Protein AF-0000000072290848 (afdb_homodimer)

Structure (mmCIF, N/CA/C/O backbone):
data_AF-0000000072290848-model_v1
#
loop_
_entity.id
_entity.type
_entity.pdbx_description
1 polymer 'GH16 domain-containing protein'
#
loop_
_atom_site.group_PDB
_atom_site.id
_atom_site.type_symbol
_atom_site.label_atom_id
_atom_site.label_alt_id
_atom_site.label_comp_id
_atom_site.label_asym_id
_atom_site.label_entity_id
_atom_site.label_seq_id
_atom_site.pdbx_PDB_ins_code
_atom_site.Cartn_x
_atom_site.Cartn_y
_atom_site.Cartn_z
_atom_site.occupancy
_atom_site.B_iso_or_equiv
_atom_site.auth_seq_id
_atom_site.auth_comp_id
_atom_site.auth_asym_id
_atom_site.auth_atom_id
_atom_site.pdbx_PDB_model_num
ATOM 1 N N . MET A 1 1 ? 20.797 73.688 -45.438 1 29.61 1 MET A N 1
ATOM 2 C CA . MET A 1 1 ? 19.969 73.312 -44.281 1 29.61 1 MET A CA 1
ATOM 3 C C . MET A 1 1 ? 19.5 71.875 -44.406 1 29.61 1 MET A C 1
ATOM 5 O O . MET A 1 1 ? 18.562 71.562 -45.125 1 29.61 1 MET A O 1
ATOM 9 N N . GLN A 1 2 ? 20.5 70.938 -44.375 1 35.81 2 GLN A N 1
ATOM 10 C CA . GLN A 1 2 ? 20.359 69.438 -44.469 1 35.81 2 GLN A CA 1
ATOM 11 C C . GLN A 1 2 ? 19.562 68.938 -43.312 1 35.81 2 GLN A C 1
ATOM 13 O O . GLN A 1 2 ? 19.906 69.188 -42.125 1 35.81 2 GLN A O 1
ATOM 18 N N . SER A 1 3 ? 18.297 68.688 -43.469 1 34.69 3 SER A N 1
ATOM 19 C CA . SER A 1 3 ? 17.328 68.125 -42.562 1 34.69 3 SER A CA 1
ATOM 20 C C . SER A 1 3 ? 17.703 66.688 -42.156 1 34.69 3 SER A C 1
ATOM 22 O O . SER A 1 3 ? 17.797 65.812 -43.031 1 34.69 3 SER A O 1
ATOM 24 N N . LEU A 1 4 ? 18.531 66.5 -41.125 1 34.69 4 LEU A N 1
ATOM 25 C CA . LEU A 1 4 ? 18.875 65.25 -40.5 1 34.69 4 LEU A CA 1
ATOM 26 C C . LEU A 1 4 ? 17.625 64.562 -39.969 1 34.69 4 LEU A C 1
ATOM 28 O O . LEU A 1 4 ? 16.922 65.062 -39.125 1 34.69 4 LEU A O 1
ATOM 32 N N . ALA A 1 5 ? 17.109 63.594 -40.844 1 42.75 5 ALA A N 1
ATOM 33 C CA . ALA A 1 5 ? 16.062 62.656 -40.469 1 42.75 5 ALA A CA 1
ATOM 34 C C . ALA A 1 5 ? 16.484 61.781 -39.281 1 42.75 5 ALA A C 1
ATOM 36 O O . ALA A 1 5 ? 17.406 61 -39.406 1 42.75 5 ALA A O 1
ATOM 37 N N . VAL A 1 6 ? 16.297 62.312 -38 1 36.31 6 VAL A N 1
ATOM 38 C CA . VAL A 1 6 ? 16.5 61.5 -36.781 1 36.31 6 VAL A CA 1
ATOM 39 C C . VAL A 1 6 ? 15.461 60.375 -36.75 1 36.31 6 VAL A C 1
ATOM 41 O O . VAL A 1 6 ? 14.258 60.625 -36.719 1 36.31 6 VAL A O 1
ATOM 44 N N . SER A 1 7 ? 15.727 59.281 -37.375 1 35.09 7 SER A N 1
ATOM 45 C CA . SER A 1 7 ? 14.898 58.062 -37.219 1 35.09 7 SER A CA 1
ATOM 46 C C . SER A 1 7 ? 14.883 57.594 -35.75 1 35.09 7 SER A C 1
ATOM 48 O O . SER A 1 7 ? 15.93 57.344 -35.188 1 35.09 7 SER A O 1
ATOM 50 N N . LEU A 1 8 ? 13.859 58 -35.031 1 31.56 8 LEU A N 1
ATOM 51 C CA . LEU A 1 8 ? 13.602 57.469 -33.719 1 31.56 8 LEU A CA 1
ATOM 52 C C . LEU A 1 8 ? 13.305 55.969 -33.781 1 31.56 8 LEU A C 1
ATOM 54 O O . LEU A 1 8 ? 12.305 55.562 -34.375 1 31.56 8 LEU A O 1
ATOM 58 N N . LEU A 1 9 ? 14.344 55.156 -33.75 1 35.28 9 LEU A N 1
ATOM 59 C CA . LEU A 1 9 ? 14.141 53.719 -33.5 1 35.28 9 LEU A CA 1
ATOM 60 C C . LEU A 1 9 ? 13.453 53.5 -32.156 1 35.28 9 LEU A C 1
ATOM 62 O O . LEU A 1 9 ? 14 53.844 -31.125 1 35.28 9 LEU A O 1
ATOM 66 N N . CYS A 1 10 ? 12.133 53.375 -32.219 1 34.97 10 CYS A N 1
ATOM 67 C CA . CYS A 1 10 ? 11.398 52.938 -31.047 1 34.97 10 CYS A CA 1
ATOM 68 C C . CYS A 1 10 ? 11.852 51.562 -30.625 1 34.97 10 CYS A C 1
ATOM 70 O O . CYS A 1 10 ? 11.68 50.594 -31.375 1 34.97 10 CYS A O 1
ATOM 72 N N . ALA A 1 11 ? 12.805 51.469 -29.75 1 35.22 11 ALA A N 1
ATOM 73 C CA . ALA A 1 11 ? 13.164 50.219 -29.062 1 35.22 11 ALA A CA 1
ATOM 74 C C . ALA A 1 11 ? 11.953 49.625 -28.359 1 35.22 11 ALA A C 1
ATOM 76 O O . ALA A 1 11 ? 11.398 50.219 -27.438 1 35.22 11 ALA A O 1
ATOM 77 N N . PHE A 1 12 ? 11.109 48.875 -29.062 1 34.75 12 PHE A N 1
ATOM 78 C CA . PHE A 1 12 ? 10.172 48 -28.359 1 34.75 12 PHE A CA 1
ATOM 79 C C . PHE A 1 12 ? 10.906 47.062 -27.391 1 34.75 12 PHE A C 1
ATOM 81 O O . PHE A 1 12 ? 11.648 46.188 -27.812 1 34.75 12 PHE A O 1
ATOM 88 N N . SER A 1 13 ? 11.312 47.625 -26.312 1 30.02 13 SER A N 1
ATOM 89 C CA . SER A 1 13 ? 11.758 46.688 -25.281 1 30.02 13 SER A CA 1
ATOM 90 C C . SER A 1 13 ? 10.711 45.625 -25.016 1 30.02 13 SER A C 1
ATOM 92 O O . SER A 1 13 ? 9.594 45.938 -24.609 1 30.02 13 SER A O 1
ATOM 94 N N . CYS A 1 14 ? 10.695 44.594 -25.75 1 34.03 14 CYS A N 1
ATOM 95 C CA . CYS A 1 14 ? 9.977 43.406 -25.297 1 34.03 14 CYS A CA 1
ATOM 96 C C . CYS A 1 14 ? 10.281 43.094 -23.844 1 34.03 14 CYS A C 1
ATOM 98 O O . CYS A 1 14 ? 11.383 42.656 -23.5 1 34.03 14 CYS A O 1
ATOM 100 N N . LEU A 1 15 ? 9.734 43.938 -22.984 1 33.47 15 LEU A N 1
ATOM 101 C CA . LEU A 1 15 ? 9.695 43.438 -21.625 1 33.47 15 LEU A CA 1
ATOM 102 C C . LEU A 1 15 ? 9.273 41.969 -21.594 1 33.47 15 LEU A C 1
ATOM 104 O O . LEU A 1 15 ? 8.117 41.656 -21.875 1 33.47 15 LEU A O 1
ATOM 108 N N . ALA A 1 16 ? 10.109 41.125 -22 1 36.38 16 ALA A N 1
ATOM 109 C CA . ALA A 1 16 ? 9.859 39.75 -21.578 1 36.38 16 ALA A CA 1
ATOM 110 C C . ALA A 1 16 ? 9.414 39.688 -20.125 1 36.38 16 ALA A C 1
ATOM 112 O O . ALA A 1 16 ? 10.156 40.094 -19.219 1 36.38 16 ALA A O 1
ATOM 113 N N . SER A 1 17 ? 8.172 40 -19.906 1 35.12 17 SER A N 1
ATOM 114 C CA . SER A 1 17 ? 7.707 39.531 -18.594 1 35.12 17 SER A CA 1
ATOM 115 C C . SER A 1 17 ? 8.375 38.25 -18.188 1 35.12 17 SER A C 1
ATOM 117 O O . SER A 1 17 ? 8.25 37.219 -18.875 1 35.12 17 SER A O 1
ATOM 119 N N . MET A 1 18 ? 9.602 38.281 -17.766 1 39.06 18 MET A N 1
ATOM 120 C CA . MET A 1 18 ? 10.047 37.094 -17 1 39.06 18 MET A CA 1
ATOM 121 C C . MET A 1 18 ? 8.914 36.531 -16.156 1 39.06 18 MET A C 1
ATOM 123 O O . MET A 1 18 ? 8.594 37.094 -15.094 1 39.06 18 MET A O 1
ATOM 127 N N . THR A 1 19 ? 7.805 36.344 -16.625 1 43.19 19 THR A N 1
ATOM 128 C CA . THR A 1 19 ? 6.93 35.562 -15.758 1 43.19 19 THR A CA 1
ATOM 129 C C . THR A 1 19 ? 7.727 34.531 -14.969 1 43.19 19 THR A C 1
ATOM 131 O O . THR A 1 19 ? 8.266 33.594 -15.547 1 43.19 19 THR A O 1
ATOM 134 N N . SER A 1 20 ? 8.695 34.906 -14.141 1 53.62 20 SER A N 1
ATOM 135 C CA . SER A 1 20 ? 9.609 34.125 -13.305 1 53.62 20 SER A CA 1
ATOM 136 C C . SER A 1 20 ? 8.891 32.969 -12.641 1 53.62 20 SER A C 1
ATOM 138 O O . SER A 1 20 ? 8.094 33.156 -11.719 1 53.62 20 SER A O 1
ATOM 140 N N . GLY A 1 21 ? 8.43 31.875 -13.328 1 81.44 21 GLY A N 1
ATOM 141 C CA . GLY A 1 21 ? 7.77 30.672 -12.867 1 81.44 21 GLY A CA 1
ATOM 142 C C . GLY A 1 21 ? 8.531 29.953 -11.773 1 81.44 21 GLY A C 1
ATOM 143 O O . GLY A 1 21 ? 9.742 30.141 -11.633 1 81.44 21 GLY A O 1
ATOM 144 N N . TYR A 1 22 ? 7.91 29.516 -10.664 1 96.06 22 TYR A N 1
ATOM 145 C CA . TYR A 1 22 ? 8.508 28.734 -9.586 1 96.06 22 TYR A CA 1
ATOM 146 C C . TYR A 1 22 ? 9.289 27.547 -10.141 1 96.06 22 TYR A C 1
ATOM 148 O O . TYR A 1 22 ? 8.844 26.891 -11.078 1 96.06 22 TYR A O 1
ATOM 156 N N . LYS A 1 23 ? 10.594 27.406 -9.68 1 97.19 23 LYS A N 1
ATOM 157 C CA . LYS A 1 23 ? 11.438 26.266 -10.055 1 97.19 23 LYS A CA 1
ATOM 158 C C . LYS A 1 23 ? 11.422 25.188 -8.969 1 97.19 23 LYS A C 1
ATOM 160 O O . LYS A 1 23 ? 11.461 25.5 -7.777 1 97.19 23 LYS A O 1
ATOM 165 N N . LEU A 1 24 ? 11.406 23.938 -9.422 1 98.5 24 LEU A N 1
ATOM 166 C CA . LEU A 1 24 ? 11.469 22.812 -8.484 1 98.5 24 LEU A CA 1
ATOM 167 C C . LEU A 1 24 ? 12.805 22.797 -7.754 1 98.5 24 LEU A C 1
ATOM 169 O O . LEU A 1 24 ? 13.859 22.797 -8.383 1 98.5 24 LEU A O 1
ATOM 173 N N . VAL A 1 25 ? 12.797 22.766 -6.449 1 98.31 25 VAL A N 1
ATOM 174 C CA . VAL A 1 25 ? 14.016 22.766 -5.648 1 98.31 25 VAL A CA 1
ATOM 175 C C . VAL A 1 25 ? 14.188 21.422 -4.953 1 98.31 25 VAL A C 1
ATOM 177 O O . VAL A 1 25 ? 15.305 20.906 -4.867 1 98.31 25 VAL A O 1
ATOM 180 N N . HIS A 1 26 ? 13.141 20.938 -4.391 1 98.5 26 HIS A N 1
ATOM 181 C CA . HIS A 1 26 ? 13.156 19.625 -3.766 1 98.5 26 HIS A CA 1
ATOM 182 C C . HIS A 1 26 ? 11.961 18.781 -4.219 1 98.5 26 HIS A C 1
ATOM 184 O O . HIS A 1 26 ? 10.836 19.297 -4.301 1 98.5 26 HIS A O 1
ATOM 190 N N . ASN A 1 27 ? 12.188 17.594 -4.582 1 98.5 27 ASN A N 1
ATOM 191 C CA . ASN A 1 27 ? 11.195 16.578 -4.879 1 98.5 27 ASN A CA 1
ATOM 192 C C . ASN A 1 27 ? 11.359 15.359 -3.969 1 98.5 27 ASN A C 1
ATOM 194 O O . ASN A 1 27 ? 12.281 14.562 -4.148 1 98.5 27 ASN A O 1
ATOM 198 N N . TYR A 1 28 ? 10.492 15.219 -2.984 1 98.75 28 TYR A N 1
ATOM 199 C CA . TYR A 1 28 ? 10.516 14.055 -2.102 1 98.75 28 TYR A CA 1
ATOM 200 C C . TYR A 1 28 ? 9.477 13.023 -2.527 1 98.75 28 TYR A C 1
ATOM 202 O O . TYR A 1 28 ? 8.273 13.297 -2.504 1 98.75 28 TYR A O 1
ATOM 210 N N . ASP A 1 29 ? 9.891 11.883 -2.9 1 98.31 29 ASP A N 1
ATOM 211 C CA . ASP A 1 29 ? 8.992 10.805 -3.312 1 98.31 29 ASP A CA 1
ATOM 212 C C . ASP A 1 29 ? 9.594 9.438 -2.996 1 98.31 29 ASP A C 1
ATOM 214 O O . ASP A 1 29 ? 10.531 9.336 -2.197 1 98.31 29 ASP A O 1
ATOM 218 N N . HIS A 1 30 ? 9.023 8.359 -3.535 1 96.56 30 HIS A N 1
ATOM 219 C CA . HIS A 1 30 ? 9.391 6.988 -3.211 1 96.56 30 HIS A CA 1
ATOM 220 C C . HIS A 1 30 ? 10.875 6.738 -3.482 1 96.56 30 HIS A C 1
ATOM 222 O O . HIS A 1 30 ? 11.469 5.812 -2.924 1 96.56 30 HIS A O 1
ATOM 228 N N . THR A 1 31 ? 11.539 7.547 -4.312 1 97 31 THR A N 1
ATOM 229 C CA . THR A 1 31 ? 12.906 7.27 -4.742 1 97 31 THR A CA 1
ATOM 230 C C . THR A 1 31 ? 13.906 7.793 -3.719 1 97 31 THR A C 1
ATOM 232 O O . THR A 1 31 ? 15.07 7.371 -3.705 1 97 31 THR A O 1
ATOM 235 N N . ASN A 1 32 ? 13.508 8.703 -2.848 1 98.38 32 ASN A N 1
ATOM 236 C CA . ASN A 1 32 ? 14.492 9.312 -1.965 1 98.38 32 ASN A CA 1
ATOM 237 C C . ASN A 1 32 ? 13.898 9.641 -0.599 1 98.38 32 ASN A C 1
ATOM 239 O O . ASN A 1 32 ? 14.516 10.352 0.2 1 98.38 32 ASN A O 1
ATOM 243 N N . TRP A 1 33 ? 12.719 9.18 -0.275 1 98.44 33 TRP A N 1
ATOM 244 C CA . TRP A 1 33 ? 11.977 9.547 0.93 1 98.44 33 TRP A CA 1
ATOM 245 C C . TRP A 1 33 ? 12.82 9.297 2.18 1 98.44 33 TRP A C 1
ATOM 247 O O . TRP A 1 33 ? 12.945 10.172 3.039 1 98.44 33 TRP A O 1
ATOM 257 N N . PHE A 1 34 ? 13.461 8.203 2.258 1 97.5 34 PHE A N 1
ATOM 258 C CA . PHE A 1 34 ? 14.094 7.758 3.492 1 97.5 34 PHE A CA 1
ATOM 259 C C . PHE A 1 34 ? 15.414 8.484 3.715 1 97.5 34 PHE A C 1
ATOM 261 O O . PHE A 1 34 ? 15.984 8.438 4.809 1 97.5 34 PHE A O 1
ATOM 268 N N . THR A 1 35 ? 15.922 9.133 2.707 1 97.94 35 THR A N 1
ATOM 269 C CA . THR A 1 35 ? 17.109 9.961 2.885 1 97.94 35 THR A CA 1
ATOM 270 C C . THR A 1 35 ? 16.719 11.438 2.992 1 97.94 35 THR A C 1
ATOM 272 O O . THR A 1 35 ? 17.547 12.273 3.369 1 97.94 35 THR A O 1
ATOM 275 N N . SER A 1 36 ? 15.461 11.727 2.68 1 98.44 36 SER A N 1
ATOM 276 C CA . SER A 1 36 ? 15.039 13.125 2.652 1 98.44 36 SER A CA 1
ATOM 277 C C . SER A 1 36 ? 14.305 13.5 3.936 1 98.44 36 SER A C 1
ATOM 279 O O . SER A 1 36 ? 14.078 14.688 4.199 1 98.44 36 SER A O 1
ATOM 281 N N . PHE A 1 37 ? 13.938 12.539 4.711 1 98.62 37 PHE A N 1
ATOM 282 C CA . PHE A 1 37 ? 13.234 12.797 5.961 1 98.62 37 PHE A CA 1
ATOM 283 C C . PHE A 1 37 ? 13.906 12.062 7.117 1 98.62 37 PHE A C 1
ATOM 285 O O . PHE A 1 37 ? 14.328 10.914 6.973 1 98.62 37 PHE A O 1
ATOM 292 N N . ILE A 1 38 ? 14 12.789 8.195 1 98.06 38 ILE A N 1
ATOM 293 C CA . ILE A 1 38 ? 14.422 12.195 9.461 1 98.06 38 ILE A CA 1
ATOM 294 C C . ILE A 1 38 ? 13.211 11.641 10.203 1 98.06 38 ILE A C 1
ATOM 296 O O . ILE A 1 38 ? 12.211 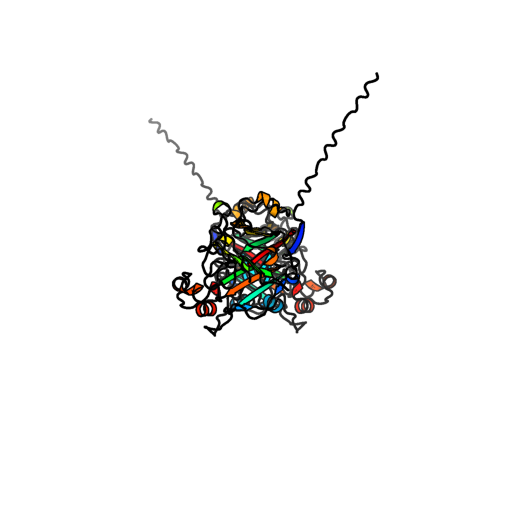12.344 10.391 1 98.06 38 ILE A O 1
ATOM 300 N N . TYR A 1 39 ? 13.266 10.383 10.539 1 98.38 39 TYR A N 1
ATOM 301 C CA . TYR A 1 39 ? 12.266 9.797 11.422 1 98.38 39 TYR A CA 1
ATOM 302 C C . TYR A 1 39 ? 12.586 10.086 12.883 1 98.38 39 TYR A C 1
ATOM 304 O O . TYR A 1 39 ? 13.547 9.555 13.43 1 98.38 39 TYR A O 1
ATOM 312 N N . GLU A 1 40 ? 11.734 10.898 13.445 1 96.81 40 GLU A N 1
ATOM 313 C CA . GLU A 1 40 ? 11.938 11.32 14.828 1 96.81 40 GLU A CA 1
ATOM 314 C C . GLU A 1 40 ? 11.469 10.25 15.812 1 96.81 40 GLU A C 1
ATOM 316 O O . GLU A 1 40 ? 10.406 9.656 15.633 1 96.81 40 GLU A O 1
ATOM 321 N N . ASP A 1 41 ? 12.281 9.969 16.75 1 97.19 41 ASP A N 1
ATOM 322 C CA . ASP A 1 41 ? 11.891 8.992 17.766 1 97.19 41 ASP A CA 1
ATOM 323 C C . ASP A 1 41 ? 11.898 9.617 19.156 1 97.19 41 ASP A C 1
ATOM 325 O O . ASP A 1 41 ? 12.055 8.906 20.156 1 97.19 41 ASP A O 1
ATOM 329 N N . ALA A 1 42 ? 11.805 10.938 19.234 1 95.25 42 ALA A N 1
ATOM 330 C CA . ALA A 1 42 ? 11.703 11.664 20.5 1 95.25 42 ALA A CA 1
ATOM 331 C C . ALA A 1 42 ? 10.32 11.516 21.109 1 95.25 42 ALA A C 1
ATOM 333 O O . ALA A 1 42 ? 9.383 11.078 20.453 1 95.25 42 ALA A O 1
ATOM 334 N N . ALA A 1 43 ? 10.266 11.852 22.375 1 95.38 43 ALA A N 1
ATOM 335 C CA . ALA A 1 43 ? 8.969 11.883 23.031 1 95.38 43 ALA A CA 1
ATOM 336 C C . ALA A 1 43 ? 8.047 12.914 22.391 1 95.38 43 ALA A C 1
ATOM 338 O O . ALA A 1 43 ? 8.5 13.984 21.969 1 95.38 43 ALA A O 1
ATOM 339 N N . ASP A 1 44 ? 6.801 12.578 22.359 1 95.19 44 ASP A N 1
ATOM 340 C CA . ASP A 1 44 ? 5.812 13.492 21.812 1 95.19 44 ASP A CA 1
ATOM 341 C C . ASP A 1 44 ? 5.742 14.781 22.625 1 95.19 44 ASP A C 1
ATOM 343 O O . ASP A 1 44 ? 5.43 14.75 23.812 1 95.19 44 ASP A O 1
ATOM 347 N N . PRO A 1 45 ? 5.93 15.875 21.984 1 91.06 45 PRO A N 1
ATOM 348 C CA . PRO A 1 45 ? 5.918 17.141 22.719 1 91.06 45 PRO A CA 1
ATOM 349 C C . PRO A 1 45 ? 4.527 17.5 23.234 1 91.06 45 PRO A C 1
ATOM 351 O O . PRO A 1 45 ? 4.395 18.391 24.094 1 91.06 45 PRO A O 1
ATOM 354 N N . THR A 1 46 ? 3.486 16.891 22.75 1 90.75 46 THR A N 1
ATOM 355 C CA . THR A 1 46 ? 2.125 17.219 23.156 1 90.75 46 THR A CA 1
ATOM 356 C C . THR A 1 46 ? 1.606 16.219 24.188 1 90.75 46 THR A C 1
ATOM 358 O O . THR A 1 46 ? 0.421 16.234 24.531 1 90.75 46 THR A O 1
ATOM 361 N N . ASN A 1 47 ? 2.441 15.305 24.609 1 93 47 ASN A N 1
ATOM 362 C CA . ASN A 1 47 ? 2.141 14.289 25.609 1 93 47 ASN A CA 1
ATOM 363 C C . ASN A 1 47 ? 1.01 13.367 25.156 1 93 47 ASN A C 1
ATOM 365 O O . ASN A 1 47 ? 0.103 13.062 25.938 1 93 47 ASN A O 1
ATOM 369 N N . GLY A 1 48 ? 1.004 13.039 23.922 1 97 48 GLY A N 1
ATOM 370 C CA . GLY A 1 48 ? 0.042 12.078 23.391 1 97 48 GLY A CA 1
ATOM 371 C C . GLY A 1 48 ? 0.376 10.641 23.75 1 97 48 GLY A C 1
ATOM 372 O O . GLY A 1 48 ? 1.422 10.367 24.344 1 97 48 GLY A O 1
ATOM 373 N N . ASN A 1 49 ? -0.582 9.734 23.5 1 98.19 49 ASN A N 1
ATOM 374 C CA . ASN A 1 49 ? -0.399 8.305 23.688 1 98.19 49 ASN A CA 1
ATOM 375 C C . ASN A 1 49 ? 0.277 7.664 22.484 1 98.19 49 ASN A C 1
ATOM 377 O O . ASN A 1 49 ? -0.24 6.699 21.906 1 98.19 49 ASN A O 1
ATOM 381 N N . VAL A 1 50 ? 1.448 8.195 22.172 1 98.44 50 VAL A N 1
ATOM 382 C CA . VAL A 1 50 ? 2.143 7.805 20.953 1 98.44 50 VAL A CA 1
ATOM 383 C C . VAL A 1 50 ? 3.623 7.578 21.25 1 98.44 50 VAL A C 1
ATOM 385 O O . VAL A 1 50 ? 4.219 8.297 22.062 1 98.44 50 VAL A O 1
ATOM 388 N N . ASN A 1 51 ? 4.148 6.551 20.75 1 98.5 51 ASN A N 1
ATOM 389 C CA . ASN A 1 51 ? 5.578 6.27 20.688 1 98.5 51 ASN A CA 1
ATOM 390 C C . ASN A 1 51 ? 6.117 6.406 19.266 1 98.5 51 ASN A C 1
ATOM 392 O O . ASN A 1 51 ? 5.898 5.527 18.438 1 98.5 51 ASN A O 1
ATOM 396 N N . TYR A 1 52 ? 6.797 7.527 18.953 1 98.5 52 TYR A N 1
ATOM 397 C CA . TYR A 1 52 ? 7.406 7.68 17.641 1 98.5 52 TYR A CA 1
ATOM 398 C C . TYR A 1 52 ? 8.656 6.816 17.516 1 98.5 52 TYR A C 1
ATOM 400 O O . TYR A 1 52 ? 9.469 6.746 18.438 1 98.5 52 TYR A O 1
ATOM 408 N N . VAL A 1 53 ? 8.781 6.199 16.391 1 98.44 53 VAL A N 1
ATOM 409 C CA . VAL A 1 53 ? 9.867 5.227 16.266 1 98.44 53 VAL A CA 1
ATOM 410 C C . VAL A 1 53 ? 10.828 5.664 15.164 1 98.44 53 VAL A C 1
ATOM 412 O O . VAL A 1 53 ? 10.438 6.383 14.242 1 98.44 53 VAL A O 1
ATOM 415 N N . SER A 1 54 ? 12.086 5.172 15.25 1 98.31 54 SER A N 1
ATOM 416 C CA . SER A 1 54 ? 13.125 5.438 14.258 1 98.31 54 SER A CA 1
ATOM 417 C C . SER A 1 54 ? 12.781 4.805 12.914 1 98.31 54 SER A C 1
ATOM 419 O O . SER A 1 54 ? 11.883 3.965 12.836 1 98.31 54 SER A O 1
ATOM 421 N N . LEU A 1 55 ? 13.531 5.258 11.883 1 98 55 LEU A N 1
ATOM 422 C CA . LEU A 1 55 ? 13.344 4.656 10.562 1 98 55 LEU A CA 1
ATOM 423 C C . LEU A 1 55 ? 13.57 3.15 10.617 1 98 55 LEU A C 1
ATOM 425 O O . LEU A 1 55 ? 12.773 2.379 10.078 1 98 55 LEU A O 1
ATOM 429 N N . ALA A 1 56 ? 14.664 2.721 11.211 1 96.25 56 ALA A N 1
ATOM 430 C CA . ALA A 1 56 ? 14.984 1.298 11.289 1 96.25 56 ALA A CA 1
ATOM 431 C C . ALA A 1 56 ? 13.859 0.514 11.953 1 96.25 56 ALA A C 1
ATOM 433 O O . ALA A 1 56 ? 13.438 -0.53 11.453 1 96.25 56 ALA A O 1
ATOM 434 N N . ASP A 1 57 ? 13.359 1.021 13.094 1 96.94 57 ASP A N 1
ATOM 435 C CA . ASP A 1 57 ? 12.281 0.345 13.812 1 96.94 57 ASP A CA 1
ATOM 436 C C . ASP A 1 57 ? 10.984 0.376 13.008 1 96.94 57 ASP A C 1
ATOM 438 O O . ASP A 1 57 ? 10.242 -0.606 12.977 1 96.94 57 ASP A O 1
ATOM 442 N N . ALA A 1 58 ? 10.688 1.535 12.375 1 98 58 ALA A N 1
ATOM 443 C CA . ALA A 1 58 ? 9.484 1.648 11.562 1 98 58 ALA A CA 1
ATOM 444 C C . ALA A 1 58 ? 9.492 0.624 10.43 1 98 58 ALA A C 1
ATOM 446 O O . ALA A 1 58 ? 8.469 -0.002 10.141 1 98 58 ALA A O 1
ATOM 447 N N . GLN A 1 59 ? 10.617 0.482 9.797 1 95.94 59 GLN A N 1
ATOM 448 C CA . GLN A 1 59 ? 10.742 -0.487 8.719 1 95.94 59 GLN A CA 1
ATOM 449 C C . GLN A 1 59 ? 10.617 -1.915 9.234 1 95.94 59 GLN A C 1
ATOM 451 O O . GLN A 1 59 ? 9.922 -2.74 8.648 1 95.94 59 GLN A O 1
ATOM 456 N N . LYS A 1 60 ? 11.234 -2.191 10.352 1 92.5 60 LYS A N 1
ATOM 457 C CA . LYS A 1 60 ? 11.18 -3.52 10.953 1 92.5 60 LYS A CA 1
ATOM 458 C C . LYS A 1 60 ? 9.75 -3.889 11.344 1 92.5 60 LYS A C 1
ATOM 460 O O . LYS A 1 60 ? 9.328 -5.035 11.172 1 92.5 60 LYS A O 1
ATOM 465 N N . LEU A 1 61 ? 8.984 -2.92 11.812 1 94.38 61 LEU A N 1
ATOM 466 C CA . LEU A 1 61 ? 7.617 -3.143 12.273 1 94.38 61 LEU A CA 1
ATOM 467 C C . LEU A 1 61 ? 6.625 -3.039 11.125 1 94.38 61 LEU A C 1
ATOM 469 O O . LEU A 1 61 ? 5.426 -3.26 11.305 1 94.38 61 LEU A O 1
ATOM 473 N N . GLY A 1 62 ? 7.113 -2.664 9.977 1 94.38 62 GLY A N 1
ATOM 474 C CA . GLY A 1 62 ? 6.262 -2.51 8.812 1 94.38 62 GLY A CA 1
ATOM 475 C C . GLY A 1 62 ? 5.391 -1.267 8.867 1 94.38 62 GLY A C 1
ATOM 476 O O . GLY A 1 62 ? 4.34 -1.207 8.227 1 94.38 62 GLY A O 1
ATOM 477 N N . LEU A 1 63 ? 5.758 -0.276 9.625 1 97.56 63 LEU A N 1
ATOM 478 C CA . LEU A 1 63 ? 4.988 0.956 9.758 1 97.56 63 LEU A CA 1
ATOM 479 C C . LEU A 1 63 ? 5.305 1.92 8.617 1 97.56 63 LEU A C 1
ATOM 481 O O . LEU A 1 63 ? 4.57 2.885 8.398 1 97.56 63 LEU A O 1
ATOM 485 N N . THR A 1 64 ? 6.465 1.681 7.965 1 97.69 64 THR A N 1
ATOM 486 C CA . THR A 1 64 ? 6.75 2.471 6.773 1 97.69 64 THR A CA 1
ATOM 487 C C . THR A 1 64 ? 7.391 1.607 5.691 1 97.69 64 THR A C 1
ATOM 489 O O . THR A 1 64 ? 8.141 0.674 5.996 1 97.69 64 THR A O 1
ATOM 492 N N . LYS A 1 65 ? 7.062 1.888 4.535 1 95.31 65 LYS A N 1
ATOM 493 C CA . LYS A 1 65 ? 7.629 1.213 3.373 1 95.31 65 LYS A CA 1
ATOM 494 C C . LYS A 1 65 ? 7.223 1.912 2.078 1 95.31 65 LYS A C 1
ATOM 496 O O . LYS A 1 65 ? 6.336 2.77 2.082 1 95.31 65 LYS A O 1
ATOM 501 N N . VAL A 1 66 ? 7.938 1.582 1.015 1 94.88 66 VAL A N 1
ATOM 502 C CA . VAL A 1 66 ? 7.535 2.002 -0.323 1 94.88 66 VAL A CA 1
ATOM 503 C C . VAL A 1 66 ? 6.625 0.946 -0.946 1 94.88 66 VAL A C 1
ATOM 505 O O . VAL A 1 66 ? 6.949 -0.243 -0.941 1 94.88 66 VAL A O 1
ATOM 508 N N . ILE A 1 67 ? 5.496 1.308 -1.347 1 94 67 ILE A N 1
ATOM 509 C CA . ILE A 1 67 ? 4.543 0.473 -2.068 1 94 67 ILE A CA 1
ATOM 510 C C . ILE A 1 67 ? 4.273 1.072 -3.445 1 94 67 ILE A C 1
ATOM 512 O O . ILE A 1 67 ? 3.643 2.127 -3.559 1 94 67 ILE A O 1
ATOM 516 N N . GLY A 1 68 ? 4.711 0.353 -4.52 1 90.69 68 GLY A N 1
ATOM 517 C CA . GLY A 1 68 ? 4.703 1.014 -5.816 1 90.69 68 GLY A CA 1
ATOM 518 C C . GLY A 1 68 ? 5.523 2.289 -5.84 1 90.69 68 GLY A C 1
ATOM 519 O O . GLY A 1 68 ? 6.711 2.277 -5.504 1 90.69 68 GLY A O 1
ATOM 520 N N . ASN A 1 69 ? 4.879 3.35 -6.18 1 93.94 69 ASN A N 1
ATOM 521 C CA . ASN A 1 69 ? 5.543 4.648 -6.223 1 93.94 69 ASN A CA 1
ATOM 522 C C . ASN A 1 69 ? 5.055 5.566 -5.105 1 93.94 69 ASN A C 1
ATOM 524 O O . ASN A 1 69 ? 5.012 6.789 -5.273 1 93.94 69 ASN A O 1
ATOM 528 N N . GLN A 1 70 ? 4.625 4.977 -4.035 1 96.88 70 GLN A N 1
ATOM 529 C CA . GLN A 1 70 ? 4.105 5.746 -2.914 1 96.88 70 GLN A CA 1
ATOM 530 C C . GLN A 1 70 ? 4.809 5.367 -1.613 1 96.88 70 GLN A C 1
ATOM 532 O O . GLN A 1 70 ? 5.367 4.277 -1.499 1 96.88 70 GLN A O 1
ATOM 537 N N . VAL A 1 71 ? 4.855 6.27 -0.75 1 98.19 71 VAL A N 1
ATOM 538 C CA . VAL A 1 71 ? 5.426 6.031 0.57 1 98.19 71 VAL A CA 1
ATOM 539 C C . VAL A 1 71 ? 4.309 5.812 1.587 1 98.19 71 VAL A C 1
ATOM 541 O O . VAL A 1 71 ? 3.447 6.676 1.77 1 98.19 71 VAL A O 1
ATOM 544 N N . TYR A 1 72 ? 4.301 4.613 2.176 1 98.25 72 TYR A N 1
ATOM 545 C CA . TYR A 1 72 ? 3.363 4.262 3.234 1 98.25 72 TYR A CA 1
ATOM 546 C C . TYR A 1 72 ? 3.938 4.598 4.605 1 98.25 72 TYR A C 1
ATOM 548 O O . TYR A 1 72 ? 5.066 4.219 4.926 1 98.25 72 TYR A O 1
ATOM 556 N N . MET A 1 73 ? 3.197 5.328 5.379 1 98.62 73 MET A N 1
ATOM 557 C CA . MET A 1 73 ? 3.49 5.566 6.789 1 98.62 73 MET A CA 1
ATOM 558 C C . MET A 1 73 ? 2.26 5.309 7.652 1 98.62 73 MET A C 1
ATOM 560 O O . MET A 1 73 ? 1.309 6.094 7.633 1 98.62 73 MET A O 1
ATOM 564 N N . GLY A 1 74 ? 2.287 4.258 8.398 1 98 74 GLY A N 1
ATOM 565 C CA . GLY A 1 74 ? 1.161 3.863 9.227 1 98 74 GLY A CA 1
ATOM 566 C C . GLY A 1 74 ? 1.467 3.92 10.711 1 98 74 GLY A C 1
ATOM 567 O O . GLY A 1 74 ? 2.377 4.637 11.141 1 98 74 GLY A O 1
ATOM 568 N N . VAL A 1 75 ? 0.572 3.305 11.445 1 98.5 75 VAL A N 1
ATOM 569 C CA . VAL A 1 75 ? 0.661 3.219 12.898 1 98.5 75 VAL A CA 1
ATOM 570 C C . VAL A 1 75 ? 0.463 1.771 13.344 1 98.5 75 VAL A C 1
ATOM 572 O O . VAL A 1 75 ? 0.034 0.925 12.555 1 98.5 75 VAL A O 1
ATOM 575 N N . ASP A 1 76 ? 0.904 1.507 14.586 1 98.12 76 ASP A N 1
ATOM 576 C CA . ASP A 1 76 ? 0.511 0.221 15.156 1 98.12 76 ASP A CA 1
ATOM 577 C C . ASP A 1 76 ? -1.009 0.104 15.25 1 98.12 76 ASP A C 1
ATOM 579 O O . ASP A 1 76 ? -1.663 0.933 15.883 1 98.12 76 ASP A O 1
ATOM 583 N N . ASN A 1 77 ? -1.583 -0.888 14.625 1 97.25 77 ASN A N 1
ATOM 584 C CA . ASN A 1 77 ? -3.029 -1.08 14.617 1 97.25 77 ASN A CA 1
ATOM 585 C C . ASN A 1 77 ? -3.41 -2.49 15.055 1 97.25 77 ASN A C 1
ATOM 587 O O . ASN A 1 77 ? -4.496 -2.975 14.727 1 97.25 77 ASN A O 1
ATOM 591 N N . THR A 1 78 ? -2.512 -3.176 15.75 1 94.94 78 THR A N 1
ATOM 592 C CA . THR A 1 78 ? -2.82 -4.559 16.094 1 94.94 78 THR A CA 1
ATOM 593 C C . THR A 1 78 ? -2.609 -4.801 17.594 1 94.94 78 THR A C 1
ATOM 595 O O . THR A 1 78 ? -3.195 -5.723 18.172 1 94.94 78 THR A O 1
ATOM 598 N N . THR A 1 79 ? -1.761 -4.039 18.234 1 96.38 79 THR A N 1
ATOM 599 C CA . THR A 1 79 ? -1.372 -4.309 19.609 1 96.38 79 THR A CA 1
ATOM 600 C C . THR A 1 79 ? -2.408 -3.754 20.594 1 96.38 79 THR A C 1
ATOM 602 O O . THR A 1 79 ? -2.748 -2.57 20.531 1 96.38 79 THR A O 1
ATOM 605 N N . VAL A 1 80 ? -2.953 -4.578 21.391 1 97.25 80 VAL A N 1
ATOM 606 C CA . VAL A 1 80 ? -3.709 -4.098 22.547 1 97.25 80 VAL A CA 1
ATOM 607 C C . VAL A 1 80 ? -2.75 -3.725 23.672 1 97.25 80 VAL A C 1
ATOM 609 O O . VAL A 1 80 ? -2.014 -4.578 24.172 1 97.25 80 VAL A O 1
ATOM 612 N N . LEU A 1 81 ? -2.738 -2.457 24.016 1 97.62 81 LEU A N 1
ATOM 613 C CA . LEU A 1 81 ? -1.798 -1.978 25.016 1 97.62 81 LEU A CA 1
ATOM 614 C C . LEU A 1 81 ? -2.273 -2.338 26.422 1 97.62 81 LEU A C 1
ATOM 616 O O . LEU A 1 81 ? -3.461 -2.211 26.734 1 97.62 81 LEU A O 1
ATOM 620 N N . SER A 1 82 ? -1.423 -2.781 27.234 1 96.88 82 SER A N 1
ATOM 621 C CA . SER A 1 82 ? -1.77 -3.184 28.594 1 96.88 82 SER A CA 1
ATOM 622 C C . SER A 1 82 ? -2.01 -1.971 29.484 1 96.88 82 SER A C 1
ATOM 624 O O . SER A 1 82 ? -2.922 -1.974 30.328 1 96.88 82 SER A O 1
ATOM 626 N N . ASP A 1 83 ? -1.16 -0.934 29.391 1 96 83 ASP A N 1
ATOM 627 C CA . ASP A 1 83 ? -1.371 0.314 30.125 1 96 83 ASP A CA 1
ATOM 628 C C . ASP A 1 83 ? -2.432 1.175 29.438 1 96 83 ASP A C 1
ATOM 630 O O . ASP A 1 83 ? -2.156 1.818 28.422 1 96 83 ASP A O 1
ATOM 634 N N . LYS A 1 84 ? -3.6 1.253 30.047 1 92.88 84 LYS A N 1
ATOM 635 C CA . LYS A 1 84 ? -4.758 1.891 29.438 1 92.88 84 LYS A CA 1
ATOM 636 C C . LYS A 1 84 ? -4.711 3.406 29.609 1 92.88 84 LYS A C 1
ATOM 638 O O . LYS A 1 84 ? -5.465 4.137 28.953 1 92.88 84 LYS A O 1
ATOM 643 N N . VAL A 1 85 ? -3.889 3.918 30.422 1 92.81 85 VAL A N 1
ATOM 644 C CA . VAL A 1 85 ? -3.809 5.352 30.703 1 92.81 85 VAL A CA 1
ATOM 645 C C . VAL A 1 85 ? -2.572 5.938 30.016 1 92.81 85 VAL A C 1
ATOM 647 O O . VAL A 1 85 ? -2.67 6.926 29.281 1 92.81 85 VAL A O 1
ATOM 650 N N . ASN A 1 86 ? -1.381 5.262 30.141 1 93.44 86 ASN A N 1
ATOM 651 C CA . ASN A 1 86 ? -0.126 5.836 29.656 1 93.44 86 ASN A CA 1
ATOM 652 C C . ASN A 1 86 ? 0.443 5.047 28.484 1 93.44 86 ASN A C 1
ATOM 654 O O . ASN A 1 86 ? 1.517 5.371 27.969 1 93.44 86 ASN A O 1
ATOM 658 N N . GLY A 1 87 ? -0.299 4.043 28.141 1 95.44 87 GLY A N 1
ATOM 659 C CA . GLY A 1 87 ? 0.182 3.256 27.016 1 95.44 87 GLY A CA 1
ATOM 660 C C . GLY A 1 87 ? 0.417 4.082 25.766 1 95.44 87 GLY A C 1
ATOM 661 O O . GLY A 1 87 ? -0.347 5.008 25.469 1 95.44 87 GLY A O 1
ATOM 662 N N . LYS A 1 88 ? 1.483 3.777 25.109 1 97.62 88 LYS A N 1
ATOM 663 C CA . LYS A 1 88 ? 1.863 4.512 23.906 1 97.62 88 LYS A CA 1
ATOM 664 C C . LYS A 1 88 ? 1.844 3.6 22.688 1 97.62 88 LYS A C 1
ATOM 666 O O . LYS A 1 88 ? 2.363 2.482 22.719 1 97.62 88 LYS A O 1
ATOM 671 N N . ARG A 1 89 ? 1.216 4.066 21.719 1 98.25 89 ARG A N 1
ATOM 672 C CA . ARG A 1 89 ? 1.127 3.316 20.469 1 98.25 89 ARG A CA 1
ATOM 673 C C . ARG A 1 89 ? 2.199 3.768 19.484 1 98.25 89 ARG A C 1
ATOM 675 O O . ARG A 1 89 ? 2.432 4.969 19.312 1 98.25 89 ARG A O 1
ATOM 682 N N . ASN A 1 90 ? 2.85 2.805 18.766 1 98.56 90 ASN A N 1
ATOM 683 C CA . ASN A 1 90 ? 3.904 3.119 17.812 1 98.56 90 ASN A CA 1
ATOM 684 C C . ASN A 1 90 ? 3.359 3.873 16.609 1 98.56 90 ASN A C 1
ATOM 686 O O . ASN A 1 90 ? 2.309 3.518 16.062 1 98.56 90 ASN A O 1
ATOM 690 N N . SER A 1 91 ? 4.039 4.887 16.234 1 98.75 91 SER A N 1
ATOM 691 C CA . SER A 1 91 ? 3.652 5.742 15.109 1 98.75 91 SER A CA 1
ATOM 692 C C . SER A 1 91 ? 4.867 6.418 14.484 1 98.75 91 SER A C 1
ATOM 694 O O . SER A 1 91 ? 6.008 6.066 14.797 1 98.75 91 SER A O 1
ATOM 696 N N . ILE A 1 92 ? 4.559 7.297 13.484 1 98.56 92 ILE A N 1
ATOM 697 C CA . ILE A 1 92 ? 5.609 7.922 12.688 1 98.56 92 ILE A CA 1
ATOM 698 C C . ILE A 1 92 ? 5.531 9.438 12.828 1 98.56 92 ILE A C 1
ATOM 700 O O . ILE A 1 92 ? 4.441 10.016 12.82 1 98.56 92 ILE A O 1
ATOM 704 N N . TRP A 1 93 ? 6.641 10.047 13.055 1 98.44 93 TRP A N 1
ATOM 705 C CA . TRP A 1 93 ? 6.887 11.484 12.992 1 98.44 93 TRP A CA 1
ATOM 706 C C . TRP A 1 93 ? 8.125 11.789 12.148 1 98.44 93 TRP A C 1
ATOM 708 O O . TRP A 1 93 ? 9.227 11.352 12.484 1 98.44 93 TRP A O 1
ATOM 718 N N . VAL A 1 94 ? 7.93 12.523 11.016 1 98.56 94 VAL A N 1
ATOM 719 C CA . VAL A 1 94 ? 9.094 12.758 10.156 1 98.56 94 VAL A CA 1
ATOM 720 C C . VAL A 1 94 ? 9.305 14.258 9.969 1 98.56 94 VAL A C 1
ATOM 722 O O . VAL A 1 94 ? 8.359 15.039 10.047 1 98.56 94 VAL A O 1
ATOM 725 N N . GLU A 1 95 ? 10.539 14.656 9.711 1 97.88 95 GLU A N 1
ATOM 726 C CA . GLU A 1 95 ? 10.984 16.016 9.414 1 97.88 95 GLU A CA 1
ATOM 727 C C . GLU A 1 95 ? 11.898 16.031 8.188 1 97.88 95 GLU A C 1
ATOM 729 O O . GLU A 1 95 ? 12.828 15.234 8.086 1 97.88 95 GLU A O 1
ATOM 734 N N . SER A 1 96 ? 11.664 16.953 7.285 1 98.44 96 SER A N 1
ATOM 735 C CA . SER A 1 96 ? 12.539 17.047 6.121 1 98.44 96 SER A CA 1
ATOM 736 C C . SER A 1 96 ? 13.953 17.453 6.523 1 98.44 96 SER A C 1
ATOM 738 O O . SER A 1 96 ? 14.141 18.219 7.469 1 98.44 96 SER A O 1
ATOM 740 N N . VAL A 1 97 ? 14.914 16.938 5.734 1 97.44 97 VAL A N 1
ATOM 741 C CA . VAL A 1 97 ? 16.312 17.297 5.988 1 97.44 97 VAL A CA 1
ATOM 742 C C . VAL A 1 97 ? 16.578 18.719 5.48 1 97.44 97 VAL A C 1
ATOM 744 O O . VAL A 1 97 ? 17.438 19.422 6.012 1 97.44 97 VAL A O 1
ATOM 747 N N . HIS A 1 98 ? 15.797 19.188 4.523 1 96.94 98 HIS A N 1
ATOM 748 C CA . HIS A 1 98 ? 16.016 20.484 3.916 1 96.94 98 HIS A CA 1
ATOM 749 C C . HIS A 1 98 ? 15.086 21.547 4.523 1 96.94 98 HIS A C 1
ATOM 751 O O . HIS A 1 98 ? 13.922 21.25 4.816 1 96.94 98 HIS A O 1
ATOM 757 N N . GLU A 1 99 ? 15.664 22.672 4.668 1 96.38 99 GLU A N 1
ATOM 758 C CA . GLU A 1 99 ? 14.883 23.859 5.027 1 96.38 99 GLU A CA 1
ATOM 759 C C . GLU A 1 99 ? 14.562 24.703 3.799 1 96.38 99 GLU A C 1
ATOM 761 O O . GLU A 1 99 ? 15.25 24.609 2.777 1 96.38 99 GLU A O 1
ATOM 766 N N . PHE A 1 100 ? 13.523 25.484 3.898 1 96.94 100 PHE A N 1
ATOM 767 C CA . PHE A 1 100 ? 13.211 26.406 2.812 1 96.94 100 PHE A CA 1
ATOM 768 C C . PHE A 1 100 ? 12.539 27.672 3.346 1 96.94 100 PHE A C 1
ATOM 770 O O . PHE A 1 100 ? 12.023 27.672 4.465 1 96.94 100 PHE A O 1
ATOM 777 N N . THR A 1 101 ? 12.695 28.719 2.561 1 96.38 101 THR A N 1
ATOM 778 C CA . THR A 1 101 ? 12.016 30 2.789 1 96.38 101 THR A CA 1
ATOM 779 C C . THR A 1 101 ? 11.258 30.438 1.541 1 96.38 101 THR A C 1
ATOM 781 O O . THR A 1 101 ? 11.828 30.5 0.45 1 96.38 101 THR A O 1
ATOM 784 N N . HIS A 1 102 ? 10.023 30.734 1.776 1 97.75 102 HIS A N 1
ATOM 785 C CA . HIS A 1 102 ? 9.164 31.203 0.694 1 97.75 102 HIS A CA 1
ATOM 786 C C . HIS A 1 102 ? 9.078 30.172 -0.426 1 97.75 102 HIS A C 1
ATOM 788 O O . HIS A 1 102 ? 9.82 29.188 -0.429 1 97.75 102 HIS A O 1
ATOM 794 N N . GLY A 1 103 ? 8.156 30.375 -1.3 1 98.31 103 GLY A N 1
ATOM 795 C CA . GLY A 1 103 ? 7.926 29.469 -2.422 1 98.31 103 GLY A CA 1
ATOM 796 C C . GLY A 1 103 ? 6.602 28.734 -2.332 1 98.31 103 GLY A C 1
ATOM 797 O O . GLY A 1 103 ? 5.621 29.281 -1.82 1 98.31 103 GLY A O 1
ATOM 798 N N . ILE A 1 104 ? 6.566 27.578 -3.029 1 98.81 104 ILE A N 1
ATOM 799 C CA . ILE A 1 104 ? 5.379 26.734 -3.055 1 98.81 104 ILE A CA 1
ATOM 800 C C . ILE A 1 104 ? 5.711 25.359 -2.479 1 98.81 104 ILE A C 1
ATOM 802 O O . ILE A 1 104 ? 6.691 24.734 -2.885 1 98.81 104 ILE A O 1
ATOM 806 N N . LEU A 1 105 ? 5.004 24.984 -1.492 1 98.81 105 LEU A N 1
ATOM 807 C CA . LEU A 1 105 ? 5.051 23.625 -0.958 1 98.81 105 LEU A CA 1
ATOM 808 C C . LEU A 1 105 ? 3.811 22.844 -1.362 1 98.81 105 LEU A C 1
ATOM 810 O O . LEU A 1 105 ? 2.686 23.266 -1.085 1 98.81 105 LEU A O 1
ATOM 814 N N . ILE A 1 106 ? 3.994 21.734 -2.023 1 98.94 106 ILE A N 1
ATOM 815 C CA . ILE A 1 106 ? 2.877 20.906 -2.477 1 98.94 106 ILE A CA 1
ATOM 816 C C . ILE A 1 106 ? 2.982 19.516 -1.868 1 98.94 106 ILE A C 1
ATOM 818 O O . ILE A 1 106 ? 3.988 18.828 -2.055 1 98.94 106 ILE A O 1
ATOM 822 N N . GLY A 1 107 ? 2.014 19.094 -1.075 1 98.88 107 GLY A N 1
ATOM 823 C CA . GLY A 1 107 ? 1.839 17.703 -0.664 1 98.88 107 GLY A CA 1
ATOM 824 C C . GLY A 1 107 ? 0.795 16.969 -1.48 1 98.88 107 GLY A C 1
ATOM 825 O O . GLY A 1 107 ? -0.343 17.422 -1.603 1 98.88 107 GLY A O 1
ATOM 826 N N . ASP A 1 108 ? 1.17 15.906 -2.109 1 98.88 108 ASP A N 1
ATOM 827 C CA . ASP A 1 108 ? 0.29 15.047 -2.889 1 98.88 108 ASP A CA 1
ATOM 828 C C . ASP A 1 108 ? 0.044 13.719 -2.17 1 98.88 108 ASP A C 1
ATOM 830 O O . ASP A 1 108 ? 0.95 12.891 -2.053 1 98.88 108 ASP A O 1
ATOM 834 N N . PHE A 1 109 ? -1.215 13.508 -1.786 1 98.69 109 PHE A N 1
ATOM 835 C CA . PHE A 1 109 ? -1.555 12.367 -0.948 1 98.69 109 PHE A CA 1
ATOM 836 C C . PHE A 1 109 ? -2.617 11.5 -1.616 1 98.69 109 PHE A C 1
ATOM 838 O O . PHE A 1 109 ? -3.666 12 -2.023 1 98.69 109 PHE A O 1
ATOM 845 N N . ALA A 1 110 ? -2.293 10.219 -1.703 1 98.25 110 ALA A N 1
ATOM 846 C CA . ALA A 1 110 ? -3.312 9.258 -2.129 1 98.25 110 ALA A CA 1
ATOM 847 C C . ALA A 1 110 ? -4.238 8.891 -0.972 1 98.25 110 ALA A C 1
ATOM 849 O O . ALA A 1 110 ? -5.387 8.508 -1.188 1 98.25 110 ALA A O 1
ATOM 850 N N . HIS A 1 111 ? -3.76 8.953 0.186 1 98.31 111 HIS A N 1
ATOM 851 C CA . HIS A 1 111 ? -4.469 8.633 1.419 1 98.31 111 HIS A CA 1
ATOM 852 C C . HIS A 1 111 ? -3.873 9.383 2.607 1 98.31 111 HIS A C 1
ATOM 854 O O . HIS A 1 111 ? -2.674 9.656 2.633 1 98.31 111 HIS A O 1
ATOM 860 N N . MET A 1 112 ? -4.648 9.75 3.547 1 98.56 112 MET A N 1
ATOM 861 C CA . MET A 1 112 ? -4.23 10.234 4.859 1 98.56 112 MET A CA 1
ATOM 862 C C . MET A 1 112 ? -4.965 9.5 5.973 1 98.56 112 MET A C 1
ATOM 864 O O . MET A 1 112 ? -5.883 8.719 5.707 1 98.56 112 MET A O 1
ATOM 868 N N . PRO A 1 113 ? -4.473 9.633 7.25 1 98.56 113 PRO A N 1
ATOM 869 C CA . PRO A 1 113 ? -5.246 8.984 8.312 1 98.56 113 PRO A CA 1
ATOM 870 C C . PRO A 1 113 ? -6.723 9.367 8.281 1 98.56 113 PRO A C 1
ATOM 872 O O . PRO A 1 113 ? -7.059 10.539 8.094 1 98.56 113 PRO A O 1
ATOM 875 N N . GLY A 1 114 ? -7.566 8.398 8.383 1 97.62 114 GLY A N 1
ATOM 876 C CA . GLY A 1 114 ? -9 8.594 8.281 1 97.62 114 GLY A CA 1
ATOM 877 C C . GLY A 1 114 ? -9.578 9.422 9.406 1 97.62 114 GLY A C 1
ATOM 878 O O . GLY A 1 114 ? -8.852 9.82 10.328 1 97.62 114 GLY A O 1
ATOM 879 N N . SER A 1 115 ? -10.859 9.75 9.234 1 96.81 115 SER A N 1
ATOM 880 C CA . SER A 1 115 ? -11.617 10.422 10.289 1 96.81 115 SER A CA 1
ATOM 881 C C . SER A 1 115 ? -11.961 9.461 11.422 1 96.81 115 SER A C 1
ATOM 883 O O . SER A 1 115 ? -13.117 9.062 11.562 1 96.81 115 SER A O 1
ATOM 885 N N . ASP A 1 116 ? -10.945 9.148 12.242 1 96 116 ASP A N 1
ATOM 886 C CA . ASP A 1 116 ? -11.062 8.141 13.297 1 96 116 ASP A CA 1
ATOM 887 C C . ASP A 1 116 ? -10.773 8.742 14.672 1 96 116 ASP A C 1
ATOM 889 O O . ASP A 1 116 ? -9.797 9.484 14.836 1 96 116 ASP A O 1
ATOM 893 N N . CYS A 1 117 ? -11.656 8.375 15.609 1 98.38 117 CYS A N 1
ATOM 894 C CA . CYS A 1 117 ? -11.453 8.828 16.984 1 98.38 117 CYS A CA 1
ATOM 895 C C . CYS A 1 117 ? -10.07 8.422 17.484 1 98.38 117 CYS A C 1
ATOM 897 O O . CYS A 1 117 ? -9.633 7.289 17.266 1 98.38 117 CYS A O 1
ATOM 899 N N . GLY A 1 118 ? -9.375 9.383 18.109 1 98.56 118 GLY A N 1
ATOM 900 C CA . GLY A 1 118 ? -8.125 9.109 18.797 1 98.56 118 GLY A CA 1
ATOM 901 C C . GLY A 1 118 ? -6.898 9.523 18 1 98.56 118 GLY A C 1
ATOM 902 O O . GLY A 1 118 ? -5.797 9.602 18.531 1 98.56 118 GLY A O 1
ATOM 903 N N . THR A 1 119 ? -7.055 9.781 16.719 1 98.31 119 THR A N 1
ATOM 904 C CA . THR A 1 119 ? -5.918 10.141 15.875 1 98.31 119 THR A CA 1
ATOM 905 C C . THR A 1 119 ? -5.832 11.656 15.711 1 98.31 119 THR A C 1
ATOM 907 O O . THR A 1 119 ? -6.852 12.344 15.727 1 98.31 119 THR A O 1
ATOM 910 N N . TRP A 1 120 ? -4.637 12.141 15.609 1 98 120 TRP A N 1
ATOM 911 C CA . TRP A 1 120 ? -4.344 13.547 15.352 1 98 120 TRP A CA 1
ATOM 912 C C . TRP A 1 120 ? -3.178 13.688 14.375 1 98 120 TRP A C 1
ATOM 914 O O . TRP A 1 120 ? -2.062 14.031 14.773 1 98 120 TRP A O 1
ATOM 924 N N . PRO A 1 121 ? -3.391 13.438 13.062 1 98.12 121 PRO A N 1
ATOM 925 C CA . PRO A 1 121 ? -2.348 13.594 12.047 1 98.12 121 PRO A CA 1
ATOM 926 C C . PRO A 1 121 ? -2.199 15.039 11.562 1 98.12 121 PRO A C 1
ATOM 928 O O . PRO A 1 121 ? -3.117 15.844 11.727 1 98.12 121 PRO A O 1
ATOM 931 N N . GLY A 1 122 ? -1.026 15.305 11.008 1 97.69 122 GLY A N 1
ATOM 932 C CA . GLY A 1 122 ? -0.809 16.625 10.445 1 97.69 122 GLY A CA 1
ATOM 933 C C . GLY A 1 122 ? 0.262 16.641 9.375 1 97.69 122 GLY A C 1
ATOM 934 O O . GLY A 1 122 ? 1.08 15.727 9.289 1 97.69 122 GLY A O 1
ATOM 935 N N . PHE A 1 123 ? 0.221 17.578 8.523 1 98.62 123 PHE A N 1
ATOM 936 C CA . PHE A 1 123 ? 1.194 18.031 7.535 1 98.62 123 PHE A CA 1
ATOM 937 C C . PHE A 1 123 ? 1.473 19.516 7.688 1 98.62 123 PHE A C 1
ATOM 939 O O . PHE A 1 123 ? 0.592 20.344 7.445 1 98.62 123 PHE A O 1
ATOM 946 N N . TRP A 1 124 ? 2.734 19.844 8.148 1 98.38 124 TRP A N 1
ATOM 947 C CA . TRP A 1 124 ? 2.996 21.234 8.523 1 98.38 124 TRP A CA 1
ATOM 948 C C . TRP A 1 124 ? 4.477 21.562 8.375 1 98.38 124 TRP A C 1
ATOM 950 O O . TRP A 1 124 ? 5.266 20.734 7.934 1 98.38 124 TRP A O 1
ATOM 960 N N . THR A 1 125 ? 4.773 22.828 8.625 1 98.25 125 THR A N 1
ATOM 961 C CA . THR A 1 125 ? 6.16 23.281 8.672 1 98.25 125 THR A CA 1
ATOM 962 C C . THR A 1 125 ? 6.441 24.031 9.969 1 98.25 125 THR A C 1
ATOM 964 O O . THR A 1 125 ? 5.543 24.656 10.539 1 98.25 125 THR A O 1
ATOM 967 N N . ILE A 1 126 ? 7.605 23.859 10.438 1 96.19 126 ILE A N 1
ATOM 968 C CA . ILE A 1 126 ? 8.055 24.547 11.641 1 96.19 126 ILE A CA 1
ATOM 969 C C . ILE A 1 126 ? 9.445 25.141 11.406 1 96.19 126 ILE A C 1
ATOM 971 O O . ILE A 1 126 ? 10.25 24.578 10.664 1 96.19 126 ILE A O 1
ATOM 975 N N . ARG A 1 127 ? 9.664 26.281 12.086 1 90.31 127 ARG A N 1
ATOM 976 C CA . ARG A 1 127 ? 11.023 26.812 12.109 1 90.31 127 ARG A CA 1
ATOM 977 C C . ARG A 1 127 ? 12 25.812 12.727 1 90.31 127 ARG A C 1
ATOM 979 O O . ARG A 1 127 ? 11.695 25.203 13.75 1 90.31 127 ARG A O 1
ATOM 986 N N . ASN A 1 128 ? 12.922 25.391 11.906 1 76.56 128 ASN A N 1
ATOM 987 C CA . ASN A 1 128 ? 14 24.547 12.422 1 76.56 128 ASN A CA 1
ATOM 988 C C . ASN A 1 128 ? 15.289 25.344 12.586 1 76.56 128 ASN A C 1
ATOM 990 O O . ASN A 1 128 ? 15.992 25.609 11.609 1 76.56 128 ASN A O 1
ATOM 994 N N . GLY A 1 129 ? 15.492 26.062 13.727 1 79.75 129 GLY A N 1
ATOM 995 C CA . GLY A 1 129 ? 16.688 26.875 13.938 1 79.75 129 GLY A CA 1
ATOM 996 C C . GLY A 1 129 ? 16.438 28.094 14.812 1 79.75 129 GLY A C 1
ATOM 997 O O . GLY A 1 129 ? 15.641 28.031 15.75 1 79.75 129 GLY A O 1
ATOM 998 N N . ASP A 1 130 ? 17.25 29.109 14.453 1 84.94 130 ASP A N 1
ATOM 999 C CA . ASP A 1 130 ? 17.219 30.344 15.242 1 84.94 130 ASP A CA 1
ATOM 1000 C C . ASP A 1 130 ? 15.992 31.188 14.883 1 84.94 130 ASP A C 1
ATOM 1002 O O . ASP A 1 130 ? 15.383 30.984 13.828 1 84.94 130 ASP A O 1
ATOM 1006 N N . GLY A 1 131 ? 15.5 32.062 15.766 1 85.75 131 GLY A N 1
ATOM 1007 C CA . GLY A 1 131 ? 14.391 32.969 15.539 1 85.75 131 GLY A CA 1
ATOM 1008 C C . GLY A 1 131 ? 13.133 32.594 16.297 1 85.75 131 GLY A C 1
ATOM 1009 O O . GLY A 1 131 ? 13.141 31.594 17.047 1 85.75 131 GLY A O 1
ATOM 1010 N N . PRO A 1 132 ? 12.148 33.469 16.094 1 91.38 132 PRO A N 1
ATOM 1011 C CA . PRO A 1 132 ? 10.898 33.156 16.797 1 91.38 132 PRO A CA 1
ATOM 1012 C C . PRO A 1 132 ? 10.234 31.891 16.281 1 91.38 132 PRO A C 1
ATOM 1014 O O . PRO A 1 132 ? 10.445 31.5 15.141 1 91.38 132 PRO A O 1
ATOM 1017 N N . TYR A 1 133 ? 9.5 31.281 17.203 1 93.94 133 TYR A N 1
ATOM 1018 C CA . TYR A 1 133 ? 8.719 30.109 16.797 1 93.94 133 TYR A CA 1
ATOM 1019 C C . TYR A 1 133 ? 7.719 30.484 15.711 1 93.94 133 TYR A C 1
ATOM 1021 O O . TYR A 1 133 ? 7.012 31.484 15.828 1 93.94 133 TYR A O 1
ATOM 1029 N N . GLY A 1 134 ? 7.727 29.797 14.617 1 96 134 GLY A N 1
ATOM 1030 C CA . GLY A 1 134 ? 6.762 29.875 13.531 1 96 134 GLY A CA 1
ATOM 1031 C C . GLY A 1 134 ? 6.34 28.516 13 1 96 134 GLY A C 1
ATOM 1032 O O . GLY A 1 134 ? 7.184 27.672 12.703 1 96 134 GLY A O 1
ATOM 1033 N N . GLU A 1 135 ? 5.051 28.344 12.945 1 96.88 135 GLU A N 1
ATOM 1034 C CA . GLU A 1 135 ? 4.457 27.078 12.508 1 96.88 135 GLU A CA 1
ATOM 1035 C C . GLU A 1 135 ? 3.326 27.312 11.508 1 96.88 135 GLU A C 1
ATOM 1037 O O . GLU A 1 135 ? 2.477 28.188 11.727 1 96.88 135 GLU A O 1
ATOM 1042 N N . MET A 1 136 ? 3.379 26.609 10.398 1 98.12 136 MET A N 1
ATOM 1043 C CA . MET A 1 136 ? 2.324 26.656 9.391 1 98.12 136 MET A CA 1
ATOM 1044 C C . MET A 1 136 ? 1.686 25.281 9.203 1 98.12 136 MET A C 1
ATOM 1046 O O . MET A 1 136 ? 2.262 24.406 8.547 1 98.12 136 MET A O 1
ATOM 1050 N N . ASP A 1 137 ? 0.523 25.125 9.805 1 97.94 137 ASP A N 1
ATOM 1051 C CA . ASP A 1 137 ? -0.246 23.891 9.617 1 97.94 137 ASP A CA 1
ATOM 1052 C C . ASP A 1 137 ? -1.011 23.922 8.289 1 97.94 137 ASP A C 1
ATOM 1054 O O . ASP A 1 137 ? -2.047 24.578 8.18 1 97.94 137 ASP A O 1
ATOM 1058 N N . ILE A 1 138 ? -0.541 23.141 7.387 1 98.75 138 ILE A N 1
ATOM 1059 C CA . ILE A 1 138 ? -1.147 23.125 6.062 1 98.75 138 ILE A CA 1
ATOM 1060 C C . ILE A 1 138 ? -2.387 22.234 6.078 1 98.75 138 ILE A C 1
ATOM 1062 O O . ILE A 1 138 ? -3.377 22.516 5.398 1 98.75 138 ILE A O 1
ATOM 1066 N N . LEU A 1 139 ? -2.312 21.203 6.793 1 97.69 139 LEU A N 1
ATOM 1067 C CA . LEU A 1 139 ? -3.375 20.219 6.973 1 97.69 139 LEU A CA 1
ATOM 1068 C C . LEU A 1 139 ? -3.293 19.578 8.352 1 97.69 139 LEU A C 1
ATOM 1070 O O . LEU A 1 139 ? -2.275 18.969 8.695 1 97.69 139 LEU A O 1
ATOM 1074 N N . GLU A 1 140 ? -4.312 19.766 9.086 1 96.44 140 GLU A N 1
ATOM 1075 C CA . GLU A 1 140 ? -4.426 19.078 10.367 1 96.44 140 GLU A CA 1
ATOM 1076 C C . GLU A 1 140 ? -5.859 18.641 10.633 1 96.44 140 GLU A C 1
ATOM 1078 O O . GLU A 1 140 ? -6.809 19.344 10.258 1 96.44 140 GLU A O 1
ATOM 1083 N N . GLY A 1 141 ? -6.043 17.516 11.172 1 95.19 141 GLY A N 1
ATOM 1084 C CA . GLY A 1 141 ? -7.324 17.031 11.656 1 95.19 141 GLY A CA 1
ATOM 1085 C C . GLY A 1 141 ? -7.195 16.125 12.867 1 95.19 141 GLY A C 1
ATOM 1086 O O . GLY A 1 141 ? -6.086 15.734 13.242 1 95.19 141 GLY A O 1
ATOM 1087 N N . SER A 1 142 ? -8.328 15.906 13.547 1 95.62 142 SER A N 1
ATOM 1088 C CA . SER A 1 142 ? -8.312 15.039 14.719 1 95.62 142 SER A CA 1
ATOM 1089 C C . SER A 1 142 ? -9.633 14.312 14.883 1 95.62 142 SER A C 1
ATOM 1091 O O . SER A 1 142 ? -10.688 14.82 14.484 1 95.62 142 SER A O 1
ATOM 1093 N N . ASN A 1 143 ? -9.477 13.188 15.5 1 97.62 143 ASN A N 1
ATOM 1094 C CA . ASN A 1 143 ? -10.664 12.406 15.836 1 97.62 143 ASN A CA 1
ATOM 1095 C C . ASN A 1 143 ? -11.539 12.172 14.609 1 97.62 143 ASN A C 1
ATOM 1097 O O . ASN A 1 143 ? -11.078 11.648 13.602 1 97.62 143 ASN A O 1
ATOM 1101 N N . ASP A 1 144 ? -12.789 12.523 14.648 1 95.5 144 ASP A N 1
ATOM 1102 C CA . ASP A 1 144 ? -13.742 12.078 13.641 1 95.5 144 ASP A CA 1
ATOM 1103 C C . ASP A 1 144 ? -14.109 13.219 12.695 1 95.5 144 ASP A C 1
ATOM 1105 O O . ASP A 1 144 ? -15.109 13.148 11.984 1 95.5 144 ASP A O 1
ATOM 1109 N N . ILE A 1 145 ? -13.289 14.312 12.727 1 95.25 145 ILE A N 1
ATOM 1110 C CA . ILE A 1 145 ? -13.617 15.43 11.844 1 95.25 145 ILE A CA 1
ATOM 1111 C C . ILE A 1 145 ? -13.406 15.016 10.391 1 95.25 145 ILE A C 1
ATOM 1113 O O . ILE A 1 145 ? -12.703 14.047 10.109 1 95.25 145 ILE A O 1
ATOM 1117 N N . THR A 1 146 ? -14.055 15.781 9.461 1 96.56 146 THR A N 1
ATOM 1118 C CA . THR A 1 146 ? -13.984 15.445 8.047 1 96.56 146 THR A CA 1
ATOM 1119 C C . THR A 1 146 ? -13.492 16.641 7.234 1 96.56 146 THR A C 1
ATOM 1121 O O . THR A 1 146 ? -13.375 16.562 6.008 1 96.56 146 THR A O 1
ATOM 1124 N N . GLN A 1 147 ? -13.234 17.734 7.914 1 97.62 147 GLN A N 1
ATOM 1125 C CA . GLN A 1 147 ? -12.602 18.906 7.309 1 97.62 147 GLN A CA 1
ATOM 1126 C C . GLN A 1 147 ? -11.312 19.266 8.031 1 97.62 147 GLN A C 1
ATOM 1128 O O . GLN A 1 147 ? -11.258 19.25 9.266 1 97.62 147 GLN A O 1
ATOM 1133 N N . ALA A 1 148 ? -10.312 19.594 7.277 1 97.81 148 ALA A N 1
ATOM 1134 C CA . ALA A 1 148 ? -9.023 19.922 7.867 1 97.81 148 ALA A CA 1
ATOM 1135 C C . ALA A 1 148 ? -9.016 21.344 8.406 1 97.81 148 ALA A C 1
ATOM 1137 O O . ALA A 1 148 ? -9.867 22.172 8.031 1 97.81 148 ALA A O 1
ATOM 1138 N N . PHE A 1 149 ? -8.117 21.578 9.258 1 97.31 149 PHE A N 1
ATOM 1139 C CA . PHE A 1 149 ? -7.801 22.938 9.688 1 97.31 149 PHE A CA 1
ATOM 1140 C C . PHE A 1 149 ? -6.461 23.391 9.125 1 97.31 149 PHE A C 1
ATOM 1142 O O . PHE A 1 149 ? -5.512 22.609 9.062 1 97.31 149 PHE A O 1
ATOM 1149 N N . ILE A 1 150 ? -6.445 24.594 8.656 1 98.62 150 ILE A N 1
ATOM 1150 C CA . ILE A 1 150 ? -5.234 25.312 8.266 1 98.62 150 ILE A CA 1
ATOM 1151 C C . ILE A 1 150 ? -4.941 26.406 9.273 1 98.62 150 ILE A C 1
ATOM 1153 O O . ILE A 1 150 ? -5.738 27.344 9.438 1 98.62 150 ILE A O 1
ATOM 1157 N N . SER A 1 151 ? -3.812 26.297 9.961 1 97.5 151 SER A N 1
ATOM 1158 C CA . SER A 1 151 ? -3.568 27.188 11.094 1 97.5 151 SER A CA 1
ATOM 1159 C C . SER A 1 151 ? -2.119 27.656 11.117 1 97.5 151 SER A C 1
ATOM 1161 O O . SER A 1 151 ? -1.209 26.906 10.758 1 97.5 151 SER A O 1
ATOM 1163 N N . LEU A 1 152 ? -1.944 28.891 11.57 1 97.69 152 LEU A N 1
ATOM 1164 C CA . LEU A 1 152 ? -0.611 29.438 11.812 1 97.69 152 LEU A CA 1
ATOM 1165 C C . LEU A 1 152 ? -0.404 29.719 13.289 1 97.69 152 LEU A C 1
ATOM 1167 O O . LEU A 1 152 ? -1.337 30.141 13.984 1 97.69 152 LEU A O 1
ATOM 1171 N N . HIS A 1 153 ? 0.797 29.453 13.742 1 96.06 153 HIS A N 1
ATOM 1172 C CA . HIS A 1 153 ? 1.218 29.734 15.102 1 96.06 153 HIS A CA 1
ATOM 1173 C C . HIS A 1 153 ? 2.551 30.484 15.125 1 96.06 153 HIS A C 1
ATOM 1175 O O . HIS A 1 153 ? 3.48 30.109 14.406 1 96.06 153 HIS A O 1
ATOM 1181 N N . THR A 1 154 ? 2.631 31.484 15.93 1 95.19 154 THR A N 1
ATOM 1182 C CA . THR A 1 154 ? 3.916 32.156 16.141 1 95.19 154 THR A CA 1
ATOM 1183 C C . THR A 1 154 ? 4.012 32.719 17.547 1 95.19 154 THR A C 1
ATOM 1185 O O . THR A 1 154 ? 3.033 32.688 18.297 1 95.19 154 THR A O 1
ATOM 1188 N N . GLU A 1 155 ? 5.262 33.125 17.953 1 90.94 155 GLU A N 1
ATOM 1189 C CA . GLU A 1 155 ? 5.527 33.625 19.297 1 90.94 155 GLU A CA 1
ATOM 1190 C C . GLU A 1 155 ? 5.086 35.094 19.438 1 90.94 155 GLU A C 1
ATOM 1192 O O . GLU A 1 155 ? 4.652 35.5 20.516 1 90.94 155 GLU A O 1
ATOM 1197 N N . ASN A 1 156 ? 5.16 35.812 18.375 1 89.56 156 ASN A N 1
ATOM 1198 C CA . ASN A 1 156 ? 4.953 37.25 18.438 1 89.56 156 ASN A CA 1
ATOM 1199 C C . ASN A 1 156 ? 3.553 37.625 17.969 1 89.56 156 ASN A C 1
ATOM 1201 O O . ASN A 1 156 ? 2.77 36.781 17.562 1 89.56 156 ASN A O 1
ATOM 1205 N N . ALA A 1 157 ? 3.312 38.938 18.156 1 89.06 157 ALA A N 1
ATOM 1206 C CA . ALA A 1 157 ? 2.031 39.438 17.688 1 89.06 157 ALA A CA 1
ATOM 1207 C C . ALA A 1 157 ? 1.914 39.312 16.172 1 89.06 157 ALA A C 1
ATOM 1209 O O . ALA A 1 157 ? 2.779 39.781 15.43 1 89.06 157 ALA A O 1
ATOM 1210 N N . CYS A 1 158 ? 0.89 38.625 15.789 1 94.31 158 CYS A N 1
ATOM 1211 C CA . CYS A 1 158 ? 0.577 38.344 14.391 1 94.31 158 CYS A CA 1
ATOM 1212 C C . CYS A 1 158 ? -0.899 38 14.219 1 94.31 158 CYS A C 1
ATOM 1214 O O . CYS A 1 158 ? -1.425 37.125 14.914 1 94.31 158 CYS A O 1
ATOM 1216 N N . SER A 1 159 ? -1.535 38.75 13.398 1 95.94 159 SER A N 1
ATOM 1217 C CA . SER A 1 159 ? -2.953 38.469 13.188 1 95.94 159 SER A CA 1
ATOM 1218 C C . SER A 1 159 ? -3.324 38.594 11.711 1 95.94 159 SER A C 1
ATOM 1220 O O . SER A 1 159 ? -2.678 39.344 10.961 1 95.94 159 SER A O 1
ATOM 1222 N N . PHE A 1 160 ? -4.285 37.812 11.312 1 96.69 160 PHE A N 1
ATOM 1223 C CA . PHE A 1 160 ? -4.895 37.875 9.992 1 96.69 160 PHE A CA 1
ATOM 1224 C C . PHE A 1 160 ? -6.414 37.938 10.094 1 96.69 160 PHE A C 1
ATOM 1226 O O . PHE A 1 160 ? -7.016 37.219 10.883 1 96.69 160 PHE A O 1
ATOM 1233 N N . ASN A 1 161 ? -6.98 38.812 9.367 1 94.31 161 ASN A N 1
ATOM 1234 C CA . ASN A 1 161 ? -8.43 38.938 9.281 1 94.31 161 ASN A CA 1
ATOM 1235 C C . ASN A 1 161 ? -8.898 39 7.832 1 94.31 161 ASN A C 1
ATOM 1237 O O . ASN A 1 161 ? -9.391 40.031 7.371 1 94.31 161 ASN A O 1
ATOM 1241 N N . SER A 1 162 ? -8.82 37.938 7.203 1 93.88 162 SER A N 1
ATOM 1242 C CA . SER A 1 162 ? -9.141 37.844 5.781 1 93.88 162 SER A CA 1
ATOM 1243 C C . SER A 1 162 ? -10.633 38.062 5.535 1 93.88 162 SER A C 1
ATOM 1245 O O . SER A 1 162 ? -11.469 37.531 6.246 1 93.88 162 SER A O 1
ATOM 1247 N N . PRO A 1 163 ? -10.961 38.875 4.488 1 95 163 PRO A N 1
ATOM 1248 C CA . PRO A 1 163 ? -12.375 38.938 4.098 1 95 163 PRO A CA 1
ATOM 1249 C C . PRO A 1 163 ? -12.906 37.562 3.686 1 95 163 PRO A C 1
ATOM 1251 O O . PRO A 1 163 ? -12.188 36.781 3.074 1 95 163 PRO A O 1
ATOM 1254 N N . LYS A 1 164 ? -14.195 37.406 3.98 1 93.94 164 LYS A N 1
ATOM 1255 C CA . LYS A 1 164 ? -14.82 36.125 3.674 1 93.94 164 LYS A CA 1
ATOM 1256 C C . LYS A 1 164 ? -14.703 35.781 2.189 1 93.94 164 LYS A C 1
ATOM 1258 O O . LYS A 1 164 ? -14.547 34.625 1.818 1 93.94 164 LYS A O 1
ATOM 1263 N N . SER A 1 165 ? -14.672 36.781 1.375 1 95.44 165 SER A N 1
ATOM 1264 C CA . SER A 1 165 ? -14.648 36.594 -0.071 1 95.44 165 SER A CA 1
ATOM 1265 C C . SER A 1 165 ? -13.258 36.188 -0.55 1 95.44 165 SER A C 1
ATOM 1267 O O . SER A 1 165 ? -13.094 35.719 -1.682 1 95.44 165 SER A O 1
ATOM 1269 N N . ALA A 1 166 ? -12.273 36.281 0.309 1 96.88 166 ALA A N 1
ATOM 1270 C CA . ALA A 1 166 ? -10.891 36.062 -0.108 1 96.88 166 ALA A CA 1
ATOM 1271 C C . ALA A 1 166 ? -10.453 34.625 0.199 1 96.88 166 ALA A C 1
ATOM 1273 O O . ALA A 1 166 ? -9.312 34.25 -0.08 1 96.88 166 ALA A O 1
ATOM 1274 N N . GLU A 1 167 ? -11.273 33.812 0.721 1 98 167 GLU A N 1
ATOM 1275 C CA . GLU A 1 167 ? -10.953 32.406 0.994 1 98 167 GLU A CA 1
ATOM 1276 C C . GLU A 1 167 ? -12.195 31.516 0.884 1 98 167 GLU A C 1
ATOM 1278 O O . GLU A 1 167 ? -13.312 31.984 1.105 1 98 167 GLU A O 1
ATOM 1283 N N . LEU A 1 168 ? -11.977 30.281 0.513 1 98.5 168 LEU A N 1
ATOM 1284 C CA . LEU A 1 168 ? -13.078 29.328 0.368 1 98.5 168 LEU A CA 1
ATOM 1285 C C . LEU A 1 168 ? -13.445 28.719 1.716 1 98.5 168 LEU A C 1
ATOM 1287 O O . LEU A 1 168 ? -14.602 28.328 1.926 1 98.5 168 LEU A O 1
ATOM 1291 N N . GLY A 1 169 ? -12.422 28.562 2.656 1 98.38 169 GLY A N 1
ATOM 1292 C CA . GLY A 1 169 ? -12.664 28.031 3.99 1 98.38 169 GLY A CA 1
ATOM 1293 C C . GLY A 1 169 ? -13.391 29.016 4.895 1 98.38 169 GLY A C 1
ATOM 1294 O O . GLY A 1 169 ? -13.812 30.078 4.449 1 98.38 169 GLY A O 1
ATOM 1295 N N . THR A 1 170 ? -13.617 28.594 6.121 1 97.62 170 THR A N 1
ATOM 1296 C CA . THR A 1 170 ? -14.312 29.406 7.113 1 97.62 170 THR A CA 1
ATOM 1297 C C . THR A 1 170 ? -13.414 29.656 8.32 1 97.62 170 THR A C 1
ATOM 1299 O O . THR A 1 170 ? -12.781 28.734 8.836 1 97.62 170 THR A O 1
ATOM 1302 N N . LEU A 1 171 ? -13.43 30.938 8.711 1 96.5 171 LEU A N 1
ATOM 1303 C CA . LEU A 1 171 ? -12.695 31.281 9.922 1 96.5 171 LEU A CA 1
ATOM 1304 C C . LEU A 1 171 ? -13.102 30.375 11.078 1 96.5 171 LEU A C 1
ATOM 1306 O O . LEU A 1 171 ? -14.297 30.219 11.359 1 96.5 171 LEU A O 1
ATOM 1310 N N . ASN A 1 172 ? -12.062 29.734 11.672 1 94.5 172 ASN A N 1
ATOM 1311 C CA . ASN A 1 172 ? -12.32 28.812 12.781 1 94.5 172 ASN A CA 1
ATOM 1312 C C . ASN A 1 172 ? -12.609 29.562 14.078 1 94.5 172 ASN A C 1
ATOM 1314 O O . ASN A 1 172 ? -11.68 30.031 14.742 1 94.5 172 ASN A O 1
ATOM 1318 N N . ASN A 1 173 ? -13.844 29.641 14.461 1 91.12 173 ASN A N 1
ATOM 1319 C CA . ASN A 1 173 ? -14.297 30.219 15.719 1 91.12 173 ASN A CA 1
ATOM 1320 C C . ASN A 1 173 ? -13.75 31.625 15.93 1 91.12 173 ASN A C 1
ATOM 1322 O O . ASN A 1 173 ? -13.305 31.969 17.031 1 91.12 173 ASN A O 1
ATOM 1326 N N . GLY A 1 174 ? -13.562 32.344 14.867 1 92.38 174 GLY A N 1
ATOM 1327 C CA . GLY A 1 174 ? -13.117 33.719 14.945 1 92.38 174 GLY A CA 1
ATOM 1328 C C . GLY A 1 174 ? -11.641 33.844 15.281 1 92.38 174 GLY A C 1
ATOM 1329 O O . GLY A 1 174 ? -11.188 34.906 15.695 1 92.38 174 GLY A O 1
ATOM 1330 N N . ASN A 1 175 ? -10.867 32.844 15.125 1 93.69 175 ASN A N 1
ATOM 1331 C CA . ASN A 1 175 ? -9.453 32.844 15.492 1 93.69 175 ASN A CA 1
ATOM 1332 C C . ASN A 1 175 ? -8.609 33.594 14.461 1 93.69 175 ASN A C 1
ATOM 1334 O O . ASN A 1 175 ? -8.211 33 13.445 1 93.69 175 ASN A O 1
ATOM 1338 N N . THR A 1 176 ? -8.273 34.844 14.836 1 95.56 176 THR A N 1
ATOM 1339 C CA . THR A 1 176 ? -7.512 35.688 13.914 1 95.56 176 THR A CA 1
ATOM 1340 C C . THR A 1 176 ? -6.117 35.969 14.469 1 95.56 176 THR A C 1
ATOM 1342 O O . THR A 1 176 ? -5.27 36.531 13.773 1 95.56 176 THR A O 1
ATOM 1345 N N . ASP A 1 177 ? -5.891 35.625 15.711 1 95.5 177 ASP A N 1
ATOM 1346 C CA . ASP A 1 177 ? -4.609 35.812 16.375 1 95.5 177 ASP A CA 1
ATOM 1347 C C . ASP A 1 177 ? -3.75 34.562 16.328 1 95.5 177 ASP A C 1
ATOM 1349 O O . ASP A 1 177 ? -4.148 33.5 16.828 1 95.5 177 ASP A O 1
ATOM 1353 N N . CYS A 1 178 ? -2.547 34.719 15.742 1 95.75 178 CYS A N 1
ATOM 1354 C CA . CYS A 1 178 ? -1.691 33.562 15.492 1 95.75 178 CYS A CA 1
ATOM 1355 C C . CYS A 1 178 ? -0.823 33.25 16.703 1 95.75 178 CYS A C 1
ATOM 1357 O O . CYS A 1 178 ? -0.067 32.281 16.703 1 95.75 178 CYS A O 1
ATOM 1359 N N . LYS A 1 179 ? -0.873 34.031 17.719 1 92.12 179 LYS A N 1
ATOM 1360 C CA . LYS A 1 179 ? -0.003 33.844 18.875 1 92.12 179 LYS A CA 1
ATOM 1361 C C . LYS A 1 179 ? -0.25 32.469 19.516 1 92.12 179 LYS A C 1
ATOM 1363 O O . LYS A 1 179 ? -1.387 32.156 19.859 1 92.12 179 LYS A O 1
ATOM 1368 N N . LEU A 1 180 ? 0.789 31.719 19.688 1 84.5 180 LEU A N 1
ATOM 1369 C CA . LEU A 1 180 ? 0.765 30.328 20.156 1 84.5 180 LEU A CA 1
ATOM 1370 C C . LEU A 1 180 ? 0.075 30.219 21.516 1 84.5 180 LEU A C 1
ATOM 1372 O O . LEU A 1 180 ? -0.651 29.266 21.766 1 84.5 180 LEU A O 1
ATOM 1376 N N . SER A 1 181 ? 0.32 31.172 22.344 1 79.88 181 SER A N 1
ATOM 1377 C CA . SER A 1 181 ? -0.228 31.156 23.703 1 79.88 181 SER A CA 1
ATOM 1378 C C . SER A 1 181 ? -1.743 31.328 23.688 1 79.88 181 SER A C 1
ATOM 1380 O O . SER A 1 181 ? -2.412 31.094 24.688 1 79.88 181 SER A O 1
ATOM 1382 N N . ASN A 1 182 ? -2.266 31.703 22.516 1 75.69 182 ASN A N 1
ATOM 1383 C CA . ASN A 1 182 ? -3.695 31.969 22.422 1 75.69 182 ASN A CA 1
ATOM 1384 C C . ASN A 1 182 ? -4.461 30.766 21.891 1 75.69 182 ASN A C 1
ATOM 1386 O O . ASN A 1 182 ? -5.641 30.875 21.547 1 75.69 182 ASN A O 1
ATOM 1390 N N . GLY A 1 183 ? -3.912 29.578 21.984 1 77 183 GLY A N 1
ATOM 1391 C CA . GLY A 1 183 ? -4.68 28.391 21.656 1 77 183 GLY A CA 1
ATOM 1392 C C . GLY A 1 183 ? -4.508 27.938 20.219 1 77 183 GLY A C 1
ATOM 1393 O O . GLY A 1 183 ? -3.387 27.688 19.766 1 77 183 GLY A O 1
ATOM 1394 N N . ALA A 1 184 ? -5.672 28.109 19.406 1 82.12 184 ALA A N 1
ATOM 1395 C CA . ALA A 1 184 ? -5.789 27.5 18.078 1 82.12 184 ALA A CA 1
ATOM 1396 C C . ALA A 1 184 ? -4.977 28.25 17.047 1 82.12 184 ALA A C 1
ATOM 1398 O O . ALA A 1 184 ? -4.836 27.812 15.906 1 82.12 184 ALA A O 1
ATOM 1399 N N . GLY A 1 185 ? -4.375 29.422 17.422 1 92.38 185 GLY A N 1
ATOM 1400 C CA . GLY A 1 185 ? -3.742 30.266 16.406 1 92.38 185 GLY A CA 1
ATOM 1401 C C . GLY A 1 185 ? -4.727 30.844 15.406 1 92.38 185 GLY A C 1
ATOM 1402 O O . GLY A 1 185 ? -5.938 30.844 15.648 1 92.38 185 GLY A O 1
ATOM 1403 N N . CYS A 1 186 ? -4.246 31.625 14.406 1 96.5 186 CYS A N 1
ATOM 1404 C CA . CYS A 1 186 ? -5.117 32.062 13.312 1 96.5 186 CYS A CA 1
ATOM 1405 C C . CYS A 1 186 ? -5.473 30.875 12.406 1 96.5 186 CYS A C 1
ATOM 1407 O O . CYS A 1 186 ? -4.594 30.281 11.789 1 96.5 186 CYS A O 1
ATOM 1409 N N . SER A 1 187 ? -6.75 30.516 12.352 1 96.88 187 SER A N 1
ATOM 1410 C CA . SER A 1 187 ? -7.152 29.203 11.852 1 96.88 187 SER A CA 1
ATOM 1411 C C . SER A 1 187 ? -8.344 29.312 10.906 1 96.88 187 SER A C 1
ATOM 1413 O O . SER A 1 187 ? -9.273 30.078 11.164 1 96.88 187 SER A O 1
ATOM 1415 N N . VAL A 1 188 ? -8.258 28.547 9.859 1 97.94 188 VAL A N 1
ATOM 1416 C CA . VAL A 1 188 ? -9.312 28.422 8.859 1 97.94 188 VAL A CA 1
ATOM 1417 C C . VAL A 1 188 ? -9.734 26.969 8.734 1 97.94 188 VAL A C 1
ATOM 1419 O O . VAL A 1 188 ? -8.891 26.078 8.625 1 97.94 188 VAL A O 1
ATOM 1422 N N . GLU A 1 189 ? -11.016 26.672 8.898 1 97.56 189 GLU A N 1
ATOM 1423 C CA . GLU A 1 189 ? -11.562 25.359 8.57 1 97.56 189 GLU A CA 1
ATOM 1424 C C . GLU A 1 189 ? -11.711 25.172 7.062 1 97.56 189 GLU A C 1
ATOM 1426 O O . GLU A 1 189 ? -12.344 26 6.395 1 97.56 189 GLU A O 1
ATOM 1431 N N . SER A 1 190 ? -11.109 24.125 6.551 1 98.31 190 SER A N 1
ATOM 1432 C CA . SER A 1 190 ? -11.102 23.859 5.113 1 98.31 190 SER A CA 1
ATOM 1433 C C . SER A 1 190 ? -12.484 23.453 4.617 1 98.31 190 SER A C 1
ATOM 1435 O O . SER A 1 190 ? -13.453 23.469 5.379 1 98.31 190 SER A O 1
ATOM 1437 N N . THR A 1 191 ? -12.594 23.203 3.338 1 98 191 THR A N 1
ATOM 1438 C CA . THR A 1 191 ? -13.859 22.906 2.678 1 98 191 THR A CA 1
ATOM 1439 C C . THR A 1 191 ? -14.25 21.438 2.893 1 98 191 THR A C 1
ATOM 1441 O O . THR A 1 191 ? -13.477 20.656 3.449 1 98 191 THR A O 1
ATOM 1444 N N . ALA A 1 192 ? -15.422 21.125 2.482 1 97 192 ALA A N 1
ATOM 1445 C CA . ALA A 1 192 ? -15.938 19.766 2.625 1 97 192 ALA A CA 1
ATOM 1446 C C . ALA A 1 192 ? -15.016 18.75 1.956 1 97 192 ALA A C 1
ATOM 1448 O O . ALA A 1 192 ? -14.406 19.047 0.926 1 97 192 ALA A O 1
ATOM 1449 N N . ASN A 1 193 ? -14.859 17.562 2.52 1 96.44 193 ASN A N 1
ATOM 1450 C CA . ASN A 1 193 ? -14.148 16.406 1.993 1 96.44 193 ASN A CA 1
ATOM 1451 C C . ASN A 1 193 ? -12.641 16.656 1.943 1 96.44 193 ASN A C 1
ATOM 1453 O O . ASN A 1 193 ? -11.93 16 1.18 1 96.44 193 ASN A O 1
ATOM 1457 N N . SER A 1 194 ? -12.188 17.609 2.723 1 98.5 194 SER A N 1
ATOM 1458 C CA . SER A 1 194 ? -10.781 18 2.656 1 98.5 194 SER A CA 1
ATOM 1459 C C . SER A 1 194 ? -9.93 17.172 3.605 1 98.5 194 SER A C 1
ATOM 1461 O O . SER A 1 194 ? -8.711 17.344 3.658 1 98.5 194 SER A O 1
ATOM 1463 N N . TYR A 1 195 ? -10.562 16.281 4.324 1 98.19 195 TYR A N 1
ATOM 1464 C CA . TYR A 1 195 ? -9.781 15.555 5.328 1 98.19 195 TYR A CA 1
ATOM 1465 C C . TYR A 1 195 ? -10.352 14.164 5.566 1 98.19 195 TYR A C 1
ATOM 1467 O O . TYR A 1 195 ? -11.562 13.953 5.465 1 98.19 195 TYR A O 1
ATOM 1475 N N . GLY A 1 196 ? -9.422 13.258 5.953 1 98.12 196 GLY A N 1
ATOM 1476 C CA . GLY A 1 196 ? -9.797 11.977 6.527 1 98.12 196 GLY A CA 1
ATOM 1477 C C . GLY A 1 196 ? -10.562 11.094 5.562 1 98.12 196 GLY A C 1
ATOM 1478 O O . GLY A 1 196 ? -10.195 10.969 4.395 1 98.12 196 GLY A O 1
ATOM 1479 N N . THR A 1 197 ? -11.656 10.5 6.031 1 97.69 197 THR A N 1
ATOM 1480 C CA . THR A 1 197 ? -12.367 9.438 5.336 1 97.69 197 THR A CA 1
ATOM 1481 C C . THR A 1 197 ? -12.953 9.953 4.02 1 97.69 197 THR A C 1
ATOM 1483 O O . THR A 1 197 ? -12.773 9.328 2.973 1 97.69 197 THR A O 1
ATOM 1486 N N . PRO A 1 198 ? -13.586 11.148 4.023 1 98.06 198 PRO A N 1
ATOM 1487 C CA . PRO A 1 198 ? -14.125 11.586 2.73 1 98.06 198 PRO A CA 1
ATOM 1488 C C . PRO A 1 198 ? -13.031 11.977 1.74 1 98.06 198 PRO A C 1
ATOM 1490 O O . PRO A 1 198 ? -13.195 11.797 0.531 1 98.06 198 PRO A O 1
ATOM 1493 N N . PHE A 1 199 ? -11.969 12.57 2.211 1 98.44 199 PHE A N 1
ATOM 1494 C CA . PHE A 1 199 ? -10.805 12.844 1.376 1 98.44 199 PHE A CA 1
ATOM 1495 C C . PHE A 1 199 ? -10.312 11.562 0.702 1 98.44 199 PHE A C 1
ATOM 1497 O O . PHE A 1 199 ? -10.094 11.539 -0.51 1 98.44 199 PHE A O 1
ATOM 1504 N N . ASN A 1 200 ? -10.172 10.492 1.462 1 98.25 200 ASN A N 1
ATOM 1505 C CA . ASN A 1 200 ? -9.68 9.211 0.98 1 98.25 200 ASN A CA 1
ATOM 1506 C C . ASN A 1 200 ? -10.648 8.57 -0.015 1 98.25 200 ASN A C 1
ATOM 1508 O O . ASN A 1 200 ? -10.227 8.008 -1.023 1 98.25 200 ASN A O 1
ATOM 1512 N N . LYS A 1 201 ? -11.883 8.664 0.321 1 96.12 201 LYS A N 1
ATOM 1513 C CA . LYS A 1 201 ? -12.906 8.094 -0.547 1 96.12 201 LYS A CA 1
ATOM 1514 C C . LYS A 1 201 ? -12.867 8.727 -1.936 1 96.12 201 LYS A C 1
ATOM 1516 O O . LYS A 1 201 ? -13.25 8.094 -2.922 1 96.12 201 LYS A O 1
ATOM 1521 N N . ASN A 1 202 ? -12.367 9.93 -2.014 1 96.81 202 ASN A N 1
ATOM 1522 C CA . ASN A 1 202 ? -12.305 10.656 -3.279 1 96.81 202 ASN A CA 1
ATOM 1523 C C . ASN A 1 202 ? -10.938 10.523 -3.934 1 96.81 202 ASN A C 1
ATOM 1525 O O . ASN A 1 202 ? -10.586 11.305 -4.82 1 96.81 202 ASN A O 1
ATOM 1529 N N . GLY A 1 203 ? -10.148 9.633 -3.496 1 96.06 203 GLY A N 1
ATOM 1530 C CA . GLY A 1 203 ? -8.891 9.312 -4.145 1 96.06 203 GLY A CA 1
ATOM 1531 C C . GLY A 1 203 ? -7.738 10.188 -3.68 1 96.06 203 GLY A C 1
ATOM 1532 O O . GLY A 1 203 ? -6.707 10.273 -4.352 1 96.06 203 GLY A O 1
ATOM 1533 N N . GLY A 1 204 ? -7.969 10.867 -2.562 1 98.31 204 GLY A N 1
ATOM 1534 C CA . GLY A 1 204 ? -6.941 11.766 -2.061 1 98.31 204 GLY A CA 1
ATOM 1535 C C . GLY A 1 204 ? -6.988 13.148 -2.697 1 98.31 204 GLY A C 1
ATOM 1536 O O . GLY A 1 204 ? -8.062 13.641 -3.043 1 98.31 204 GLY A O 1
ATOM 1537 N N . GLY A 1 205 ? -5.805 13.758 -2.68 1 98.44 205 GLY A N 1
ATOM 1538 C CA . GLY A 1 205 ? -5.73 15.109 -3.211 1 98.44 205 GLY A CA 1
ATOM 1539 C C . GLY A 1 205 ? -4.434 15.82 -2.863 1 98.44 205 GLY A C 1
ATOM 1540 O O . GLY A 1 205 ? -3.479 15.188 -2.412 1 98.44 205 GLY A O 1
ATOM 1541 N N . ILE A 1 206 ? -4.457 17.172 -3.178 1 98.44 206 ILE A N 1
ATOM 1542 C CA . ILE A 1 206 ? -3.26 18 -3.029 1 98.44 206 ILE A CA 1
ATOM 1543 C C . ILE A 1 206 ? -3.531 19.125 -2.045 1 98.44 206 ILE A C 1
ATOM 1545 O O . ILE A 1 206 ? -4.602 19.734 -2.068 1 98.44 206 ILE A O 1
ATOM 1549 N N . TYR A 1 207 ? -2.605 19.328 -1.214 1 98.88 207 TYR A N 1
ATOM 1550 C CA . TYR A 1 207 ? -2.5 20.594 -0.497 1 98.88 207 TYR A CA 1
ATOM 1551 C C . TYR A 1 207 ? -1.299 21.391 -0.984 1 98.88 207 TYR A C 1
ATOM 1553 O O . TYR A 1 207 ? -0.185 20.875 -1.062 1 98.88 207 TYR A O 1
ATOM 1561 N N . ALA A 1 208 ? -1.571 22.625 -1.335 1 98.88 208 ALA A N 1
ATOM 1562 C CA . ALA A 1 208 ? -0.524 23.516 -1.83 1 98.88 208 ALA A CA 1
ATOM 1563 C C . ALA A 1 208 ? -0.467 24.812 -1.011 1 98.88 208 ALA A C 1
ATOM 1565 O O . ALA A 1 208 ? -1.493 25.453 -0.787 1 98.88 208 ALA A O 1
ATOM 1566 N N . MET A 1 209 ? 0.715 25.156 -0.581 1 98.94 209 MET A N 1
ATOM 1567 C CA . MET A 1 209 ? 0.933 26.406 0.138 1 98.94 209 MET A CA 1
ATOM 1568 C C . MET A 1 209 ? 1.855 27.328 -0.647 1 98.94 209 MET A C 1
ATOM 1570 O O . MET A 1 209 ? 2.941 26.922 -1.063 1 98.94 209 MET A O 1
ATOM 1574 N N . GLN A 1 210 ? 1.389 28.5 -0.911 1 98.81 210 GLN A N 1
ATOM 1575 C CA . GLN A 1 210 ? 2.246 29.594 -1.375 1 98.81 210 GLN A CA 1
ATOM 1576 C C . GLN A 1 210 ? 2.633 30.516 -0.226 1 98.81 210 GLN A C 1
ATOM 1578 O O . GLN A 1 210 ? 1.764 31.031 0.484 1 98.81 210 GLN A O 1
ATOM 1583 N N . TRP A 1 211 ? 3.869 30.688 -0.035 1 98.62 211 TRP A N 1
ATOM 1584 C CA . TRP A 1 211 ? 4.43 31.453 1.072 1 98.62 211 TRP A CA 1
ATOM 1585 C C . TRP A 1 211 ? 5.312 32.594 0.559 1 98.62 211 TRP A C 1
ATOM 1587 O O . TRP A 1 211 ? 6.309 32.344 -0.128 1 98.62 211 TRP A O 1
ATOM 1597 N N . THR A 1 212 ? 4.938 33.844 0.778 1 98.12 212 THR A N 1
ATOM 1598 C CA . THR A 1 212 ? 5.699 35.031 0.439 1 98.12 212 THR A CA 1
ATOM 1599 C C . THR A 1 212 ? 5.887 35.906 1.666 1 98.12 212 THR A C 1
ATOM 1601 O O . THR A 1 212 ? 5.465 35.562 2.768 1 98.12 212 THR A O 1
ATOM 1604 N N . SER A 1 213 ? 6.555 37.062 1.433 1 97.88 213 SER A N 1
ATOM 1605 C CA . SER A 1 213 ? 6.711 38.031 2.512 1 97.88 213 SER A CA 1
ATOM 1606 C C . SER A 1 213 ? 5.387 38.688 2.85 1 97.88 213 SER A C 1
ATOM 1608 O O . SER A 1 213 ? 5.238 39.281 3.922 1 97.88 213 SER A O 1
ATOM 1610 N N . ASN A 1 214 ? 4.41 38.594 1.979 1 97.62 214 ASN A N 1
ATOM 1611 C CA . ASN A 1 214 ? 3.188 39.375 2.131 1 97.62 214 ASN A CA 1
ATOM 1612 C C . ASN A 1 214 ? 2.006 38.5 2.52 1 97.62 214 ASN A C 1
ATOM 1614 O O . ASN A 1 214 ? 1.053 38.969 3.145 1 97.62 214 ASN A O 1
ATOM 1618 N N . PHE A 1 215 ? 2.061 37.25 2.07 1 98.12 215 PHE A N 1
ATOM 1619 C CA . PHE A 1 215 ? 0.925 36.375 2.389 1 98.12 215 PHE A CA 1
ATOM 1620 C C . PHE A 1 215 ? 1.353 34.906 2.451 1 98.12 215 PHE A C 1
ATOM 1622 O O . PHE A 1 215 ? 2.422 34.562 1.955 1 98.12 215 PHE A O 1
ATOM 1629 N N . ILE A 1 216 ? 0.579 34.125 3.137 1 98.44 216 ILE A N 1
ATOM 1630 C CA . ILE A 1 216 ? 0.569 32.656 3.133 1 98.44 216 ILE A CA 1
ATOM 1631 C C . ILE A 1 216 ? -0.81 32.156 2.713 1 98.44 216 ILE A C 1
ATOM 1633 O O . ILE A 1 216 ? -1.807 32.406 3.393 1 98.44 216 ILE A O 1
ATOM 1637 N N . ARG A 1 217 ? -0.821 31.5 1.585 1 98.81 217 ARG A N 1
ATOM 1638 C CA . ARG A 1 217 ? -2.074 30.969 1.057 1 98.81 217 ARG A CA 1
ATOM 1639 C C . ARG A 1 217 ? -2.01 29.453 0.906 1 98.81 217 ARG A C 1
ATOM 1641 O O . ARG A 1 217 ? -0.984 28.922 0.495 1 98.81 217 ARG A O 1
ATOM 1648 N N . VAL A 1 218 ? -3.123 28.781 1.279 1 98.94 218 VAL A N 1
ATOM 1649 C CA . VAL A 1 218 ? -3.197 27.328 1.148 1 98.94 218 VAL A CA 1
ATOM 1650 C C . VAL A 1 218 ? -4.414 26.938 0.31 1 98.94 218 VAL A C 1
ATOM 1652 O O . VAL A 1 218 ? -5.5 27.5 0.492 1 98.94 218 VAL A O 1
ATOM 1655 N N . TRP A 1 219 ? -4.18 26.078 -0.663 1 98.94 219 TRP A N 1
ATOM 1656 C CA . TRP A 1 219 ? -5.254 25.484 -1.455 1 98.94 219 TRP A CA 1
ATOM 1657 C C . TRP A 1 219 ? -5.387 24 -1.158 1 98.94 219 TRP A C 1
ATOM 1659 O O . TRP A 1 219 ? -4.387 23.297 -0.995 1 98.94 219 TRP A O 1
ATOM 1669 N N . PHE A 1 220 ? -6.621 23.516 -1.051 1 98.81 220 PHE A N 1
ATOM 1670 C CA . PHE A 1 220 ? -6.957 22.109 -1.183 1 98.81 220 PHE A CA 1
ATOM 1671 C C . PHE A 1 220 ? -7.547 21.812 -2.559 1 98.81 220 PHE A C 1
ATOM 1673 O O . PHE A 1 220 ? -8.484 22.5 -2.992 1 98.81 220 PHE A O 1
ATOM 1680 N N . PHE A 1 221 ? -6.941 20.844 -3.264 1 98.81 221 PHE A N 1
ATOM 1681 C CA . PHE A 1 221 ? -7.477 20.344 -4.523 1 98.81 221 PHE A CA 1
ATOM 1682 C C . PHE A 1 221 ? -7.816 18.875 -4.422 1 98.81 221 PHE A C 1
ATOM 1684 O O . PHE A 1 221 ? -6.934 18.047 -4.195 1 98.81 221 PHE A O 1
ATOM 1691 N N . ALA A 1 222 ? -9.117 18.594 -4.598 1 98.44 222 ALA A N 1
ATOM 1692 C CA . ALA A 1 222 ? -9.508 17.188 -4.723 1 98.44 222 ALA A CA 1
ATOM 1693 C C . ALA A 1 222 ? -8.812 16.531 -5.906 1 98.44 222 ALA A C 1
ATOM 1695 O O . ALA A 1 222 ? -8.438 17.203 -6.871 1 98.44 222 ALA A O 1
ATOM 1696 N N . ARG A 1 223 ? -8.656 15.297 -5.824 1 98.25 223 ARG A N 1
ATOM 1697 C CA . ARG A 1 223 ? -7.918 14.547 -6.832 1 98.25 223 ARG A CA 1
ATOM 1698 C C . ARG A 1 223 ? -8.43 14.852 -8.234 1 98.25 223 ARG A C 1
ATOM 1700 O O . ARG A 1 223 ? -7.645 15.07 -9.156 1 98.25 223 ARG A O 1
ATOM 1707 N N . SER A 1 224 ? -9.672 14.93 -8.43 1 97 224 SER A N 1
ATOM 1708 C CA . SER A 1 224 ? -10.289 15.102 -9.742 1 97 224 SER A CA 1
ATOM 1709 C C . SER A 1 224 ? -10.188 16.547 -10.211 1 97 224 SER A C 1
ATOM 1711 O O . SER A 1 224 ? -10.531 16.859 -11.359 1 97 224 SER A O 1
ATOM 1713 N N . LYS A 1 225 ? -9.68 17.422 -9.375 1 97.81 225 LYS A N 1
ATOM 1714 C CA . LYS A 1 225 ? -9.703 18.844 -9.695 1 97.81 225 LYS A CA 1
ATOM 1715 C C . LYS A 1 225 ? -8.312 19.453 -9.57 1 97.81 225 LYS A C 1
ATOM 1717 O O . LYS A 1 225 ? -8.18 20.656 -9.344 1 97.81 225 LYS A O 1
ATOM 1722 N N . ILE A 1 226 ? -7.316 18.688 -9.625 1 98.44 226 ILE A N 1
ATOM 1723 C CA . ILE A 1 226 ? -5.949 19.188 -9.523 1 98.44 226 ILE A CA 1
ATOM 1724 C C . ILE A 1 226 ? -5.613 20.031 -10.758 1 98.44 226 ILE A C 1
ATOM 1726 O O . ILE A 1 226 ? -5.789 19.578 -11.891 1 98.44 226 ILE A O 1
ATOM 1730 N N . PRO A 1 227 ? -5.172 21.234 -10.555 1 98.12 227 PRO A N 1
ATOM 1731 C CA . PRO A 1 227 ? -4.801 22.062 -11.703 1 98.12 227 PRO A CA 1
ATOM 1732 C C . PRO A 1 227 ? -3.729 21.422 -12.57 1 98.12 227 PRO A C 1
ATOM 1734 O O . PRO A 1 227 ? -2.801 20.781 -12.055 1 98.12 227 PRO A O 1
ATOM 1737 N N . ALA A 1 228 ? -3.82 21.641 -13.875 1 97.56 228 ALA A N 1
ATOM 1738 C CA . ALA A 1 228 ? -2.941 20.984 -14.852 1 97.56 228 ALA A CA 1
ATOM 1739 C C . ALA A 1 228 ? -1.49 21.422 -14.641 1 97.56 228 ALA A C 1
ATOM 1741 O O . ALA A 1 228 ? -0.567 20.625 -14.867 1 97.56 228 ALA A O 1
ATOM 1742 N N . ASP A 1 229 ? -1.33 22.656 -14.273 1 97.94 229 ASP A N 1
ATOM 1743 C CA . ASP A 1 229 ? 0.031 23.156 -14.109 1 97.94 229 ASP A CA 1
ATOM 1744 C C . ASP A 1 229 ? 0.742 22.453 -12.961 1 97.94 229 ASP A C 1
ATOM 1746 O O . ASP A 1 229 ? 1.964 22.297 -12.984 1 97.94 229 ASP A O 1
ATOM 1750 N N . ILE A 1 230 ? 0.001 22.078 -11.914 1 97.94 230 ILE A N 1
ATOM 1751 C CA . ILE A 1 230 ? 0.591 21.297 -10.828 1 97.94 230 ILE A CA 1
ATOM 1752 C C . ILE A 1 230 ? 1.01 19.922 -11.352 1 97.94 230 ILE A C 1
ATOM 1754 O O . ILE A 1 230 ? 2.131 19.469 -11.102 1 97.94 230 ILE A O 1
ATOM 1758 N N . THR A 1 231 ? 0.142 19.297 -12.078 1 96.69 231 THR A N 1
ATOM 1759 C CA . THR A 1 231 ? 0.422 17.984 -12.648 1 96.69 231 THR A CA 1
ATOM 1760 C C . THR A 1 231 ? 1.617 18.047 -13.594 1 96.69 231 THR A C 1
ATOM 1762 O O . THR A 1 231 ? 2.406 17.109 -13.672 1 96.69 231 THR A O 1
ATOM 1765 N N . ALA A 1 232 ? 1.778 19.172 -14.266 1 96.25 232 ALA A N 1
ATOM 1766 C CA . ALA A 1 232 ? 2.838 19.359 -15.258 1 96.25 232 ALA A CA 1
ATOM 1767 C C . ALA A 1 232 ? 4.156 19.734 -14.586 1 96.25 232 ALA A C 1
ATOM 1769 O O . ALA A 1 232 ? 5.195 19.812 -15.25 1 96.25 232 ALA A O 1
ATOM 1770 N N . GLY A 1 233 ? 4.102 20.078 -13.32 1 96.94 233 GLY A N 1
ATOM 1771 C CA . GLY A 1 233 ? 5.32 20.422 -12.602 1 96.94 233 GLY A CA 1
ATOM 1772 C C . GLY A 1 233 ? 5.727 21.875 -12.773 1 96.94 233 GLY A C 1
ATOM 1773 O O . GLY A 1 233 ? 6.891 22.219 -12.578 1 96.94 233 GLY A O 1
ATOM 1774 N N . THR A 1 234 ? 4.809 22.672 -13.188 1 97.31 234 THR A N 1
ATOM 1775 C CA . THR A 1 234 ? 5.047 24.109 -13.344 1 97.31 234 THR A CA 1
ATOM 1776 C C . THR A 1 234 ? 3.986 24.922 -12.602 1 97.31 234 THR A C 1
ATOM 1778 O O . THR A 1 234 ? 3.273 25.719 -13.211 1 97.31 234 THR A O 1
ATOM 1781 N N . PRO A 1 235 ? 3.943 24.781 -11.344 1 98.38 235 PRO A N 1
ATOM 1782 C CA . PRO A 1 235 ? 2.842 25.375 -10.586 1 98.38 235 PRO A CA 1
ATOM 1783 C C . PRO A 1 235 ? 2.783 26.891 -10.727 1 98.38 235 PRO A C 1
ATOM 1785 O O . PRO A 1 235 ? 3.811 27.578 -10.625 1 98.38 235 PRO A O 1
ATOM 1788 N N . ASP A 1 236 ? 1.591 27.328 -10.961 1 97.88 236 ASP A N 1
ATOM 1789 C CA . ASP A 1 236 ? 1.276 28.75 -11.109 1 97.88 236 ASP A CA 1
ATOM 1790 C C . ASP A 1 236 ? 0.042 29.125 -10.289 1 97.88 236 ASP A C 1
ATOM 1792 O O . ASP A 1 236 ? -1.081 29.078 -10.797 1 97.88 236 ASP A O 1
ATOM 1796 N N . PRO A 1 237 ? 0.263 29.641 -9.141 1 98.06 237 PRO A N 1
ATOM 1797 C CA . PRO A 1 237 ? -0.859 29.906 -8.234 1 98.06 237 PRO A CA 1
ATOM 1798 C C . PRO A 1 237 ? -1.848 30.922 -8.812 1 98.06 237 PRO A C 1
ATOM 1800 O O . PRO A 1 237 ? -2.988 31.016 -8.344 1 98.06 237 PRO A O 1
ATOM 1803 N N . THR A 1 238 ? -1.453 31.734 -9.742 1 97.06 238 THR A N 1
ATOM 1804 C CA . THR A 1 238 ? -2.377 32.688 -10.328 1 97.06 238 THR A CA 1
ATOM 1805 C C . THR A 1 238 ? -3.514 31.984 -11.055 1 97.06 238 THR A C 1
ATOM 1807 O O . THR A 1 238 ? -4.535 32.594 -11.375 1 97.06 238 THR A O 1
ATOM 1810 N N . LYS A 1 239 ? -3.303 30.688 -11.25 1 96.88 239 LYS A N 1
ATOM 1811 C CA . LYS A 1 239 ? -4.293 29.906 -11.984 1 96.88 239 LYS A CA 1
ATOM 1812 C C . LYS A 1 239 ? -5.133 29.047 -11.039 1 96.88 239 LYS A C 1
ATOM 1814 O O . LYS A 1 239 ? -5.988 28.281 -11.477 1 96.88 239 LYS A O 1
ATOM 1819 N N . TRP A 1 240 ? -4.965 29.188 -9.711 1 98.44 240 TRP A N 1
ATOM 1820 C CA . TRP A 1 240 ? -5.527 28.203 -8.789 1 98.44 240 TRP A CA 1
ATOM 1821 C C . TRP A 1 240 ? -6.848 28.703 -8.203 1 98.44 240 TRP A C 1
ATOM 1823 O O . TRP A 1 240 ? -7.523 27.969 -7.477 1 98.44 240 TRP A O 1
ATOM 1833 N N . GLY A 1 241 ? -7.266 29.875 -8.562 1 98.06 241 GLY A N 1
ATOM 1834 C CA . GLY A 1 241 ? -8.484 30.438 -8.016 1 98.06 241 GLY A CA 1
ATOM 1835 C C . GLY A 1 241 ? -8.359 30.844 -6.562 1 98.06 241 GLY A C 1
ATOM 1836 O O . GLY A 1 241 ? -7.246 31.062 -6.07 1 98.06 241 GLY A O 1
ATOM 1837 N N . THR A 1 242 ? -9.555 31.078 -5.871 1 98.5 242 THR A N 1
ATOM 1838 C CA . THR A 1 242 ? -9.586 31.5 -4.48 1 98.5 242 THR A CA 1
ATOM 1839 C C . THR A 1 242 ? -8.969 30.453 -3.57 1 98.5 242 THR A C 1
ATOM 1841 O O . THR A 1 242 ? -9.305 29.266 -3.662 1 98.5 242 THR A O 1
ATOM 1844 N N . PRO A 1 243 ? -7.965 30.844 -2.787 1 98.75 243 PRO A N 1
ATOM 1845 C CA . PRO A 1 243 ? -7.383 29.859 -1.873 1 98.75 243 PRO A CA 1
ATOM 1846 C C . PRO A 1 243 ? -8.375 29.375 -0.817 1 98.75 243 PRO A C 1
ATOM 1848 O O . PRO A 1 243 ? -9.367 30.062 -0.537 1 98.75 243 PRO A O 1
ATOM 1851 N N . THR A 1 244 ? -8.109 28.172 -0.293 1 98.88 244 THR A N 1
ATOM 1852 C CA . THR A 1 244 ? -8.875 27.656 0.837 1 98.88 244 THR A CA 1
ATOM 1853 C C . THR A 1 244 ? -8.664 28.531 2.072 1 98.88 244 THR A C 1
ATOM 1855 O O . THR A 1 244 ? -9.625 28.875 2.77 1 98.88 244 THR A O 1
ATOM 1858 N N . ALA A 1 245 ? -7.453 28.906 2.391 1 98.75 245 ALA A N 1
ATOM 1859 C CA . ALA A 1 245 ? -7.086 29.828 3.455 1 98.75 245 ALA A CA 1
ATOM 1860 C C . ALA A 1 245 ? -6.199 30.953 2.924 1 98.75 245 ALA A C 1
ATOM 1862 O O . ALA A 1 245 ? -5.254 30.703 2.17 1 98.75 245 ALA A O 1
ATOM 1863 N N . ASN A 1 246 ? -6.516 32.156 3.246 1 98.56 246 ASN A N 1
ATOM 1864 C CA . ASN A 1 246 ? -5.789 33.344 2.822 1 98.56 246 ASN A CA 1
ATOM 1865 C C . ASN A 1 246 ? -5.289 34.156 4.016 1 98.56 246 ASN A C 1
ATOM 1867 O O . ASN A 1 246 ? -6.043 34.938 4.594 1 98.56 246 ASN A O 1
ATOM 1871 N N . PHE A 1 247 ? -4.027 34 4.316 1 98.44 247 PHE A N 1
ATOM 1872 C CA . PHE A 1 247 ? -3.383 34.812 5.348 1 98.44 247 PHE A CA 1
ATOM 1873 C C . PHE A 1 247 ? -2.562 35.938 4.723 1 98.44 247 PHE A C 1
ATOM 1875 O O . PHE A 1 247 ? -1.379 35.75 4.43 1 98.44 247 PHE A O 1
ATOM 1882 N N . ASP A 1 248 ? -3.172 37.062 4.566 1 97.88 248 ASP A N 1
ATOM 1883 C CA . ASP A 1 248 ? -2.584 38.219 3.902 1 97.88 248 ASP A CA 1
ATOM 1884 C C . ASP A 1 248 ? -2.264 39.312 4.91 1 97.88 248 ASP A C 1
ATOM 1886 O O . ASP A 1 248 ? -3.152 39.812 5.613 1 97.88 248 ASP A O 1
ATOM 1890 N N . SER A 1 249 ? -1.004 39.719 4.91 1 96.56 249 SER A N 1
ATOM 1891 C CA . SER A 1 249 ? -0.566 40.75 5.859 1 96.56 249 SER A CA 1
ATOM 1892 C C . SER A 1 249 ? -1.352 42.031 5.68 1 96.56 249 SER A C 1
ATOM 1894 O O . SER A 1 249 ? -1.449 42.844 6.609 1 96.56 249 SER A O 1
ATOM 1896 N N . ALA A 1 250 ? -1.899 42.219 4.535 1 95.5 250 ALA A N 1
ATOM 1897 C CA . ALA A 1 250 ? -2.713 43.406 4.285 1 95.5 250 ALA A CA 1
ATOM 1898 C C . ALA A 1 250 ? -3.988 43.406 5.125 1 95.5 250 ALA A C 1
ATOM 1900 O O . ALA A 1 250 ? -4.602 44.438 5.355 1 95.5 250 ALA A O 1
ATOM 1901 N N . ASP A 1 251 ? -4.383 42.188 5.547 1 93.75 251 ASP A N 1
ATOM 1902 C CA . ASP A 1 251 ? -5.594 42.031 6.344 1 93.75 251 ASP A CA 1
ATOM 1903 C C . ASP A 1 251 ? -5.258 41.625 7.781 1 93.75 251 ASP A C 1
ATOM 1905 O O . ASP A 1 251 ? -5.602 40.531 8.227 1 93.75 251 ASP A O 1
ATOM 1909 N N . GLY A 1 252 ? -4.824 42.375 8.805 1 85.94 252 GLY A N 1
ATOM 1910 C CA . GLY A 1 252 ? -4.676 42.031 10.203 1 85.94 252 GLY A CA 1
ATOM 1911 C C . GLY A 1 252 ? -3.357 42.469 10.805 1 85.94 252 GLY A C 1
ATOM 1912 O O . GLY A 1 252 ? -3.225 42.562 12.023 1 85.94 252 GLY A O 1
ATOM 1913 N N . GLY A 1 253 ? -2.219 42.594 10 1 86.44 253 GLY A N 1
ATOM 1914 C CA . GLY A 1 253 ? -0.958 43.094 10.539 1 86.44 253 GLY A CA 1
ATOM 1915 C C . GLY A 1 253 ? -0.012 41.969 10.945 1 86.44 253 GLY A C 1
ATOM 1916 O O . GLY A 1 253 ? 0.035 41.594 12.109 1 86.44 253 GLY A O 1
ATOM 1917 N N . CYS A 1 254 ? 0.578 41.344 10.227 1 95.12 254 CYS A N 1
ATOM 1918 C CA . CYS A 1 254 ? 1.598 40.344 10.5 1 95.12 254 CYS A CA 1
ATOM 1919 C C . CYS A 1 254 ? 2.822 40.562 9.617 1 95.12 254 CYS A C 1
ATOM 1921 O O . CYS A 1 254 ? 2.709 40.562 8.391 1 95.12 254 CYS A O 1
ATOM 1923 N N . ASP A 1 255 ? 3.9 40.781 10.258 1 96.5 255 ASP A N 1
ATOM 1924 C CA . ASP A 1 255 ? 5.164 40.688 9.539 1 96.5 255 ASP A CA 1
ATOM 1925 C C . ASP A 1 255 ? 5.574 39.25 9.336 1 96.5 255 ASP A C 1
ATOM 1927 O O . ASP A 1 255 ? 6.191 38.625 10.219 1 96.5 255 ASP A O 1
ATOM 1931 N N . ILE A 1 256 ? 5.281 38.719 8.188 1 96.75 256 ILE A N 1
ATOM 1932 C CA . ILE A 1 256 ? 5.406 37.281 7.93 1 96.75 256 ILE A CA 1
ATOM 1933 C C . ILE A 1 256 ? 6.871 36.875 8.023 1 96.75 256 ILE A C 1
ATOM 1935 O O . ILE A 1 256 ? 7.195 35.844 8.633 1 96.75 256 ILE A O 1
ATOM 1939 N N . ASP A 1 257 ? 7.805 37.625 7.477 1 95.56 257 ASP A N 1
ATOM 1940 C CA . ASP A 1 257 ? 9.219 37.25 7.504 1 95.56 257 ASP A CA 1
ATOM 1941 C C . ASP A 1 257 ? 9.75 37.219 8.938 1 95.56 257 ASP A C 1
ATOM 1943 O O . ASP A 1 257 ? 10.57 36.375 9.281 1 95.56 257 ASP A O 1
ATOM 1947 N N . ALA A 1 258 ? 9.266 38.125 9.727 1 94.62 258 ALA A N 1
ATOM 1948 C CA . ALA A 1 258 ? 9.742 38.188 11.102 1 94.62 258 ALA A CA 1
ATOM 1949 C C . ALA A 1 258 ? 9.164 37.062 11.953 1 94.62 258 ALA A C 1
ATOM 1951 O O . ALA A 1 258 ? 9.766 36.656 12.945 1 94.62 258 ALA A O 1
ATOM 1952 N N . ASN A 1 259 ? 8.039 36.562 11.586 1 95.88 259 ASN A N 1
ATOM 1953 C CA . ASN A 1 259 ? 7.328 35.625 12.438 1 95.88 259 ASN A CA 1
ATOM 1954 C C . ASN A 1 259 ? 7.484 34.188 11.938 1 95.88 259 ASN A C 1
ATOM 1956 O O . ASN A 1 259 ? 7.25 33.219 12.688 1 95.88 259 ASN A O 1
ATOM 1960 N N . PHE A 1 260 ? 7.805 34.031 10.711 1 96.44 260 PHE A N 1
ATOM 1961 C CA . PHE A 1 260 ? 7.949 32.688 10.117 1 96.44 260 PHE A CA 1
ATOM 1962 C C . PHE A 1 260 ? 9.281 32.594 9.383 1 96.44 260 PHE A C 1
ATOM 1964 O O . PHE A 1 260 ? 9.32 32.625 8.148 1 96.44 260 PHE A O 1
ATOM 1971 N N . PRO A 1 261 ? 10.359 32.344 10.18 1 95.19 261 PRO A N 1
ATOM 1972 C CA . PRO A 1 261 ? 11.648 32.125 9.539 1 95.19 261 PRO A CA 1
ATOM 1973 C C . PRO A 1 261 ? 11.711 30.797 8.781 1 95.19 261 PRO A C 1
ATOM 1975 O O . PRO A 1 261 ? 10.688 30.141 8.602 1 95.19 261 PRO A O 1
ATOM 1978 N N . ALA A 1 262 ? 12.914 30.438 8.289 1 96.25 262 ALA A N 1
ATOM 1979 C CA . ALA A 1 262 ? 13.094 29.234 7.473 1 96.25 262 ALA A CA 1
ATOM 1980 C C . ALA A 1 262 ? 12.469 28.016 8.148 1 96.25 262 ALA A C 1
ATOM 1982 O O . ALA A 1 262 ? 12.586 27.844 9.367 1 96.25 262 ALA A O 1
ATOM 1983 N N . GLN A 1 263 ? 11.828 27.203 7.293 1 97.19 263 GLN A N 1
ATOM 1984 C CA . GLN A 1 263 ? 11 26.125 7.809 1 97.19 263 GLN A CA 1
ATOM 1985 C C . GLN A 1 263 ? 11.484 24.766 7.293 1 97.19 263 GLN A C 1
ATOM 1987 O O . GLN A 1 263 ? 12.086 24.688 6.219 1 97.19 263 GLN A O 1
ATOM 1992 N N . THR A 1 264 ? 11.273 23.719 8.078 1 97.81 264 THR A N 1
ATOM 1993 C CA . THR A 1 264 ? 11.336 22.344 7.594 1 97.81 264 THR A CA 1
ATOM 1994 C C . THR A 1 264 ? 9.945 21.719 7.562 1 97.81 264 THR A C 1
ATOM 1996 O O . THR A 1 264 ? 9.031 22.188 8.234 1 97.81 264 THR A O 1
ATOM 1999 N N . VAL A 1 265 ? 9.766 20.719 6.762 1 98.38 265 VAL A N 1
ATOM 2000 C CA . VAL A 1 265 ? 8.469 20.078 6.543 1 98.38 265 VAL A CA 1
ATOM 2001 C C . VAL A 1 265 ? 8.297 18.922 7.52 1 98.38 265 VAL A C 1
ATOM 2003 O O . VAL A 1 265 ? 9.219 18.125 7.719 1 98.38 265 VAL A O 1
ATOM 2006 N N . TYR A 1 266 ? 7.102 18.781 8.078 1 97.12 266 TYR A N 1
ATOM 2007 C CA . TYR A 1 266 ? 6.793 17.719 9.047 1 97.12 266 TYR A CA 1
ATOM 2008 C C . TYR A 1 266 ? 5.543 16.953 8.633 1 97.12 266 TYR A C 1
ATOM 2010 O O . TYR A 1 266 ? 4.629 17.516 8.031 1 97.12 266 TYR A O 1
ATOM 2018 N N . PHE A 1 267 ? 5.531 15.508 8.969 1 92.94 267 PHE A N 1
ATOM 2019 C CA . PHE A 1 267 ? 4.387 14.609 8.953 1 92.94 267 PHE A CA 1
ATOM 2020 C C . PHE A 1 267 ? 4.316 13.797 10.242 1 92.94 267 PHE A C 1
ATOM 2022 O O . PHE A 1 267 ? 5.352 13.406 10.789 1 92.94 267 PHE A O 1
ATOM 2029 N N . ASP A 1 268 ? 3.184 13.68 10.719 1 97.44 268 ASP A N 1
ATOM 2030 C CA . ASP A 1 268 ? 3.088 12.656 11.758 1 97.44 268 ASP A CA 1
ATOM 2031 C C . ASP A 1 268 ? 1.655 12.148 11.898 1 97.44 268 ASP A C 1
ATOM 2033 O O . ASP A 1 268 ? 0.759 12.594 11.18 1 97.44 268 ASP A O 1
ATOM 2037 N N . THR A 1 269 ? 1.438 11.141 12.617 1 98.31 269 THR A N 1
ATOM 2038 C CA . THR A 1 269 ? 0.164 10.734 13.203 1 98.31 269 THR A CA 1
ATOM 2039 C C . THR A 1 269 ? 0.29 10.57 14.711 1 98.31 269 THR A C 1
ATOM 2041 O O . THR A 1 269 ? 0.922 9.625 15.195 1 98.31 269 THR A O 1
ATOM 2044 N N . THR A 1 270 ? -0.251 11.492 15.383 1 98.19 270 THR A N 1
ATOM 2045 C CA . THR A 1 270 ? -0.273 11.445 16.844 1 98.19 270 THR A CA 1
ATOM 2046 C C . THR A 1 270 ? -1.541 10.758 17.344 1 98.19 270 THR A C 1
ATOM 2048 O O . THR A 1 270 ? -2.539 10.688 16.625 1 98.19 270 THR A O 1
ATOM 2051 N N . PHE A 1 271 ? -1.489 10.203 18.531 1 98.62 271 PHE A N 1
ATOM 2052 C CA . PHE A 1 271 ? -2.66 9.695 19.234 1 98.62 271 PHE A CA 1
ATOM 2053 C C . PHE A 1 271 ? -2.975 10.539 20.453 1 98.62 271 PHE A C 1
ATOM 2055 O O . PHE A 1 271 ? -2.104 10.773 21.297 1 98.62 271 PHE A O 1
ATOM 2062 N N . CYS A 1 272 ? -4.23 10.914 20.625 1 98.19 272 CYS A N 1
ATOM 2063 C CA . CYS A 1 272 ? -4.727 11.773 21.703 1 98.19 272 CYS A CA 1
ATOM 2064 C C . CYS A 1 272 ? -3.949 13.086 21.75 1 98.19 272 CYS A C 1
ATOM 2066 O O . CYS A 1 272 ? -4.066 13.914 20.859 1 98.19 272 CYS A O 1
ATOM 2068 N N . GLY A 1 273 ? -3.178 13.227 22.781 1 94.44 273 GLY A N 1
ATOM 2069 C CA . GLY A 1 273 ? -2.434 14.469 22.906 1 94.44 273 GLY A CA 1
ATOM 2070 C C . GLY A 1 273 ? -3.328 15.695 23.016 1 94.44 273 GLY A C 1
ATOM 2071 O O . GLY A 1 273 ? -4.492 15.586 23.422 1 94.44 273 GLY A O 1
ATOM 2072 N N . ALA A 1 274 ? -2.762 16.859 22.734 1 88.38 274 ALA A N 1
ATOM 2073 C CA . ALA A 1 274 ? -3.469 18.125 22.906 1 88.38 274 ALA A CA 1
ATOM 2074 C C . ALA A 1 274 ? -4.582 18.266 21.875 1 88.38 274 ALA A C 1
ATOM 2076 O O . ALA A 1 274 ? -5.578 18.953 22.109 1 88.38 274 ALA A O 1
ATOM 2077 N N . GLY A 1 275 ? -4.488 17.562 20.812 1 91.19 275 GLY A N 1
ATOM 2078 C CA . GLY A 1 275 ? -5.391 17.812 19.703 1 91.19 275 GLY A CA 1
ATOM 2079 C C . GLY A 1 275 ? -6.527 16.812 19.625 1 91.19 275 GLY A C 1
ATOM 2080 O O . GLY A 1 275 ? -7.57 17.094 19.031 1 91.19 275 GLY A O 1
ATOM 2081 N N . ALA A 1 276 ? -6.375 15.695 20.234 1 95.75 276 ALA A N 1
ATOM 2082 C CA . ALA A 1 276 ? -7.406 14.672 20.078 1 95.75 276 ALA A CA 1
ATOM 2083 C C . ALA A 1 276 ? -7.848 14.133 21.438 1 95.75 276 ALA A C 1
ATOM 2085 O O . ALA A 1 276 ? -8.852 13.43 21.547 1 95.75 276 ALA A O 1
ATOM 2086 N N . GLY A 1 277 ? -7.086 14.469 22.438 1 95.56 277 GLY A N 1
ATOM 2087 C CA . GLY A 1 277 ? -7.414 14.047 23.797 1 95.56 277 GLY A CA 1
ATOM 2088 C C . GLY A 1 277 ? -8.109 15.125 24.609 1 95.56 277 GLY A C 1
ATOM 2089 O O . GLY A 1 277 ? -8.5 16.172 24.062 1 95.56 277 GLY A O 1
ATOM 2090 N N . GLY A 1 278 ? -8.242 14.805 25.922 1 94.12 278 GLY A N 1
ATOM 2091 C CA . GLY A 1 278 ? -8.836 15.789 26.797 1 94.12 278 GLY A CA 1
ATOM 2092 C C . GLY A 1 278 ? -10.18 16.297 26.312 1 94.12 278 GLY A C 1
ATOM 2093 O O . GLY A 1 278 ? -11.07 15.508 26 1 94.12 278 GLY A O 1
ATOM 2094 N N . GLN A 1 279 ? -10.258 17.625 26.188 1 91.56 279 GLN A N 1
ATOM 2095 C CA . GLN A 1 279 ? -11.516 18.234 25.766 1 91.56 279 GLN A CA 1
ATOM 2096 C C . GLN A 1 279 ? -11.805 17.938 24.297 1 91.56 279 GLN A C 1
ATOM 2098 O O . GLN A 1 279 ? -12.969 17.844 23.906 1 91.56 279 GLN A O 1
ATOM 2103 N N . ALA A 1 280 ? -10.719 17.828 23.531 1 92.31 280 ALA A N 1
ATOM 2104 C CA . ALA A 1 280 ? -10.906 17.5 22.109 1 92.31 280 ALA A CA 1
ATOM 2105 C C . ALA A 1 280 ? -11.625 16.172 21.938 1 92.31 280 ALA A C 1
ATOM 2107 O O . ALA A 1 280 ? -12.328 15.969 20.938 1 92.31 280 ALA A O 1
ATOM 2108 N N . TRP A 1 281 ? -11.43 15.289 22.922 1 96.06 281 TRP A N 1
ATOM 2109 C CA . TRP A 1 281 ? -12.133 14.008 22.938 1 96.06 281 TRP A CA 1
ATOM 2110 C C . TRP A 1 281 ? -13.516 14.156 23.562 1 96.06 281 TRP A C 1
ATOM 2112 O O . TRP A 1 281 ? -14.523 13.82 22.938 1 96.06 281 TRP A O 1
ATOM 2122 N N . SER A 1 282 ? -13.594 14.758 24.75 1 93.94 282 SER A N 1
ATOM 2123 C CA . SER A 1 282 ? -14.773 14.672 25.594 1 93.94 282 SER A CA 1
ATOM 2124 C C . SER A 1 282 ? -15.82 15.711 25.203 1 93.94 282 SER A C 1
ATOM 2126 O O . SER A 1 282 ? -17.016 15.477 25.328 1 93.94 282 SER A O 1
ATOM 2128 N N . ASP A 1 283 ? -15.328 16.875 24.641 1 90.38 283 ASP A N 1
ATOM 2129 C CA . ASP A 1 283 ? -16.234 18.016 24.5 1 90.38 283 ASP A CA 1
ATOM 2130 C C . ASP A 1 283 ? -16.359 18.438 23.047 1 90.38 283 ASP A C 1
ATOM 2132 O O . ASP A 1 283 ? -17.422 18.922 22.625 1 90.38 283 ASP A O 1
ATOM 2136 N N . TRP A 1 284 ? -15.305 18.25 22.312 1 87.19 284 TRP A N 1
ATOM 2137 C CA . TRP A 1 284 ? -15.289 18.875 20.984 1 87.19 284 TRP A CA 1
ATOM 2138 C C . TRP A 1 284 ? -15.453 17.828 19.891 1 87.19 284 TRP A C 1
ATOM 2140 O O . TRP A 1 284 ? -15.281 18.125 18.703 1 87.19 284 TRP A O 1
ATOM 2150 N N . SER A 1 285 ? -15.719 16.594 20.25 1 91.94 285 SER A N 1
ATOM 2151 C CA . SER A 1 285 ? -15.977 15.5 19.312 1 91.94 285 SER A CA 1
ATOM 2152 C C . SER A 1 285 ? -17.109 14.602 19.797 1 91.94 285 SER A C 1
ATOM 2154 O O . SER A 1 285 ? -17.609 14.773 20.906 1 91.94 285 SER A O 1
ATOM 2156 N N . ASP A 1 286 ? -17.547 13.688 18.953 1 93.69 286 ASP A N 1
ATOM 2157 C CA . ASP A 1 286 ? -18.562 12.711 19.344 1 93.69 286 ASP A CA 1
ATOM 2158 C C . ASP A 1 286 ? -17.906 11.375 19.719 1 93.69 286 ASP A C 1
ATOM 2160 O O . ASP A 1 286 ? -18.578 10.344 19.75 1 93.69 286 ASP A O 1
ATOM 2164 N N . CYS A 1 287 ? -16.656 11.414 19.984 1 97.81 287 CYS A N 1
ATOM 2165 C CA . CYS A 1 287 ? -15.883 10.188 20.109 1 97.81 287 CYS A CA 1
ATOM 2166 C C . CYS A 1 287 ? -16.359 9.359 21.297 1 97.81 287 CYS A C 1
ATOM 2168 O O . CYS A 1 287 ? -16.484 8.141 21.203 1 97.81 287 CYS A O 1
ATOM 2170 N N . PRO A 1 288 ? -16.672 10 22.516 1 97.62 288 PRO A N 1
ATOM 2171 C CA . PRO A 1 288 ? -17.156 9.156 23.594 1 97.62 288 PRO A CA 1
ATOM 2172 C C . PRO A 1 288 ? -18.422 8.391 23.234 1 97.62 288 PRO A C 1
ATOM 2174 O O . PRO A 1 288 ? -18.547 7.199 23.531 1 97.62 288 PRO A O 1
ATOM 2177 N N . ALA A 1 289 ? -19.344 9.031 22.594 1 97 289 ALA A N 1
ATOM 2178 C CA . ALA A 1 289 ? -20.594 8.383 22.203 1 97 289 ALA A CA 1
ATOM 2179 C C . ALA A 1 289 ? -20.359 7.34 21.109 1 97 289 ALA A C 1
ATOM 2181 O O . ALA A 1 289 ? -20.938 6.258 21.141 1 97 289 ALA A O 1
ATOM 2182 N N . LYS A 1 290 ? -19.5 7.68 20.156 1 96.69 290 LYS A N 1
ATOM 2183 C CA . LYS A 1 290 ? -19.25 6.812 19.016 1 96.69 290 LYS A CA 1
ATOM 2184 C C . LYS A 1 290 ? -18.5 5.551 19.422 1 96.69 290 LYS A C 1
ATOM 2186 O O . LYS A 1 290 ? -18.703 4.48 18.844 1 96.69 290 LYS A O 1
ATOM 2191 N N . THR A 1 291 ? -17.625 5.645 20.359 1 97.75 291 THR A N 1
ATOM 2192 C CA . THR A 1 291 ? -16.719 4.547 20.672 1 97.75 291 THR A CA 1
ATOM 2193 C C . THR A 1 291 ? -17.188 3.803 21.922 1 97.75 291 THR A C 1
ATOM 2195 O O . THR A 1 291 ? -16.812 2.645 22.125 1 97.75 291 THR A O 1
ATOM 2198 N N . GLY A 1 292 ? -17.844 4.523 22.859 1 97.56 292 GLY A N 1
ATOM 2199 C CA . GLY A 1 292 ? -18.234 3.98 24.141 1 97.56 292 GLY A CA 1
ATOM 2200 C C . GLY A 1 292 ? -17.172 4.125 25.219 1 97.56 292 GLY A C 1
ATOM 2201 O O . GLY A 1 292 ? -17.328 3.627 26.328 1 97.56 292 GLY A O 1
ATOM 2202 N N . TYR A 1 293 ? -16.094 4.84 24.906 1 97.81 293 TYR A N 1
ATOM 2203 C CA . TYR A 1 293 ? -15.008 5.039 25.875 1 97.81 293 TYR A CA 1
ATOM 2204 C C . TYR A 1 293 ? -15.008 6.469 26.406 1 97.81 293 TYR A C 1
ATOM 2206 O O . TYR A 1 293 ? -15.195 7.422 25.641 1 97.81 293 TYR A O 1
ATOM 2214 N N . SER A 1 294 ? -14.719 6.652 27.672 1 95.62 294 SER A N 1
ATOM 2215 C CA . SER A 1 294 ? -14.75 7.965 28.297 1 95.62 294 SER A CA 1
ATOM 2216 C C . SER A 1 294 ? -13.469 8.742 28.016 1 95.62 294 SER A C 1
ATOM 2218 O O . SER A 1 294 ? -13.469 9.977 28.016 1 95.62 294 SER A O 1
ATOM 2220 N N . THR A 1 295 ? -12.375 7.969 27.75 1 97.19 295 THR A N 1
ATOM 2221 C CA . THR A 1 295 ? -11.125 8.672 27.516 1 97.19 295 THR A CA 1
ATOM 2222 C C . THR A 1 295 ? -10.477 8.195 26.219 1 97.19 295 THR A C 1
ATOM 2224 O O . THR A 1 295 ? -10.617 7.031 25.828 1 97.19 295 THR A O 1
ATOM 2227 N N . CYS A 1 296 ? -9.781 9.141 25.641 1 98.25 296 CYS A N 1
ATOM 2228 C CA . CYS A 1 296 ? -9.023 8.836 24.438 1 98.25 296 CYS A CA 1
ATOM 2229 C C . CYS A 1 296 ? -7.98 7.762 24.703 1 98.25 296 CYS A C 1
ATOM 2231 O O . CYS A 1 296 ? -7.812 6.836 23.906 1 98.25 296 CYS A O 1
ATOM 2233 N N . GLN A 1 297 ? -7.293 7.883 25.828 1 98.19 297 GLN A N 1
ATOM 2234 C CA . GLN A 1 297 ? -6.195 6.988 26.188 1 98.19 297 GLN A CA 1
ATOM 2235 C C . GLN A 1 297 ? -6.656 5.535 26.219 1 98.19 297 GLN A C 1
ATOM 2237 O O . GLN A 1 297 ? -5.992 4.652 25.688 1 98.19 297 GLN A O 1
ATOM 2242 N N . GLU A 1 298 ? -7.785 5.289 26.781 1 98.19 298 GLU A N 1
ATOM 2243 C CA . GLU A 1 298 ? -8.289 3.926 26.906 1 98.19 298 GLU A CA 1
ATOM 2244 C C . GLU A 1 298 ? -8.68 3.355 25.547 1 98.19 298 GLU A C 1
ATOM 2246 O O . GLU A 1 298 ? -8.383 2.197 25.234 1 98.19 298 GLU A O 1
ATOM 2251 N N . TYR A 1 299 ? -9.43 4.141 24.781 1 98.31 299 TYR A N 1
ATOM 2252 C CA . TYR A 1 299 ? -9.844 3.695 23.469 1 98.31 299 TYR A CA 1
ATOM 2253 C C . TYR A 1 299 ? -8.633 3.326 22.609 1 98.31 299 TYR A C 1
ATOM 2255 O O . TYR A 1 299 ? -8.594 2.246 22.016 1 98.31 299 TYR A O 1
ATOM 2263 N N . VAL A 1 300 ? -7.566 4.238 22.547 1 98.5 300 VAL A N 1
ATOM 2264 C CA . VAL A 1 300 ? -6.359 4.043 21.75 1 98.5 300 VAL A CA 1
ATOM 2265 C C . VAL A 1 300 ? -5.621 2.797 22.219 1 98.5 300 VAL A C 1
ATOM 2267 O O . VAL A 1 300 ? -5.047 2.061 21.422 1 98.5 300 VAL A O 1
ATOM 2270 N N . ALA A 1 301 ? -5.648 2.523 23.5 1 98.44 301 ALA A N 1
ATOM 2271 C CA . ALA A 1 301 ? -4.949 1.367 24.047 1 98.44 301 ALA A CA 1
ATOM 2272 C C . ALA A 1 301 ? -5.68 0.071 23.703 1 98.44 301 ALA A C 1
ATOM 2274 O O . ALA A 1 301 ? -5.043 -0.943 23.406 1 98.44 301 ALA A O 1
ATOM 2275 N N . LYS A 1 302 ? -7.02 0.052 23.594 1 98 302 LYS A N 1
ATOM 2276 C CA . LYS A 1 302 ? -7.777 -1.192 23.672 1 98 302 LYS A CA 1
ATOM 2277 C C . LYS A 1 302 ? -8.281 -1.605 22.281 1 98 302 LYS A C 1
ATOM 2279 O O . LYS A 1 302 ? -8.656 -2.762 22.078 1 98 302 LYS A O 1
ATOM 2284 N N . VAL A 1 303 ? -8.367 -0.662 21.438 1 97.62 303 VAL A N 1
ATOM 2285 C CA . VAL A 1 303 ? -9.047 -0.984 20.188 1 97.62 303 VAL A CA 1
ATOM 2286 C C . VAL A 1 303 ? -8.109 -0.736 19.016 1 97.62 303 VAL A C 1
ATOM 2288 O O . VAL A 1 303 ? -8.375 0.128 18.172 1 97.62 303 VAL A O 1
ATOM 2291 N N . PRO A 1 304 ? -7.094 -1.525 18.844 1 96.81 304 PRO A N 1
ATOM 2292 C CA . PRO A 1 304 ? -6.062 -1.238 17.844 1 96.81 304 PRO A CA 1
ATOM 2293 C C . PRO A 1 304 ? -6.605 -1.249 16.422 1 96.81 304 PRO A C 1
ATOM 2295 O O . PRO A 1 304 ? -6.18 -0.445 15.586 1 96.81 304 PRO A O 1
ATOM 2298 N N . HIS A 1 305 ? -7.605 -2.039 16.047 1 93.5 305 HIS A N 1
ATOM 2299 C CA . HIS A 1 305 ? -8.086 -2.164 14.672 1 93.5 305 HIS A CA 1
ATOM 2300 C C . HIS A 1 305 ? -8.922 -0.958 14.266 1 93.5 305 HIS A C 1
ATOM 2302 O O . HIS A 1 305 ? -9.266 -0.801 13.094 1 93.5 305 HIS A O 1
ATOM 2308 N N . ALA A 1 306 ? -9.273 -0.081 15.266 1 96.56 306 ALA A N 1
ATOM 2309 C CA . ALA A 1 306 ? -9.898 1.198 14.938 1 96.56 306 ALA A CA 1
ATOM 2310 C C . ALA A 1 306 ? -8.984 2.047 14.055 1 96.56 306 ALA A C 1
ATOM 2312 O O . ALA A 1 306 ? -9.43 3.006 13.43 1 96.56 306 ALA A O 1
ATOM 2313 N N . PHE A 1 307 ? -7.734 1.633 13.984 1 97.88 307 PHE A N 1
ATOM 2314 C CA . PHE A 1 307 ? -6.742 2.479 13.328 1 97.88 307 PHE A CA 1
ATOM 2315 C C . PHE A 1 307 ? -6.23 1.822 12.055 1 97.88 307 PHE A C 1
ATOM 2317 O O . PHE A 1 307 ? -5.129 2.127 11.586 1 97.88 307 PHE A O 1
ATOM 2324 N N . ASP A 1 308 ? -7.012 0.973 11.484 1 94.75 308 ASP A N 1
ATOM 2325 C CA . ASP A 1 308 ? -6.672 0.294 10.242 1 94.75 308 ASP A CA 1
ATOM 2326 C C . ASP A 1 308 ? -6.492 1.294 9.102 1 94.75 308 ASP A C 1
ATOM 2328 O O . ASP A 1 308 ? -5.691 1.071 8.188 1 94.75 308 ASP A O 1
ATOM 2332 N N . ASP A 1 309 ? -7.176 2.426 9.172 1 96.88 309 ASP A N 1
ATOM 2333 C CA . ASP A 1 309 ? -7.113 3.418 8.102 1 96.88 309 ASP A CA 1
ATOM 2334 C C . ASP A 1 309 ? -6.273 4.621 8.523 1 96.88 309 ASP A C 1
ATOM 2336 O O . ASP A 1 309 ? -6.34 5.68 7.887 1 96.88 309 ASP A O 1
ATOM 2340 N N . ALA A 1 310 ? -5.562 4.473 9.625 1 98.25 310 ALA A N 1
ATOM 2341 C CA . ALA A 1 310 ? -4.73 5.57 10.109 1 98.25 310 ALA A CA 1
ATOM 2342 C C . ALA A 1 310 ? -3.334 5.512 9.5 1 98.25 310 ALA A C 1
ATOM 2344 O O . ALA A 1 310 ? -2.355 5.223 10.188 1 98.25 310 ALA A O 1
ATOM 2345 N N . TYR A 1 311 ? -3.24 5.879 8.203 1 98.31 311 TYR A N 1
ATOM 2346 C CA . TYR A 1 311 ? -1.946 5.891 7.527 1 98.31 311 TYR A CA 1
ATOM 2347 C C . TYR A 1 311 ? -1.91 6.945 6.434 1 98.31 311 TYR A C 1
ATOM 2349 O O . TYR A 1 311 ? -2.957 7.391 5.953 1 98.31 311 TYR A O 1
ATOM 2357 N N . TRP A 1 312 ? -0.724 7.367 6.156 1 98.62 312 TRP A N 1
ATOM 2358 C CA . TRP A 1 312 ? -0.457 8.195 4.984 1 98.62 312 TRP A CA 1
ATOM 2359 C C . TRP A 1 312 ? -0.038 7.336 3.795 1 98.62 312 TRP A C 1
ATOM 2361 O O . TRP A 1 312 ? 0.697 6.359 3.955 1 98.62 312 TRP A O 1
ATOM 2371 N N . LEU A 1 313 ? -0.519 7.617 2.693 1 98.38 313 LEU A N 1
ATOM 2372 C CA . LEU A 1 313 ? 0.048 7.211 1.412 1 98.38 313 LEU A CA 1
ATOM 2373 C C . LEU A 1 313 ? 0.447 8.43 0.584 1 98.38 313 LEU A C 1
ATOM 2375 O O . LEU A 1 313 ? -0.41 9.094 -0.004 1 98.38 313 LEU A O 1
ATOM 2379 N N . VAL A 1 314 ? 1.763 8.656 0.533 1 98.69 314 VAL A N 1
ATOM 2380 C CA . VAL A 1 314 ? 2.299 9.891 -0.023 1 98.69 314 VAL A CA 1
ATOM 2381 C C . VAL A 1 314 ? 2.826 9.641 -1.433 1 98.69 314 VAL A C 1
ATOM 2383 O O . VAL A 1 314 ? 3.688 8.781 -1.636 1 98.69 314 VAL A O 1
ATOM 2386 N N . ASN A 1 315 ? 2.275 10.414 -2.363 1 98.5 315 ASN A N 1
ATOM 2387 C CA . ASN A 1 315 ? 2.832 10.383 -3.711 1 98.5 315 ASN A CA 1
ATOM 2388 C C . ASN A 1 315 ? 4.113 11.203 -3.809 1 98.5 315 ASN A C 1
ATOM 2390 O O . ASN A 1 315 ? 5.125 10.727 -4.332 1 98.5 315 ASN A O 1
ATOM 2394 N N . SER A 1 316 ? 4.047 12.398 -3.318 1 98.81 316 SER A N 1
ATOM 2395 C CA . SER A 1 316 ? 5.223 13.258 -3.318 1 98.81 316 SER A CA 1
ATOM 2396 C C . SER A 1 316 ? 5.012 14.492 -2.443 1 98.81 316 SER A C 1
ATOM 2398 O O . SER A 1 316 ? 3.875 14.82 -2.1 1 98.81 316 SER A O 1
ATOM 2400 N N . VAL A 1 317 ? 6.07 15.062 -2.01 1 98.88 317 VAL A N 1
ATOM 2401 C CA . VAL A 1 317 ? 6.164 16.406 -1.459 1 98.88 317 VAL A CA 1
ATOM 2402 C C . VAL A 1 317 ? 7.188 17.219 -2.248 1 98.88 317 VAL A C 1
ATOM 2404 O O . VAL A 1 317 ? 8.344 16.812 -2.377 1 98.88 317 VAL A O 1
ATOM 2407 N N . LYS A 1 318 ? 6.703 18.344 -2.744 1 98.81 318 LYS A N 1
ATOM 2408 C CA . LYS A 1 318 ? 7.578 19.141 -3.598 1 98.81 318 LYS A CA 1
ATOM 2409 C C . LYS A 1 318 ? 7.672 20.578 -3.105 1 98.81 318 LYS A C 1
ATOM 2411 O O . LYS A 1 318 ? 6.676 21.141 -2.65 1 98.81 318 LYS A O 1
ATOM 2416 N N . ILE A 1 319 ? 8.852 21.094 -3.232 1 98.81 319 ILE A N 1
ATOM 2417 C CA . ILE A 1 319 ? 9.102 22.5 -2.93 1 98.81 319 ILE A CA 1
ATOM 2418 C C . ILE A 1 319 ? 9.609 23.219 -4.18 1 98.81 319 ILE A C 1
ATOM 2420 O O . ILE A 1 319 ? 10.555 22.766 -4.828 1 98.81 319 ILE A O 1
ATOM 2424 N N . TYR A 1 320 ? 8.891 24.297 -4.504 1 98.75 320 TYR A N 1
ATOM 2425 C CA . TYR A 1 320 ? 9.289 25.172 -5.598 1 98.75 320 TYR A CA 1
ATOM 2426 C C . TYR A 1 320 ? 9.703 26.547 -5.074 1 98.75 320 TYR A C 1
ATOM 2428 O O . TYR A 1 320 ? 9.078 27.078 -4.152 1 98.75 320 TYR A O 1
ATOM 2436 N N . GLN A 1 321 ? 10.773 27.172 -5.75 1 97.75 321 GLN A N 1
ATOM 2437 C CA . GLN A 1 321 ? 11.188 28.531 -5.402 1 97.75 321 GLN A CA 1
ATOM 2438 C C . GLN A 1 321 ? 11.68 29.281 -6.633 1 97.75 321 GLN A C 1
ATOM 2440 O O . GLN A 1 321 ? 12.078 28.672 -7.625 1 97.75 321 GLN A O 1
ATOM 2445 N N . MET B 1 1 ? -66.812 -27.938 -51.219 1 30.3 1 MET B N 1
ATOM 2446 C CA . MET B 1 1 ? -65.438 -28.312 -51 1 30.3 1 MET B CA 1
ATOM 2447 C C . MET B 1 1 ? -64.688 -27.141 -50.406 1 30.3 1 MET B C 1
ATOM 2449 O O . MET B 1 1 ? -64.188 -26.266 -51.125 1 30.3 1 MET B O 1
ATOM 2453 N N . GLN B 1 2 ? -65.125 -26.672 -49.219 1 36.78 2 GLN B N 1
ATOM 2454 C CA . GLN B 1 2 ? -64.562 -25.562 -48.438 1 36.78 2 GLN B CA 1
ATOM 2455 C C . GLN B 1 2 ? -63.156 -25.859 -47.969 1 36.78 2 GLN B C 1
ATOM 2457 O O . GLN B 1 2 ? -62.875 -26.891 -47.344 1 36.78 2 GLN B O 1
ATOM 2462 N N . SER B 1 3 ? -62.156 -25.375 -48.688 1 35.28 3 SER B N 1
ATOM 2463 C CA . SER B 1 3 ? -60.719 -25.453 -48.438 1 35.28 3 SER B CA 1
ATOM 2464 C C . SER B 1 3 ? -60.344 -24.797 -47.125 1 35.28 3 SER B C 1
ATOM 2466 O O . SER B 1 3 ? -60.562 -23.594 -46.938 1 35.28 3 SER B O 1
ATOM 2468 N N . LEU B 1 4 ? -60.375 -25.547 -46 1 35.75 4 LEU B N 1
ATOM 2469 C CA . LEU B 1 4 ? -59.844 -25.141 -44.719 1 35.75 4 LEU B CA 1
ATOM 2470 C C . LEU B 1 4 ? -58.375 -24.828 -44.781 1 35.75 4 LEU B C 1
ATOM 2472 O O . LEU B 1 4 ? -57.562 -25.703 -45.094 1 35.75 4 LEU B O 1
ATOM 2476 N N . ALA B 1 5 ? -58.062 -23.484 -45 1 45.44 5 ALA B N 1
ATOM 2477 C CA . ALA B 1 5 ? -56.719 -22.953 -44.906 1 45.44 5 ALA B CA 1
ATOM 2478 C C . ALA B 1 5 ? -56.125 -23.156 -43.531 1 45.44 5 ALA B C 1
ATOM 2480 O O . ALA B 1 5 ? -56.594 -22.562 -42.562 1 45.44 5 ALA B O 1
ATOM 2481 N N . VAL B 1 6 ? -55.531 -24.406 -43.219 1 37 6 VAL B N 1
ATOM 2482 C CA . VAL B 1 6 ? -54.781 -24.641 -42 1 37 6 VAL B CA 1
ATOM 2483 C C . VAL B 1 6 ? -53.531 -23.75 -41.938 1 37 6 VAL B C 1
ATOM 2485 O O . VAL B 1 6 ? -52.688 -23.797 -42.844 1 37 6 VAL B O 1
ATOM 2488 N N . SER B 1 7 ? -53.625 -22.562 -41.438 1 36.38 7 SER B N 1
ATOM 2489 C CA . SER B 1 7 ? -52.469 -21.719 -41.188 1 36.38 7 SER B CA 1
ATOM 2490 C C . SER B 1 7 ? -51.5 -22.359 -40.188 1 36.38 7 SER B C 1
ATOM 2492 O O . SER B 1 7 ? -51.906 -22.703 -39.062 1 36.38 7 SER B O 1
ATOM 2494 N N . LEU B 1 8 ? -50.531 -23.047 -40.688 1 33.28 8 LEU B N 1
ATOM 2495 C CA . LEU B 1 8 ? -49.406 -23.547 -39.875 1 33.28 8 LEU B CA 1
ATOM 2496 C C . LEU B 1 8 ? -48.688 -22.391 -39.188 1 33.28 8 LEU B C 1
ATOM 2498 O O . LEU B 1 8 ? -48.094 -21.547 -39.875 1 33.28 8 LEU B O 1
ATOM 2502 N N . LEU B 1 9 ? -49.125 -21.953 -38 1 37.97 9 LEU B N 1
ATOM 2503 C CA . LEU B 1 9 ? -48.344 -21.062 -37.156 1 37.97 9 LEU B CA 1
ATOM 2504 C C . LEU B 1 9 ? -47 -21.688 -36.812 1 37.97 9 LEU B C 1
ATOM 2506 O O . LEU B 1 9 ? -46.938 -22.734 -36.156 1 37.97 9 LEU B O 1
ATOM 2510 N N . CYS B 1 10 ? -46.031 -21.375 -37.625 1 37.38 10 CYS B N 1
ATOM 2511 C CA . CYS B 1 10 ? -44.625 -21.719 -37.312 1 37.38 10 CYS B CA 1
ATOM 2512 C C . CYS B 1 10 ? -44.219 -21.109 -35.969 1 37.38 10 CYS B C 1
ATOM 2514 O O . CYS B 1 10 ? -44.188 -19.891 -35.844 1 37.38 10 CYS B O 1
ATOM 2516 N N . ALA B 1 11 ? -44.438 -21.812 -34.875 1 38.19 11 ALA B N 1
ATOM 2517 C CA . ALA B 1 11 ? -43.844 -21.453 -33.594 1 38.19 11 ALA B CA 1
ATOM 2518 C C . ALA B 1 11 ? -42.344 -21.25 -33.688 1 38.19 11 ALA B C 1
ATOM 2520 O O . ALA B 1 11 ? -41.594 -22.203 -34.031 1 38.19 11 ALA B O 1
ATOM 2521 N N . PHE B 1 12 ? -41.875 -20.078 -34.062 1 36.91 12 PHE B N 1
ATOM 2522 C CA . PHE B 1 12 ? -40.469 -19.734 -33.875 1 36.91 12 PHE B CA 1
ATOM 2523 C C . PHE B 1 12 ? -40.094 -19.891 -32.406 1 36.91 12 PHE B C 1
ATOM 2525 O O . PHE B 1 12 ? -40.531 -19.125 -31.562 1 36.91 12 PHE B O 1
ATOM 2532 N N . SER B 1 13 ? -39.906 -21.156 -32.062 1 35.66 13 SER B N 1
ATOM 2533 C CA . SER B 1 13 ? -39.25 -21.328 -30.781 1 35.66 13 SER B CA 1
ATOM 2534 C C . SER B 1 13 ? -37.938 -20.547 -30.719 1 35.66 13 SER B C 1
ATOM 2536 O O . SER B 1 13 ? -37 -20.828 -31.484 1 35.66 13 SER B O 1
ATOM 2538 N N . CYS B 1 14 ? -38 -19.297 -30.391 1 34.94 14 CYS B N 1
ATOM 2539 C CA . CYS B 1 14 ? -36.75 -18.625 -29.984 1 34.94 14 CYS B CA 1
ATOM 2540 C C . CYS B 1 14 ? -36.031 -19.422 -28.906 1 34.94 14 CYS B C 1
ATOM 2542 O O . CYS B 1 14 ? -36.5 -19.531 -27.781 1 34.94 14 CYS B O 1
ATOM 2544 N N . LEU B 1 15 ? -35.406 -20.5 -29.297 1 30.59 15 LEU B N 1
ATOM 2545 C CA . LEU B 1 15 ? -34.406 -20.984 -28.344 1 30.59 15 LEU B CA 1
ATOM 2546 C C . LEU B 1 15 ? -33.625 -19.812 -27.766 1 30.59 15 LEU B C 1
ATOM 2548 O O . LEU B 1 15 ? -32.812 -19.188 -28.484 1 30.59 15 LEU B O 1
ATOM 2552 N N . ALA B 1 16 ? -34.281 -19.203 -26.859 1 39.5 16 ALA B N 1
ATOM 2553 C CA . ALA B 1 16 ? -33.406 -18.391 -26.016 1 39.5 16 ALA B CA 1
ATOM 2554 C C . ALA B 1 16 ? -32.125 -19.141 -25.703 1 39.5 16 ALA B C 1
ATOM 2556 O O . ALA B 1 16 ? -32.125 -20.172 -25.031 1 39.5 16 ALA B O 1
ATOM 2557 N N . SER B 1 17 ? -31.203 -19.125 -26.672 1 34.5 17 SER B N 1
ATOM 2558 C CA . SER B 1 17 ? -29.875 -19.531 -26.219 1 34.5 17 SER B CA 1
ATOM 2559 C C . SER B 1 17 ? -29.625 -19.078 -24.781 1 34.5 17 SER B C 1
ATOM 2561 O O . SER B 1 17 ? -29.656 -17.891 -24.5 1 34.5 17 SER B O 1
ATOM 2563 N N . MET B 1 18 ? -30 -19.797 -23.828 1 39.34 18 MET B N 1
ATOM 2564 C CA . MET B 1 18 ? -29.438 -19.578 -22.5 1 39.34 18 MET B CA 1
ATOM 2565 C C . MET B 1 18 ? -27.938 -19.344 -22.578 1 39.34 18 MET B C 1
ATOM 2567 O O . MET B 1 18 ? -27.156 -20.312 -22.734 1 39.34 18 MET B O 1
ATOM 2571 N N . THR B 1 19 ? -27.438 -18.562 -23.375 1 44 19 THR B N 1
ATOM 2572 C CA . THR B 1 19 ? -26.016 -18.266 -23.172 1 44 19 THR B CA 1
ATOM 2573 C C . THR B 1 19 ? -25.688 -18.25 -21.672 1 44 19 THR B C 1
ATOM 2575 O O . THR B 1 19 ? -26.125 -17.359 -20.938 1 44 19 THR B O 1
ATOM 2578 N N . SER B 1 20 ? -25.844 -19.328 -20.969 1 53.91 20 SER B N 1
ATOM 2579 C CA . SER B 1 20 ? -25.609 -19.578 -19.547 1 53.91 20 SER B CA 1
ATOM 2580 C C . SER B 1 20 ? -24.328 -18.906 -19.078 1 53.91 20 SER B C 1
ATOM 2582 O O . SER B 1 20 ? -23.234 -19.359 -19.391 1 53.91 20 SER B O 1
ATOM 2584 N N . GLY B 1 21 ? -24.172 -17.562 -18.984 1 81.69 21 GLY B N 1
ATOM 2585 C CA . GLY B 1 21 ? -23.031 -16.766 -18.531 1 81.69 21 GLY B CA 1
ATOM 2586 C C . GLY B 1 21 ? -22.547 -17.156 -17.156 1 81.69 21 GLY B C 1
ATOM 2587 O O . GLY B 1 21 ? -23.297 -17.734 -16.359 1 81.69 21 GLY B O 1
ATOM 2588 N N . TYR B 1 22 ? -21.234 -17.312 -16.891 1 96.19 22 TYR B N 1
ATOM 2589 C CA . TYR B 1 22 ? -20.625 -17.594 -15.586 1 96.19 22 TYR B CA 1
ATOM 2590 C C . TYR B 1 22 ? -21.156 -16.625 -14.523 1 96.19 22 TYR B C 1
ATOM 2592 O O . TYR B 1 22 ? -21.328 -15.438 -14.781 1 96.19 22 TYR B O 1
ATOM 2600 N N . LYS B 1 23 ? -21.641 -17.203 -13.352 1 97.19 23 LYS B N 1
ATOM 2601 C CA . LYS B 1 23 ? -22.094 -16.422 -12.211 1 97.19 23 LYS B CA 1
ATOM 2602 C C . LYS B 1 23 ? -21 -16.297 -11.156 1 97.19 23 LYS B C 1
ATOM 2604 O O . LYS B 1 23 ? -20.297 -17.266 -10.875 1 97.19 23 LYS B O 1
ATOM 2609 N N . LEU B 1 24 ? -20.922 -15.109 -10.562 1 98.5 24 LEU B N 1
ATOM 2610 C CA . LEU B 1 24 ? -19.969 -14.891 -9.484 1 98.5 24 LEU B CA 1
ATOM 2611 C C . LEU B 1 24 ? -20.328 -15.734 -8.266 1 98.5 24 LEU B C 1
ATOM 2613 O O . LEU B 1 24 ? -21.453 -15.68 -7.773 1 98.5 24 LEU B O 1
ATOM 2617 N N . VAL B 1 25 ? -19.391 -16.5 -7.766 1 98.38 25 VAL B N 1
ATOM 2618 C CA . VAL B 1 25 ? -19.641 -17.375 -6.625 1 98.38 25 VAL B CA 1
ATOM 2619 C C . VAL B 1 25 ? -18.859 -16.875 -5.414 1 98.38 25 VAL B C 1
ATOM 2621 O O . VAL B 1 25 ? -19.359 -16.875 -4.289 1 98.38 25 VAL B O 1
ATOM 2624 N N . HIS B 1 26 ? -17.625 -16.562 -5.629 1 98.5 26 HIS B N 1
ATOM 2625 C CA . HIS B 1 26 ? -16.797 -15.992 -4.574 1 98.5 26 HIS B CA 1
ATOM 2626 C C . HIS B 1 26 ? -16.078 -14.734 -5.062 1 98.5 26 HIS B C 1
ATOM 2628 O O . HIS B 1 26 ? -15.57 -14.703 -6.188 1 98.5 26 HIS B O 1
ATOM 2634 N N . ASN B 1 27 ? -16.109 -13.719 -4.312 1 98.56 27 ASN B N 1
ATOM 2635 C CA . ASN B 1 27 ? -15.352 -12.484 -4.484 1 98.56 27 ASN B CA 1
ATOM 2636 C C . ASN B 1 27 ? -14.453 -12.203 -3.285 1 98.56 27 ASN B C 1
ATOM 2638 O O . ASN B 1 27 ? -14.93 -11.789 -2.227 1 98.56 27 ASN B O 1
ATOM 2642 N N . TYR B 1 28 ? -13.164 -12.453 -3.43 1 98.75 28 TYR B N 1
ATOM 2643 C CA . TYR B 1 28 ? -12.211 -12.156 -2.367 1 98.75 28 TYR B CA 1
ATOM 2644 C C . TYR B 1 28 ? -11.516 -10.82 -2.615 1 98.75 28 TYR B C 1
ATOM 2646 O O . TYR B 1 28 ? -10.805 -10.664 -3.611 1 98.75 28 TYR B O 1
ATOM 2654 N N . ASP B 1 29 ? -11.68 -9.883 -1.777 1 98.31 29 ASP B N 1
ATOM 2655 C CA . ASP B 1 29 ? -11.055 -8.57 -1.891 1 98.31 29 ASP B CA 1
ATOM 2656 C C . ASP B 1 29 ? -10.797 -7.965 -0.514 1 98.31 29 ASP B C 1
ATOM 2658 O O . ASP B 1 29 ? -10.82 -8.672 0.496 1 98.31 29 ASP B O 1
ATOM 2662 N N . HIS B 1 30 ? -10.469 -6.68 -0.454 1 96.5 30 HIS B N 1
ATOM 2663 C CA . HIS B 1 30 ? -10.055 -6.004 0.771 1 96.5 30 HIS B CA 1
ATOM 2664 C C . HIS B 1 30 ? -11.125 -6.113 1.851 1 96.5 30 HIS B C 1
ATOM 2666 O O . HIS B 1 30 ? -10.828 -5.973 3.039 1 96.5 30 HIS B O 1
ATOM 2672 N N . THR B 1 31 ? -12.383 -6.379 1.505 1 96.94 31 THR B N 1
ATOM 2673 C CA . THR B 1 31 ? -13.484 -6.332 2.465 1 96.94 31 THR B CA 1
ATOM 2674 C C . THR B 1 31 ? -13.594 -7.648 3.227 1 96.94 31 THR B C 1
ATOM 2676 O O . THR B 1 31 ? -14.203 -7.703 4.297 1 96.94 31 THR B O 1
ATOM 2679 N N . ASN B 1 32 ? -13.016 -8.719 2.719 1 98.38 32 ASN B N 1
ATOM 2680 C CA . ASN B 1 32 ? -13.242 -10.016 3.359 1 98.38 32 ASN B CA 1
ATOM 2681 C C . ASN B 1 32 ? -12.008 -10.906 3.262 1 98.38 32 ASN B C 1
ATOM 2683 O O . ASN B 1 32 ? -12.07 -12.102 3.559 1 98.38 32 ASN B O 1
ATOM 2687 N N . TRP B 1 33 ? -10.867 -10.414 2.846 1 98.5 33 TRP B N 1
ATOM 2688 C CA . TRP B 1 33 ? -9.664 -11.195 2.564 1 98.5 33 TRP B CA 1
ATOM 2689 C C . TRP B 1 33 ? -9.273 -12.039 3.771 1 98.5 33 TRP B C 1
ATOM 2691 O O . TRP B 1 33 ? -9.031 -13.242 3.645 1 98.5 33 TRP B O 1
ATOM 2701 N N . PHE B 1 34 ? -9.297 -11.492 4.914 1 97.5 34 PHE B N 1
ATOM 2702 C CA . PHE B 1 34 ? -8.719 -12.117 6.094 1 97.5 34 PHE B CA 1
ATOM 2703 C C . PHE B 1 34 ? -9.648 -13.188 6.652 1 97.5 34 PHE B C 1
ATOM 2705 O O . PHE B 1 34 ? -9.242 -14 7.488 1 97.5 34 PHE B O 1
ATOM 2712 N N . THR B 1 35 ? -10.875 -13.188 6.23 1 97.94 35 THR B N 1
ATOM 2713 C CA . THR B 1 35 ? -11.781 -14.266 6.613 1 97.94 35 THR B CA 1
ATOM 2714 C C . THR B 1 35 ? -11.914 -15.289 5.484 1 97.94 35 THR B C 1
ATOM 2716 O O . THR B 1 35 ? -12.445 -16.375 5.691 1 97.94 35 THR B O 1
ATOM 2719 N N . SER B 1 36 ? -11.398 -14.922 4.312 1 98.5 36 SER B N 1
ATOM 2720 C CA . SER B 1 36 ? -11.57 -15.789 3.148 1 98.5 36 SER B CA 1
ATOM 2721 C C . SER B 1 36 ? -10.32 -16.625 2.895 1 98.5 36 SER B C 1
ATOM 2723 O O . SER B 1 36 ? -10.352 -17.578 2.105 1 98.5 36 SER B O 1
ATOM 2725 N N . PHE B 1 37 ? -9.258 -16.297 3.523 1 98.62 37 PHE B N 1
ATOM 2726 C CA . PHE B 1 37 ? -8.008 -17.031 3.348 1 98.62 37 PHE B CA 1
ATOM 2727 C C . PHE B 1 37 ? -7.414 -17.422 4.699 1 98.62 37 PHE B C 1
ATOM 2729 O O . PHE B 1 37 ? -7.434 -16.625 5.641 1 98.62 37 PHE B O 1
ATOM 2736 N N . ILE B 1 38 ? -6.949 -18.625 4.723 1 98.12 38 ILE B N 1
ATOM 2737 C CA . ILE B 1 38 ? -6.168 -19.109 5.859 1 98.12 38 ILE B CA 1
ATOM 2738 C C . ILE B 1 38 ? -4.691 -18.781 5.641 1 98.12 38 ILE B C 1
ATOM 2740 O O . ILE B 1 38 ? -4.129 -19.109 4.59 1 98.12 38 ILE B O 1
ATOM 2744 N N . TYR B 1 39 ? -4.098 -18.109 6.57 1 98.38 39 TYR B N 1
ATOM 2745 C CA . TYR B 1 39 ? -2.65 -17.922 6.566 1 98.38 39 TYR B CA 1
ATOM 2746 C C . TYR B 1 39 ? -1.937 -19.125 7.16 1 98.38 39 TYR B C 1
ATOM 2748 O O . TYR B 1 39 ? -2.012 -19.359 8.367 1 98.38 39 TYR B O 1
ATOM 2756 N N . GLU B 1 40 ? -1.245 -19.797 6.293 1 97 40 GLU B N 1
ATOM 2757 C CA . GLU B 1 40 ? -0.547 -21.016 6.691 1 97 40 GLU B CA 1
ATOM 2758 C C . GLU B 1 40 ? 0.765 -20.688 7.402 1 97 40 GLU B C 1
ATOM 2760 O O . GLU B 1 40 ? 1.521 -19.828 6.957 1 97 40 GLU B O 1
ATOM 2765 N N . ASP B 1 41 ? 0.984 -21.328 8.484 1 97.19 41 ASP B N 1
ATOM 2766 C CA . ASP B 1 41 ? 2.242 -21.109 9.195 1 97.19 41 ASP B CA 1
ATOM 2767 C C . ASP B 1 41 ? 3.014 -22.422 9.352 1 97.19 41 ASP B C 1
ATOM 2769 O O . ASP B 1 41 ? 3.826 -22.562 10.273 1 97.19 41 ASP B O 1
ATOM 2773 N N . ALA B 1 42 ? 2.717 -23.391 8.5 1 95.38 42 ALA B N 1
ATOM 2774 C CA . ALA B 1 42 ? 3.432 -24.656 8.461 1 95.38 42 ALA B CA 1
ATOM 2775 C C . ALA B 1 42 ? 4.809 -24.5 7.828 1 95.38 42 ALA B C 1
ATOM 2777 O O . ALA B 1 42 ? 5.086 -23.484 7.184 1 95.38 42 ALA B O 1
ATOM 2778 N N . ALA B 1 43 ? 5.621 -25.5 8.062 1 95.44 43 ALA B N 1
ATOM 2779 C CA . ALA B 1 43 ? 6.918 -25.516 7.395 1 95.44 43 ALA B CA 1
ATOM 2780 C C . ALA B 1 43 ? 6.75 -25.594 5.883 1 95.44 43 ALA B C 1
ATOM 2782 O O . ALA B 1 43 ? 5.832 -26.25 5.383 1 95.44 43 ALA B O 1
ATOM 2783 N N . ASP B 1 44 ? 7.637 -24.953 5.215 1 95.25 44 ASP B N 1
ATOM 2784 C CA . ASP B 1 44 ? 7.613 -24.984 3.756 1 95.25 44 ASP B CA 1
ATOM 2785 C C . ASP B 1 44 ? 7.82 -26.391 3.221 1 95.25 44 ASP B C 1
ATOM 2787 O O . ASP B 1 44 ? 8.859 -27.016 3.469 1 95.25 44 ASP B O 1
ATOM 2791 N N . PRO B 1 45 ? 6.91 -26.828 2.447 1 91.25 45 PRO B N 1
ATOM 2792 C CA . PRO B 1 45 ? 7.039 -28.203 1.939 1 91.25 45 PRO B CA 1
ATOM 2793 C C . PRO B 1 45 ? 8.188 -28.359 0.94 1 91.25 45 PRO B C 1
ATOM 2795 O O . PRO B 1 45 ? 8.586 -29.469 0.619 1 91.25 45 PRO B O 1
ATOM 2798 N N . THR B 1 46 ? 8.711 -27.281 0.403 1 91 46 THR B N 1
ATOM 2799 C CA . THR B 1 46 ? 9.773 -27.344 -0.599 1 91 46 THR B CA 1
ATOM 2800 C C . THR B 1 46 ? 11.133 -27.094 0.037 1 91 46 THR B C 1
ATOM 2802 O O . THR B 1 46 ? 12.133 -26.938 -0.667 1 91 46 THR B O 1
ATOM 2805 N N . ASN B 1 47 ? 11.18 -26.953 1.347 1 93.12 47 ASN B N 1
ATOM 2806 C CA . ASN B 1 47 ? 12.391 -26.75 2.133 1 93.12 47 ASN B CA 1
ATOM 2807 C C . ASN B 1 47 ? 13.102 -25.453 1.74 1 93.12 47 ASN B C 1
ATOM 2809 O O . ASN B 1 47 ? 14.32 -25.438 1.583 1 93.12 47 ASN B O 1
ATOM 2813 N N . GLY B 1 48 ? 12.344 -24.453 1.478 1 97 48 GLY B N 1
ATOM 2814 C CA . GLY B 1 48 ? 12.898 -23.125 1.201 1 97 48 GLY B CA 1
ATOM 2815 C C . GLY B 1 48 ? 13.375 -22.406 2.449 1 97 48 GLY B C 1
ATOM 2816 O O . GLY B 1 48 ? 13.195 -22.906 3.564 1 97 48 GLY B O 1
ATOM 2817 N N . ASN B 1 49 ? 14.109 -21.312 2.258 1 98.25 49 ASN B N 1
ATOM 2818 C CA . ASN B 1 49 ? 14.562 -20.438 3.334 1 98.25 49 ASN B CA 1
ATOM 2819 C C . ASN B 1 49 ? 13.484 -19.438 3.738 1 98.25 49 ASN B C 1
ATOM 2821 O O . ASN B 1 49 ? 13.727 -18.234 3.756 1 98.25 49 ASN B O 1
ATOM 2825 N N . VAL B 1 50 ? 12.352 -20.016 4.113 1 98.5 50 VAL B N 1
ATOM 2826 C CA . VAL B 1 50 ? 11.172 -19.203 4.375 1 98.5 50 VAL B CA 1
ATOM 2827 C C . VAL B 1 50 ? 10.484 -19.672 5.652 1 98.5 50 VAL B C 1
ATOM 2829 O O . VAL B 1 50 ? 10.43 -20.875 5.93 1 98.5 50 VAL B O 1
ATOM 2832 N N . ASN B 1 51 ? 10.102 -18.766 6.461 1 98.5 51 ASN B N 1
ATOM 2833 C CA . ASN B 1 51 ? 9.219 -18.969 7.598 1 98.5 51 ASN B CA 1
ATOM 2834 C C . ASN B 1 51 ? 7.84 -18.375 7.352 1 98.5 51 ASN B C 1
ATOM 2836 O O . ASN B 1 51 ? 7.668 -17.156 7.43 1 98.5 51 ASN B O 1
ATOM 2840 N N . TYR B 1 52 ? 6.828 -19.203 7.012 1 98.5 52 TYR B N 1
ATOM 2841 C CA . TYR B 1 52 ? 5.473 -18.703 6.844 1 98.5 52 TYR B CA 1
ATOM 2842 C C . TYR B 1 52 ? 4.84 -18.375 8.195 1 98.5 52 TYR B C 1
ATOM 2844 O O . TYR B 1 52 ? 4.984 -19.141 9.148 1 98.5 52 TYR B O 1
ATOM 2852 N N . VAL B 1 53 ? 4.16 -17.281 8.242 1 98.44 53 VAL B N 1
ATOM 2853 C CA . VAL B 1 53 ? 3.672 -16.828 9.539 1 98.44 53 VAL B CA 1
ATOM 2854 C C . VAL B 1 53 ? 2.146 -16.766 9.523 1 98.44 53 VAL B C 1
ATOM 2856 O O . VAL B 1 53 ? 1.539 -16.594 8.461 1 98.44 53 VAL B O 1
ATOM 2859 N N . SER B 1 54 ? 1.541 -16.844 10.734 1 98.31 54 SER B N 1
ATOM 2860 C CA . SER B 1 54 ? 0.097 -16.75 10.914 1 98.31 54 SER B CA 1
ATOM 2861 C C . SER B 1 54 ? -0.41 -15.352 10.555 1 98.31 54 SER B C 1
ATOM 2863 O O . SER B 1 54 ? 0.38 -14.414 10.406 1 98.31 54 SER B O 1
ATOM 2865 N N . LEU B 1 55 ? -1.758 -15.281 10.398 1 97.94 55 LEU B N 1
ATOM 2866 C CA . LEU B 1 55 ? -2.361 -13.977 10.141 1 97.94 55 LEU B CA 1
ATOM 2867 C C . LEU B 1 55 ? -2.006 -12.984 11.242 1 97.94 55 LEU B C 1
ATOM 2869 O O . LEU B 1 55 ? -1.617 -11.852 10.961 1 97.94 55 LEU B O 1
ATOM 2873 N N . ALA B 1 56 ? -2.162 -13.375 12.492 1 96.31 56 ALA B N 1
ATOM 2874 C CA . ALA B 1 56 ? -1.881 -12.492 13.617 1 96.31 56 ALA B CA 1
ATOM 2875 C C . ALA B 1 56 ? -0.44 -11.984 13.57 1 96.31 56 ALA B C 1
ATOM 2877 O O . ALA B 1 56 ? -0.189 -10.789 13.727 1 96.31 56 ALA B O 1
ATOM 2878 N N . ASP B 1 57 ? 0.52 -12.898 13.344 1 96.94 57 ASP B N 1
ATOM 2879 C CA . ASP B 1 57 ? 1.927 -12.516 13.281 1 96.94 57 ASP B CA 1
ATOM 2880 C C . ASP B 1 57 ? 2.205 -11.641 12.055 1 96.94 57 ASP B C 1
ATOM 2882 O O . ASP B 1 57 ? 2.973 -10.688 12.133 1 96.94 57 ASP B O 1
ATOM 2886 N N . ALA B 1 58 ? 1.603 -12.008 10.906 1 97.94 58 ALA B N 1
ATOM 2887 C CA . ALA B 1 58 ? 1.783 -11.211 9.695 1 97.94 58 ALA B CA 1
ATOM 2888 C C . ALA B 1 58 ? 1.312 -9.781 9.898 1 97.94 58 ALA B C 1
ATOM 2890 O O . ALA B 1 58 ? 1.975 -8.828 9.469 1 97.94 58 ALA B O 1
ATOM 2891 N N . GLN B 1 59 ? 0.187 -9.633 10.531 1 95.88 59 GLN B N 1
ATOM 2892 C CA . GLN B 1 59 ? -0.344 -8.305 10.805 1 95.88 59 GLN B CA 1
ATOM 2893 C C . GLN B 1 59 ? 0.538 -7.551 11.797 1 95.88 59 GLN B C 1
ATOM 2895 O O . GLN B 1 59 ? 0.837 -6.371 11.602 1 95.88 59 GLN B O 1
ATOM 2900 N N . LYS B 1 60 ? 1.001 -8.227 12.805 1 92.56 60 LYS B N 1
ATOM 2901 C CA . LYS B 1 60 ? 1.864 -7.613 13.812 1 92.56 60 LYS B CA 1
ATOM 2902 C C . LYS B 1 60 ? 3.18 -7.145 13.203 1 92.56 60 LYS B C 1
ATOM 2904 O O . LYS B 1 60 ? 3.686 -6.074 13.547 1 92.56 60 LYS B O 1
ATOM 2909 N N . LEU B 1 61 ? 3.699 -7.895 12.242 1 94.38 61 LEU B N 1
ATOM 2910 C CA . LEU B 1 61 ? 4.977 -7.594 11.609 1 94.38 61 LEU B CA 1
ATOM 2911 C C . LEU B 1 61 ? 4.793 -6.656 10.422 1 94.38 61 LEU B C 1
ATOM 2913 O O . LEU B 1 61 ? 5.766 -6.242 9.789 1 94.38 61 LEU B O 1
ATOM 2917 N N . GLY B 1 62 ? 3.557 -6.371 10.109 1 94.38 62 GLY B N 1
ATOM 2918 C CA . GLY B 1 62 ? 3.256 -5.504 8.984 1 94.38 62 GLY B CA 1
ATOM 2919 C C . GLY B 1 62 ? 3.475 -6.176 7.637 1 94.38 62 GLY B C 1
ATOM 2920 O O . GLY B 1 62 ? 3.693 -5.5 6.629 1 94.38 62 GLY B O 1
ATOM 2921 N N . LEU B 1 63 ? 3.461 -7.465 7.566 1 97.5 63 LEU B N 1
ATOM 2922 C CA . LEU B 1 63 ? 3.674 -8.203 6.328 1 97.5 63 LEU B CA 1
ATOM 2923 C C . LEU B 1 63 ? 2.381 -8.305 5.523 1 97.5 63 LEU B C 1
ATOM 2925 O O . LEU B 1 63 ? 2.404 -8.641 4.34 1 97.5 63 LEU B O 1
ATOM 2929 N N . THR B 1 64 ? 1.246 -8.094 6.223 1 97.62 64 THR B N 1
ATOM 2930 C CA . THR B 1 64 ? -0.01 -8.023 5.484 1 97.62 64 THR B CA 1
ATOM 2931 C C . THR B 1 64 ? -0.913 -6.93 6.051 1 97.62 64 THR B C 1
ATOM 2933 O O . THR B 1 64 ? -0.902 -6.672 7.254 1 97.62 64 THR B O 1
ATOM 2936 N N . LYS B 1 65 ? -1.584 -6.316 5.219 1 95.19 65 LYS B N 1
ATOM 2937 C CA . LYS B 1 65 ? -2.549 -5.285 5.586 1 95.19 65 LYS B CA 1
ATOM 2938 C C . LYS B 1 65 ? -3.396 -4.875 4.387 1 95.19 65 LYS B C 1
ATOM 2940 O O . LYS B 1 65 ? -3.078 -5.219 3.246 1 95.19 65 LYS B O 1
ATOM 2945 N N . VAL B 1 66 ? -4.5 -4.215 4.68 1 94.81 66 VAL B N 1
ATOM 2946 C CA . VAL B 1 66 ? -5.293 -3.574 3.637 1 94.81 66 VAL B CA 1
ATOM 2947 C C . VAL B 1 66 ? -4.805 -2.145 3.418 1 94.81 66 VAL B C 1
ATOM 2949 O O . VAL B 1 66 ? -4.645 -1.383 4.375 1 94.81 66 VAL B O 1
ATOM 2952 N N . ILE B 1 67 ? -4.453 -1.808 2.27 1 93.94 67 ILE B N 1
ATOM 2953 C CA . ILE B 1 67 ? -4.07 -0.465 1.847 1 93.94 67 ILE B CA 1
ATOM 2954 C C . ILE B 1 67 ? -5.035 0.033 0.772 1 93.94 67 ILE B C 1
ATOM 2956 O O . ILE B 1 67 ? -5.031 -0.47 -0.354 1 93.94 67 ILE B O 1
ATOM 2960 N N . GLY B 1 68 ? -5.848 1.077 1.118 1 90.44 68 GLY B N 1
ATOM 2961 C CA . GLY B 1 68 ? -6.945 1.395 0.218 1 90.44 68 GLY B CA 1
ATOM 2962 C C . GLY B 1 68 ? -7.891 0.231 -0.002 1 90.44 68 GLY B C 1
ATOM 2963 O O . GLY B 1 68 ? -8.422 -0.332 0.957 1 90.44 68 GLY B O 1
ATOM 2964 N N . ASN B 1 69 ? -8.047 -0.125 -1.224 1 93.88 69 ASN B N 1
ATOM 2965 C CA . ASN B 1 69 ? -8.906 -1.247 -1.573 1 93.88 69 ASN B CA 1
ATOM 2966 C C . ASN B 1 69 ? -8.102 -2.447 -2.059 1 93.88 69 ASN B C 1
ATOM 2968 O O . ASN B 1 69 ? -8.57 -3.211 -2.906 1 93.88 69 ASN B O 1
ATOM 2972 N N . GLN B 1 70 ? -6.895 -2.543 -1.595 1 96.94 70 GLN B N 1
ATOM 2973 C CA . GLN B 1 70 ? -6.016 -3.633 -2.006 1 96.94 70 GLN B CA 1
ATOM 2974 C C . GLN B 1 70 ? -5.453 -4.375 -0.796 1 96.94 70 GLN B C 1
ATOM 2976 O O . GLN B 1 70 ? -5.398 -3.822 0.305 1 96.94 70 GLN B O 1
ATOM 2981 N N . VAL B 1 71 ? -5.168 -5.574 -0.999 1 98.19 71 VAL B N 1
ATOM 2982 C CA . VAL B 1 71 ? -4.551 -6.391 0.043 1 98.19 71 VAL B CA 1
ATOM 2983 C C . VAL B 1 71 ? -3.051 -6.512 -0.215 1 98.19 71 VAL B C 1
ATOM 2985 O O . VAL B 1 71 ? -2.631 -6.988 -1.272 1 98.19 71 VAL B O 1
ATOM 2988 N N . TYR B 1 72 ? -2.27 -5.992 0.735 1 98.25 72 TYR B N 1
ATOM 2989 C CA . TYR B 1 72 ? -0.814 -6.098 0.702 1 98.25 72 TYR B CA 1
ATOM 2990 C C . TYR B 1 72 ? -0.344 -7.363 1.41 1 98.25 72 TYR B C 1
ATOM 2992 O O . TYR B 1 72 ? -0.747 -7.637 2.543 1 98.25 72 TYR B O 1
ATOM 3000 N N . MET B 1 73 ? 0.453 -8.148 0.744 1 98.62 73 MET B N 1
ATOM 3001 C CA . MET B 1 73 ? 1.163 -9.273 1.336 1 98.62 73 MET B CA 1
ATOM 3002 C C . MET B 1 73 ? 2.643 -9.242 0.966 1 98.62 73 MET B C 1
ATOM 3004 O O . MET B 1 73 ? 3.006 -9.516 -0.18 1 98.62 73 MET B O 1
ATOM 3008 N N . GLY B 1 74 ? 3.467 -8.945 1.908 1 98 74 GLY B N 1
ATOM 3009 C CA . GLY B 1 74 ? 4.898 -8.82 1.681 1 98 74 GLY B CA 1
ATOM 3010 C C . GLY B 1 74 ? 5.711 -9.867 2.422 1 98 74 GLY B C 1
ATOM 3011 O O . GLY B 1 74 ? 5.188 -10.922 2.785 1 98 74 GLY B O 1
ATOM 3012 N N . VAL B 1 75 ? 6.996 -9.594 2.457 1 98.5 75 VAL B N 1
ATOM 3013 C CA . VAL B 1 75 ? 7.969 -10.453 3.121 1 98.5 75 VAL B CA 1
ATOM 3014 C C . VAL B 1 75 ? 8.852 -9.609 4.039 1 98.5 75 VAL B C 1
ATOM 3016 O O . VAL B 1 75 ? 8.852 -8.383 3.963 1 98.5 75 VAL B O 1
ATOM 3019 N N . ASP B 1 76 ? 9.508 -10.312 4.98 1 98.12 76 ASP B N 1
ATOM 3020 C CA . ASP B 1 76 ? 10.555 -9.609 5.711 1 98.12 76 ASP B CA 1
ATOM 3021 C C . ASP B 1 76 ? 11.648 -9.109 4.77 1 98.12 76 ASP B C 1
ATOM 3023 O O . ASP B 1 76 ? 12.266 -9.906 4.047 1 98.12 76 ASP B O 1
ATOM 3027 N N . ASN B 1 77 ? 11.891 -7.832 4.738 1 97.25 77 ASN B N 1
ATOM 3028 C CA . ASN B 1 77 ? 12.883 -7.238 3.848 1 97.25 77 ASN B CA 1
ATOM 3029 C C . ASN B 1 77 ? 13.875 -6.367 4.613 1 97.25 77 ASN B C 1
ATOM 3031 O O . ASN B 1 77 ? 14.508 -5.48 4.035 1 97.25 77 ASN B O 1
ATOM 3035 N N . THR B 1 78 ? 14 -6.578 5.922 1 94.88 78 THR B N 1
ATOM 3036 C CA . THR B 1 78 ? 14.867 -5.691 6.688 1 94.88 78 THR B CA 1
ATOM 3037 C C . THR B 1 78 ? 15.844 -6.492 7.543 1 94.88 78 THR B C 1
ATOM 3039 O O . THR B 1 78 ? 16.906 -5.988 7.918 1 94.88 78 THR B O 1
ATOM 3042 N N . THR B 1 79 ? 15.5 -7.711 7.895 1 96.38 79 THR B N 1
ATOM 3043 C CA . THR B 1 79 ? 16.297 -8.477 8.852 1 96.38 79 THR B CA 1
ATOM 3044 C C . THR B 1 79 ? 17.469 -9.164 8.156 1 96.38 79 THR B C 1
ATOM 3046 O O . THR B 1 79 ? 17.281 -9.883 7.176 1 96.38 79 THR B O 1
ATOM 3049 N N . VAL B 1 80 ? 18.625 -8.891 8.602 1 97.19 80 VAL B N 1
ATOM 3050 C CA . VAL B 1 80 ? 19.766 -9.711 8.211 1 97.19 80 VAL B CA 1
ATOM 3051 C C . VAL B 1 80 ? 19.812 -10.977 9.07 1 97.19 80 VAL B C 1
ATOM 3053 O O . VAL B 1 80 ? 19.938 -10.898 10.297 1 97.19 80 VAL B O 1
ATOM 3056 N N . LEU B 1 81 ? 19.656 -12.109 8.414 1 97.56 81 LEU B N 1
ATOM 3057 C CA . LEU B 1 81 ? 19.594 -13.367 9.148 1 97.56 81 LEU B CA 1
ATOM 3058 C C . LEU B 1 81 ? 20.984 -13.828 9.562 1 97.56 81 LEU B C 1
ATOM 3060 O O . LEU B 1 81 ? 21.938 -13.75 8.773 1 97.56 81 LEU B O 1
ATOM 3064 N N . SER B 1 82 ? 21.141 -14.273 10.742 1 96.94 82 SER B N 1
ATOM 3065 C CA . SER B 1 82 ? 22.438 -14.711 11.258 1 96.94 82 SER B CA 1
ATOM 3066 C C . SER B 1 82 ? 22.828 -16.062 10.68 1 96.94 82 SER B C 1
ATOM 3068 O O . SER B 1 82 ? 24 -16.281 10.367 1 96.94 82 SER B O 1
ATOM 3070 N N . ASP B 1 83 ? 21.891 -17 10.57 1 95.88 83 ASP B N 1
ATOM 3071 C CA . ASP B 1 83 ? 22.141 -18.281 9.938 1 95.88 83 ASP B CA 1
ATOM 3072 C C . ASP B 1 83 ? 22.094 -18.172 8.414 1 95.88 83 ASP B C 1
ATOM 3074 O O . ASP B 1 83 ? 21 -18.094 7.832 1 95.88 83 ASP B O 1
ATOM 3078 N N . LYS B 1 84 ? 23.25 -18.25 7.785 1 93.12 84 LYS B N 1
ATOM 3079 C CA . LYS B 1 84 ? 23.375 -17.984 6.355 1 93.12 84 LYS B CA 1
ATOM 3080 C C . LYS B 1 84 ? 23 -19.219 5.531 1 93.12 84 LYS B C 1
ATOM 3082 O O . LYS B 1 84 ? 22.844 -19.125 4.312 1 93.12 84 LYS B O 1
ATOM 3087 N N . VAL B 1 85 ? 22.828 -20.328 6.129 1 93.25 85 VAL B N 1
ATOM 3088 C CA . VAL B 1 85 ? 22.531 -21.562 5.418 1 93.25 85 VAL B CA 1
ATOM 3089 C C . VAL B 1 85 ? 21.078 -21.953 5.656 1 93.25 85 VAL B C 1
ATOM 3091 O O . VAL B 1 85 ? 20.328 -22.188 4.707 1 93.25 85 VAL B O 1
ATOM 3094 N N . ASN B 1 86 ? 20.594 -21.891 6.945 1 93.88 86 ASN B N 1
ATOM 3095 C CA . ASN B 1 86 ? 19.266 -22.406 7.285 1 93.88 86 ASN B CA 1
ATOM 3096 C C . ASN B 1 86 ? 18.328 -21.281 7.723 1 93.88 86 ASN B C 1
ATOM 3098 O O . ASN B 1 86 ? 17.188 -21.531 8.086 1 93.88 86 ASN B O 1
ATOM 3102 N N . GLY B 1 87 ? 18.906 -20.109 7.695 1 95.5 87 GLY B N 1
ATOM 3103 C CA . GLY B 1 87 ? 18.047 -18.984 8.086 1 95.5 87 GLY B CA 1
ATOM 3104 C C . GLY B 1 87 ? 16.781 -18.906 7.27 1 95.5 87 GLY B C 1
ATOM 3105 O O . GLY B 1 87 ? 16.781 -19.172 6.066 1 95.5 87 GLY B O 1
ATOM 3106 N N . LYS B 1 88 ? 15.719 -18.594 7.945 1 97.62 88 LYS B N 1
ATOM 3107 C CA . LYS B 1 88 ? 14.414 -18.5 7.309 1 97.62 88 LYS B CA 1
ATOM 3108 C C . LYS B 1 88 ? 13.852 -17.094 7.391 1 97.62 88 LYS B C 1
ATOM 3110 O O . LYS B 1 88 ? 13.875 -16.469 8.453 1 97.62 88 LYS B O 1
ATOM 3115 N N . ARG B 1 89 ? 13.445 -16.641 6.305 1 98.25 89 ARG B N 1
ATOM 3116 C CA . ARG B 1 89 ? 12.867 -15.305 6.23 1 98.25 89 ARG B CA 1
ATOM 3117 C C . ARG B 1 89 ? 11.344 -15.367 6.324 1 98.25 89 ARG B C 1
ATOM 3119 O O . ARG B 1 89 ? 10.711 -16.203 5.688 1 98.25 89 ARG B O 1
ATOM 3126 N N . ASN B 1 90 ? 10.734 -14.438 7.105 1 98.56 90 ASN B N 1
ATOM 3127 C CA . ASN B 1 90 ? 9.281 -14.406 7.281 1 98.56 90 ASN B CA 1
ATOM 3128 C C . ASN B 1 90 ? 8.57 -14.047 5.98 1 98.56 90 ASN B C 1
ATOM 3130 O O . ASN B 1 90 ? 8.992 -13.133 5.27 1 98.56 90 ASN B O 1
ATOM 3134 N N . SER B 1 91 ? 7.547 -14.758 5.691 1 98.75 91 SER B N 1
ATOM 3135 C CA . SER B 1 91 ? 6.762 -14.57 4.477 1 98.75 91 SER B CA 1
ATOM 3136 C C . SER B 1 91 ? 5.328 -15.047 4.664 1 98.75 91 SER B C 1
ATOM 3138 O O . SER B 1 91 ? 4.91 -15.352 5.785 1 98.75 91 SER B O 1
ATOM 3140 N N . ILE B 1 92 ? 4.562 -14.977 3.531 1 98.56 92 ILE B N 1
ATOM 3141 C CA . ILE B 1 92 ? 3.133 -15.266 3.576 1 98.56 92 ILE B CA 1
ATOM 3142 C C . ILE B 1 92 ? 2.811 -16.422 2.645 1 98.56 92 ILE B C 1
ATOM 3144 O O . ILE B 1 92 ? 3.336 -16.5 1.531 1 98.56 92 ILE B O 1
ATOM 3148 N N . TRP B 1 93 ? 2.057 -17.344 3.131 1 98.5 93 TRP B N 1
ATOM 3149 C CA . TRP B 1 93 ? 1.413 -18.422 2.395 1 98.5 93 TRP B CA 1
ATOM 3150 C C . TRP B 1 93 ? -0.067 -18.516 2.748 1 98.5 93 TRP B C 1
ATOM 3152 O O . TRP B 1 93 ? -0.423 -18.75 3.906 1 98.5 93 TRP B O 1
ATOM 3162 N N . VAL B 1 94 ? -0.963 -18.297 1.729 1 98.62 94 VAL B N 1
ATOM 3163 C CA . VAL B 1 94 ? -2.381 -18.297 2.072 1 98.62 94 VAL B CA 1
ATOM 3164 C C . VAL B 1 94 ? -3.117 -19.344 1.235 1 98.62 94 VAL B C 1
ATOM 3166 O O . VAL B 1 94 ? -2.697 -19.656 0.121 1 98.62 94 VAL B O 1
ATOM 3169 N N . GLU B 1 95 ? -4.223 -19.844 1.748 1 97.94 95 GLU B N 1
ATOM 3170 C CA . GLU B 1 95 ? -5.145 -20.781 1.12 1 97.94 95 GLU B CA 1
ATOM 3171 C C . GLU B 1 95 ? -6.594 -20.328 1.279 1 97.94 95 GLU B C 1
ATOM 3173 O O . GLU B 1 95 ? -7.02 -19.969 2.379 1 97.94 95 GLU B O 1
ATOM 3178 N N . SER B 1 96 ? -7.352 -20.375 0.207 1 98.5 96 SER B N 1
ATOM 3179 C CA . SER B 1 96 ? -8.758 -20 0.319 1 98.5 96 SER B CA 1
ATOM 3180 C C . SER B 1 96 ? -9.523 -20.969 1.199 1 98.5 96 SER B C 1
ATOM 3182 O O . SER B 1 96 ? -9.227 -22.172 1.211 1 98.5 96 SER B O 1
ATOM 3184 N N . VAL B 1 97 ? -10.531 -20.406 1.882 1 97.5 97 VAL B N 1
ATOM 3185 C CA . VAL B 1 97 ? -11.375 -21.266 2.719 1 97.5 97 VAL B CA 1
ATOM 3186 C C . VAL B 1 97 ? -12.336 -22.062 1.843 1 97.5 97 VAL B C 1
ATOM 3188 O O . VAL B 1 97 ? -12.758 -23.156 2.211 1 97.5 97 VAL B O 1
ATOM 3191 N N . HIS B 1 98 ? -12.648 -21.562 0.667 1 97.06 98 HIS B N 1
ATOM 3192 C CA . HIS B 1 98 ? -13.617 -22.203 -0.219 1 97.06 98 HIS B CA 1
ATOM 3193 C C . HIS B 1 98 ? -12.914 -23.062 -1.272 1 97.06 98 HIS B C 1
ATOM 3195 O O . HIS B 1 98 ? -11.859 -22.672 -1.787 1 97.06 98 HIS B O 1
ATOM 3201 N N . GLU B 1 99 ? -13.562 -24.141 -1.529 1 96.56 99 GLU B N 1
ATOM 3202 C CA . GLU B 1 99 ? -13.172 -24.984 -2.652 1 96.56 99 GLU B CA 1
ATOM 3203 C C . GLU B 1 99 ? -14.078 -24.766 -3.859 1 96.56 99 GLU B C 1
ATOM 3205 O O . GLU B 1 99 ? -15.195 -24.266 -3.717 1 96.56 99 GLU B O 1
ATOM 3210 N N . PHE B 1 100 ? -13.555 -25.062 -5.027 1 97.12 100 PHE B N 1
ATOM 3211 C CA . PHE B 1 100 ? -14.391 -24.969 -6.219 1 97.12 100 PHE B CA 1
ATOM 3212 C C . PHE B 1 100 ? -13.977 -26 -7.25 1 97.12 100 PHE B C 1
ATOM 3214 O O . PHE B 1 100 ? -12.867 -26.531 -7.191 1 97.12 100 PHE B O 1
ATOM 3221 N N . THR B 1 101 ? -14.945 -26.328 -8.086 1 96.62 101 THR B N 1
ATOM 3222 C CA . THR B 1 101 ? -14.734 -27.188 -9.25 1 96.62 101 THR B CA 1
ATOM 3223 C C . THR B 1 101 ? -15.234 -26.5 -10.523 1 96.62 101 THR B C 1
ATOM 3225 O O . THR B 1 101 ? -16.375 -26.047 -10.578 1 96.62 101 THR B O 1
ATOM 3228 N N . HIS B 1 102 ? -14.367 -26.484 -11.469 1 97.88 102 HIS B N 1
ATOM 3229 C CA . HIS B 1 102 ? -14.695 -25.906 -12.766 1 97.88 102 HIS B CA 1
ATOM 3230 C C . HIS B 1 102 ? -15.094 -24.438 -12.617 1 97.88 102 HIS B C 1
ATOM 3232 O O . HIS B 1 102 ? -15.266 -23.953 -11.492 1 97.88 102 HIS B O 1
ATOM 3238 N N . GLY B 1 103 ? -15.172 -23.75 -13.703 1 98.31 103 GLY B N 1
ATOM 3239 C CA . GLY B 1 103 ? -15.516 -22.344 -13.734 1 98.31 103 GLY B CA 1
ATOM 3240 C C . GLY B 1 103 ? -14.359 -21.453 -14.164 1 98.31 103 GLY B C 1
ATOM 3241 O O . GLY B 1 103 ? -13.531 -21.859 -14.984 1 98.31 103 GLY B O 1
ATOM 3242 N N . ILE B 1 104 ? -14.461 -20.188 -13.75 1 98.81 104 ILE B N 1
ATOM 3243 C CA . ILE B 1 104 ? -13.445 -19.188 -14.062 1 98.81 104 ILE B CA 1
ATOM 3244 C C . ILE B 1 104 ? -12.836 -18.641 -12.766 1 98.81 104 ILE B C 1
ATOM 3246 O O . ILE B 1 104 ? -13.562 -18.234 -11.852 1 98.81 104 ILE B O 1
ATOM 3250 N N . LEU B 1 105 ? -11.578 -18.766 -12.656 1 98.88 105 LEU B N 1
ATOM 3251 C CA . LEU B 1 105 ? -10.82 -18.109 -11.586 1 98.88 105 LEU B CA 1
ATOM 3252 C C . LEU B 1 105 ? -10.047 -16.906 -12.117 1 98.88 105 LEU B C 1
ATOM 3254 O O . LEU B 1 105 ? -9.258 -17.031 -13.055 1 98.88 105 LEU B O 1
ATOM 3258 N N . ILE B 1 106 ? -10.281 -15.75 -11.562 1 98.94 106 ILE B N 1
ATOM 3259 C CA . ILE B 1 106 ? -9.609 -14.531 -12.008 1 98.94 106 ILE B CA 1
ATOM 3260 C C . ILE B 1 106 ? -8.828 -13.922 -10.844 1 98.94 106 ILE B C 1
ATOM 3262 O O . ILE B 1 106 ? -9.398 -13.617 -9.797 1 98.94 106 ILE B O 1
ATOM 3266 N N . GLY B 1 107 ? -7.52 -13.805 -10.953 1 98.88 107 GLY B N 1
ATOM 3267 C CA . GLY B 1 107 ? -6.691 -12.992 -10.07 1 98.88 107 GLY B CA 1
ATOM 3268 C C . GLY B 1 107 ? -6.352 -11.633 -10.656 1 98.88 107 GLY B C 1
ATOM 3269 O O . GLY B 1 107 ? -5.836 -11.547 -11.773 1 98.88 107 GLY B O 1
ATOM 3270 N N . ASP B 1 108 ? -6.699 -10.594 -9.984 1 98.88 108 ASP B N 1
ATOM 3271 C CA . ASP B 1 108 ? -6.395 -9.219 -10.359 1 98.88 108 ASP B CA 1
ATOM 3272 C C . ASP B 1 108 ? -5.324 -8.625 -9.445 1 98.88 108 ASP B C 1
ATOM 3274 O O . ASP B 1 108 ? -5.578 -8.375 -8.258 1 98.88 108 ASP B O 1
ATOM 3278 N N . PHE B 1 109 ? -4.18 -8.32 -10.039 1 98.69 109 PHE B N 1
ATOM 3279 C CA . PHE B 1 109 ? -3.023 -7.906 -9.258 1 98.69 109 PHE B CA 1
ATOM 3280 C C . PHE B 1 109 ? -2.523 -6.539 -9.719 1 98.69 109 PHE B C 1
ATOM 3282 O O . PHE B 1 109 ? -2.273 -6.332 -10.906 1 98.69 109 PHE B O 1
ATOM 3289 N N . ALA B 1 110 ? -2.404 -5.652 -8.734 1 98.25 110 ALA B N 1
ATOM 3290 C CA . ALA B 1 110 ? -1.739 -4.383 -9.016 1 98.25 110 ALA B CA 1
ATOM 3291 C C . ALA B 1 110 ? -0.222 -4.539 -8.992 1 98.25 110 ALA B C 1
ATOM 3293 O O . ALA B 1 110 ? 0.497 -3.773 -9.641 1 98.25 110 ALA B O 1
ATOM 3294 N N . HIS B 1 111 ? 0.262 -5.453 -8.273 1 98.31 111 HIS B N 1
ATOM 3295 C CA . HIS B 1 111 ? 1.679 -5.754 -8.102 1 98.31 111 HIS B CA 1
ATOM 3296 C C . HIS B 1 111 ? 1.888 -7.207 -7.695 1 98.31 111 HIS B C 1
ATOM 3298 O O . HIS B 1 111 ? 1.037 -7.797 -7.023 1 98.31 111 HIS B O 1
ATOM 3304 N N . MET B 1 112 ? 2.926 -7.812 -8.102 1 98.56 112 MET B N 1
ATOM 3305 C CA . MET B 1 112 ? 3.412 -9.102 -7.617 1 98.56 112 MET B CA 1
ATOM 3306 C C . MET B 1 112 ? 4.891 -9.016 -7.246 1 98.56 112 MET B C 1
ATOM 3308 O O . MET B 1 112 ? 5.547 -8.008 -7.508 1 98.56 112 MET B O 1
ATOM 3312 N N . PRO B 1 113 ? 5.41 -10.055 -6.504 1 98.56 113 PRO B N 1
ATOM 3313 C CA . PRO B 1 113 ? 6.852 -10 -6.242 1 98.56 113 PRO B CA 1
ATOM 3314 C C . PRO B 1 113 ? 7.676 -9.805 -7.516 1 98.56 113 PRO B C 1
ATOM 3316 O O . PRO B 1 113 ? 7.406 -10.453 -8.531 1 98.56 113 PRO B O 1
ATOM 3319 N N . GLY B 1 114 ? 8.594 -8.898 -7.473 1 97.56 114 GLY B N 1
ATOM 3320 C CA . GLY B 1 114 ? 9.391 -8.539 -8.633 1 97.56 114 GLY B CA 1
ATOM 3321 C C . GLY B 1 114 ? 10.289 -9.656 -9.117 1 97.56 114 GLY B C 1
ATOM 3322 O O . GLY B 1 114 ? 10.336 -10.734 -8.508 1 97.56 114 GLY B O 1
ATOM 3323 N N . SER B 1 115 ? 10.906 -9.398 -10.266 1 96.62 115 SER B N 1
ATOM 3324 C CA . SER B 1 115 ? 11.922 -10.305 -10.805 1 96.62 115 SER B CA 1
ATOM 3325 C C . SER B 1 115 ? 13.227 -10.195 -10.039 1 96.62 115 SER B C 1
ATOM 3327 O O . SER B 1 115 ? 14.211 -9.633 -10.539 1 96.62 115 SER B O 1
ATOM 332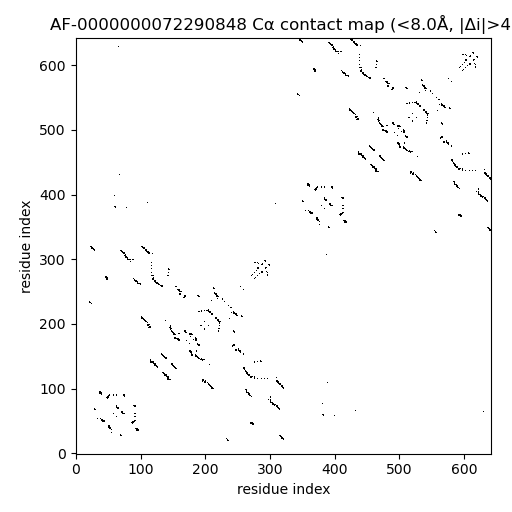9 N N . ASP B 1 116 ? 13.25 -10.773 -8.82 1 96 116 ASP B N 1
ATOM 3330 C CA . ASP B 1 116 ? 14.359 -10.648 -7.891 1 96 116 ASP B CA 1
ATOM 3331 C C . ASP B 1 116 ? 14.938 -12.016 -7.539 1 96 116 ASP B C 1
ATOM 3333 O O . ASP B 1 116 ? 14.195 -12.961 -7.262 1 96 116 ASP B O 1
ATOM 3337 N N . CYS B 1 117 ? 16.281 -12.055 -7.574 1 98.38 117 CYS B N 1
ATOM 3338 C CA . CYS B 1 117 ? 16.953 -13.289 -7.184 1 98.38 117 CYS B CA 1
ATOM 3339 C C . CYS B 1 117 ? 16.531 -13.727 -5.789 1 98.38 117 CYS B C 1
ATOM 3341 O O . CYS B 1 117 ? 16.453 -12.906 -4.875 1 98.38 117 CYS B O 1
ATOM 3343 N N . GLY B 1 118 ? 16.203 -15.016 -5.652 1 98.56 118 GLY B N 1
ATOM 3344 C CA . GLY B 1 118 ? 15.953 -15.625 -4.359 1 98.56 118 GLY B CA 1
ATOM 3345 C C . GLY B 1 118 ? 14.477 -15.812 -4.07 1 98.56 118 GLY B C 1
ATOM 3346 O O . GLY B 1 118 ? 14.109 -16.547 -3.148 1 98.56 118 GLY B O 1
ATOM 3347 N N . THR B 1 119 ? 13.609 -15.164 -4.809 1 98.31 119 THR B N 1
ATOM 3348 C CA . THR B 1 119 ? 12.18 -15.266 -4.562 1 98.31 119 THR B CA 1
ATOM 3349 C C . THR B 1 119 ? 11.539 -16.281 -5.496 1 98.31 119 THR B C 1
ATOM 3351 O O . THR B 1 119 ? 12 -16.484 -6.621 1 98.31 119 THR B O 1
ATOM 3354 N N . TRP B 1 120 ? 10.539 -16.938 -5.004 1 98 120 TRP B N 1
ATOM 3355 C CA . TRP B 1 120 ? 9.734 -17.891 -5.762 1 98 120 TRP B CA 1
ATOM 3356 C C . TRP B 1 120 ? 8.258 -17.766 -5.406 1 98 120 TRP B C 1
ATOM 3358 O O . TRP B 1 120 ? 7.703 -18.594 -4.691 1 98 120 TRP B O 1
ATOM 3368 N N . PRO B 1 121 ? 7.555 -16.719 -5.902 1 98.12 121 PRO B N 1
ATOM 3369 C CA . PRO B 1 121 ? 6.121 -16.531 -5.656 1 98.12 121 PRO B CA 1
ATOM 3370 C C . PRO B 1 121 ? 5.246 -17.328 -6.613 1 98.12 121 PRO B C 1
ATOM 3372 O O . PRO B 1 121 ? 5.707 -17.734 -7.68 1 98.12 121 PRO B O 1
ATOM 3375 N N . GLY B 1 122 ? 4.012 -17.531 -6.168 1 97.75 122 GLY B N 1
ATOM 3376 C CA . GLY B 1 122 ? 3.072 -18.219 -7.039 1 97.75 122 GLY B CA 1
ATOM 3377 C C . GLY B 1 122 ? 1.622 -17.906 -6.719 1 97.75 122 GLY B C 1
ATOM 3378 O O . GLY B 1 122 ? 1.311 -17.438 -5.621 1 97.75 122 GLY B O 1
ATOM 3379 N N . PHE B 1 123 ? 0.773 -18.047 -7.645 1 98.69 123 PHE B N 1
ATOM 3380 C CA . PHE B 1 123 ? -0.685 -18.078 -7.617 1 98.69 123 PHE B CA 1
ATOM 3381 C C . PHE B 1 123 ? -1.22 -19.328 -8.281 1 98.69 123 PHE B C 1
ATOM 3383 O O . PHE B 1 123 ? -1.064 -19.516 -9.492 1 98.69 123 PHE B O 1
ATOM 3390 N N . TRP B 1 124 ? -1.824 -20.25 -7.434 1 98.44 124 TRP B N 1
ATOM 3391 C CA . TRP B 1 124 ? -2.168 -21.562 -7.961 1 98.44 124 TRP B CA 1
ATOM 3392 C C . TRP B 1 124 ? -3.34 -22.172 -7.195 1 98.44 124 TRP B C 1
ATOM 3394 O O . TRP B 1 124 ? -3.904 -21.531 -6.305 1 98.44 124 TRP B O 1
ATOM 3404 N N . THR B 1 125 ? -3.752 -23.328 -7.672 1 98.31 125 THR B N 1
ATOM 3405 C CA . THR B 1 125 ? -4.766 -24.109 -6.973 1 98.31 125 THR B CA 1
ATOM 3406 C C . THR B 1 125 ? -4.285 -25.547 -6.746 1 98.31 125 THR B C 1
ATOM 3408 O O . THR B 1 125 ? -3.498 -26.078 -7.531 1 98.31 125 THR B O 1
ATOM 3411 N N . ILE B 1 126 ? -4.676 -26.062 -5.652 1 96.38 126 ILE B N 1
ATOM 3412 C CA . ILE B 1 126 ? -4.355 -27.438 -5.312 1 96.38 126 ILE B CA 1
ATOM 3413 C C . ILE B 1 126 ? -5.613 -28.156 -4.82 1 96.38 126 ILE B C 1
ATOM 3415 O O . ILE B 1 126 ? -6.496 -27.531 -4.223 1 96.38 126 ILE B O 1
ATOM 3419 N N . ARG B 1 127 ? -5.633 -29.484 -5.078 1 91.38 127 ARG B N 1
ATOM 3420 C CA . ARG B 1 127 ? -6.684 -30.297 -4.48 1 91.38 127 ARG B CA 1
ATOM 3421 C C . ARG B 1 127 ? -6.633 -30.219 -2.957 1 91.38 127 ARG B C 1
ATOM 3423 O O . ARG B 1 127 ? -5.555 -30.297 -2.363 1 91.38 127 ARG B O 1
ATOM 3430 N N . ASN B 1 128 ? -7.758 -29.781 -2.438 1 77.44 128 ASN B N 1
ATOM 3431 C CA . ASN B 1 128 ? -7.891 -29.797 -0.986 1 77.44 128 ASN B CA 1
ATOM 3432 C C . ASN B 1 128 ? -8.828 -30.906 -0.523 1 77.44 128 ASN B C 1
ATOM 3434 O O . ASN B 1 128 ? -10.047 -30.828 -0.712 1 77.44 128 ASN B O 1
ATOM 3438 N N . GLY B 1 129 ? -8.32 -32.188 -0.314 1 81.38 129 GLY B N 1
ATOM 3439 C CA . GLY B 1 129 ? -9.172 -33.281 0.1 1 81.38 129 GLY B CA 1
ATOM 3440 C C . GLY B 1 129 ? -8.758 -34.625 -0.5 1 81.38 129 GLY B C 1
ATOM 3441 O O . GLY B 1 129 ? -7.566 -34.875 -0.663 1 81.38 129 GLY B O 1
ATOM 3442 N N . ASP B 1 130 ? -9.891 -35.375 -0.734 1 85.5 130 ASP B N 1
ATOM 3443 C CA . ASP B 1 130 ? -9.68 -36.75 -1.222 1 85.5 130 ASP B CA 1
ATOM 3444 C C . ASP B 1 130 ? -9.375 -36.75 -2.719 1 85.5 130 ASP B C 1
ATOM 3446 O O . ASP B 1 130 ? -9.672 -35.781 -3.42 1 85.5 130 ASP B O 1
ATOM 3450 N N . GLY B 1 131 ? -8.695 -37.75 -3.248 1 85.94 131 GLY B N 1
ATOM 3451 C CA . GLY B 1 131 ? -8.383 -37.938 -4.66 1 85.94 131 GLY B CA 1
ATOM 3452 C C . GLY B 1 131 ? -6.914 -37.719 -4.973 1 85.94 131 GLY B C 1
ATOM 3453 O O . GLY B 1 131 ? -6.109 -37.469 -4.074 1 85.94 131 GLY B O 1
ATOM 3454 N N . PRO B 1 132 ? -6.676 -37.938 -6.293 1 91.31 132 PRO B N 1
ATOM 3455 C CA . PRO B 1 132 ? -5.277 -37.75 -6.68 1 91.31 132 PRO B CA 1
ATOM 3456 C C . PRO B 1 132 ? -4.805 -36.312 -6.547 1 91.31 132 PRO B C 1
ATOM 3458 O O . PRO B 1 132 ? -5.621 -35.406 -6.578 1 91.31 132 PRO B O 1
ATOM 3461 N N . TYR B 1 133 ? -3.498 -36.219 -6.332 1 94.12 133 TYR B N 1
ATOM 3462 C CA . TYR B 1 133 ? -2.91 -34.875 -6.316 1 94.12 133 TYR B CA 1
ATOM 3463 C C . TYR B 1 133 ? -3.133 -34.188 -7.645 1 94.12 133 TYR B C 1
ATOM 3465 O O . TYR B 1 133 ? -2.922 -34.75 -8.711 1 94.12 133 TYR B O 1
ATOM 3473 N N . GLY B 1 134 ? -3.666 -33 -7.629 1 96.19 134 GLY B N 1
ATOM 3474 C CA . GLY B 1 134 ? -3.82 -32.094 -8.758 1 96.19 134 GLY B CA 1
ATOM 3475 C C . GLY B 1 134 ? -3.492 -30.656 -8.414 1 96.19 134 GLY B C 1
ATOM 3476 O O . GLY B 1 134 ? -3.979 -30.125 -7.414 1 96.19 134 GLY B O 1
ATOM 3477 N N . GLU B 1 135 ? -2.65 -30.078 -9.219 1 97 135 GLU B N 1
ATOM 3478 C CA . GLU B 1 135 ? -2.18 -28.719 -9.023 1 97 135 GLU B CA 1
ATOM 3479 C C . GLU B 1 135 ? -2.205 -27.922 -10.328 1 97 135 GLU B C 1
ATOM 3481 O O . GLU B 1 135 ? -1.771 -28.422 -11.367 1 97 135 GLU B O 1
ATOM 3486 N N . MET B 1 136 ? -2.789 -26.734 -10.273 1 98.25 136 MET B N 1
ATOM 3487 C CA . MET B 1 136 ? -2.816 -25.828 -11.422 1 98.25 136 MET B CA 1
ATOM 3488 C C . MET B 1 136 ? -2.109 -24.516 -11.102 1 98.25 136 MET B C 1
ATOM 3490 O O . MET B 1 136 ? -2.668 -23.656 -10.414 1 98.25 136 MET B O 1
ATOM 3494 N N . ASP B 1 137 ? -0.887 -24.422 -11.578 1 98 137 ASP B N 1
ATOM 3495 C CA . ASP B 1 137 ? -0.135 -23.172 -11.43 1 98 137 ASP B CA 1
ATOM 3496 C C . ASP B 1 137 ? -0.559 -22.141 -12.477 1 98 137 ASP B C 1
ATOM 3498 O O . ASP B 1 137 ? -0.175 -22.25 -13.648 1 98 137 ASP B O 1
ATOM 3502 N N . ILE B 1 138 ? -1.24 -21.156 -12.023 1 98.75 138 ILE B N 1
ATOM 3503 C CA . ILE B 1 138 ? -1.754 -20.141 -12.938 1 98.75 138 ILE B CA 1
ATOM 3504 C C . ILE B 1 138 ? -0.658 -19.125 -13.242 1 98.75 138 ILE B C 1
ATOM 3506 O O . ILE B 1 138 ? -0.572 -18.609 -14.359 1 98.75 138 ILE B O 1
ATOM 3510 N N . LEU B 1 139 ? 0.111 -18.844 -12.289 1 97.75 139 LEU B N 1
ATOM 3511 C CA . LEU B 1 139 ? 1.227 -17.906 -12.352 1 97.75 139 LEU B CA 1
ATOM 3512 C C . LEU B 1 139 ? 2.328 -18.297 -11.375 1 97.75 139 LEU B C 1
ATOM 3514 O O . LEU B 1 139 ? 2.096 -18.391 -10.172 1 97.75 139 LEU B O 1
ATOM 3518 N N . GLU B 1 140 ? 3.443 -18.594 -11.93 1 96.5 140 GLU B N 1
ATOM 3519 C CA . GLU B 1 140 ? 4.617 -18.844 -11.102 1 96.5 140 GLU B CA 1
ATOM 3520 C C . GLU B 1 140 ? 5.875 -18.25 -11.727 1 96.5 140 GLU B C 1
ATOM 3522 O O . GLU B 1 140 ? 6.012 -18.234 -12.953 1 96.5 140 GLU B O 1
ATOM 3527 N N . GLY B 1 141 ? 6.715 -17.719 -10.969 1 95.12 141 GLY B N 1
ATOM 3528 C CA . GLY B 1 141 ? 8.039 -17.266 -11.383 1 95.12 141 GLY B CA 1
ATOM 3529 C C . GLY B 1 141 ? 9.07 -17.391 -10.281 1 95.12 141 GLY B C 1
ATOM 3530 O O . GLY B 1 141 ? 8.734 -17.703 -9.133 1 95.12 141 GLY B O 1
ATOM 3531 N N . SER B 1 142 ? 10.352 -17.281 -10.656 1 95.56 142 SER B N 1
ATOM 3532 C CA . SER B 1 142 ? 11.422 -17.375 -9.672 1 95.56 142 SER B CA 1
ATOM 3533 C C . SER B 1 142 ? 12.625 -16.531 -10.078 1 95.56 142 SER B C 1
ATOM 3535 O O . SER B 1 142 ? 12.875 -16.328 -11.273 1 95.56 142 SER B O 1
ATOM 3537 N N . ASN B 1 143 ? 13.289 -16.141 -9.055 1 97.62 143 ASN B N 1
ATOM 3538 C CA . ASN B 1 143 ? 14.539 -15.414 -9.266 1 97.62 143 ASN B CA 1
ATOM 3539 C C . ASN B 1 143 ? 14.344 -14.227 -10.195 1 97.62 143 ASN B C 1
ATOM 3541 O O . ASN B 1 143 ? 13.5 -13.359 -9.938 1 97.62 143 ASN B O 1
ATOM 3545 N N . ASP B 1 144 ? 15.07 -14.125 -11.266 1 95.38 144 ASP B N 1
ATOM 3546 C CA . ASP B 1 144 ? 15.133 -12.891 -12.047 1 95.38 144 ASP B CA 1
ATOM 3547 C C . ASP B 1 144 ? 14.359 -13.031 -13.359 1 95.38 144 ASP B C 1
ATOM 3549 O O . ASP B 1 144 ? 14.555 -12.234 -14.281 1 95.38 144 ASP B O 1
ATOM 3553 N N . ILE B 1 145 ? 13.508 -14.078 -13.438 1 95 145 ILE B N 1
ATOM 3554 C CA . ILE B 1 145 ? 12.773 -14.25 -14.688 1 95 145 ILE B CA 1
ATOM 3555 C C . ILE B 1 145 ? 11.75 -13.125 -14.844 1 95 145 ILE B C 1
ATOM 3557 O O . ILE B 1 145 ? 11.406 -12.453 -13.867 1 95 145 ILE B O 1
ATOM 3561 N N . THR B 1 146 ? 11.281 -12.93 -16.109 1 96.38 146 THR B N 1
ATOM 3562 C CA . THR B 1 146 ? 10.352 -11.836 -16.406 1 96.38 146 THR B CA 1
ATOM 3563 C C . THR B 1 146 ? 9.094 -12.367 -17.094 1 96.38 146 THR B C 1
ATOM 3565 O O . THR B 1 146 ? 8.188 -11.594 -17.422 1 96.38 146 THR B O 1
ATOM 3568 N N . GLN B 1 147 ? 9.07 -13.656 -17.328 1 97.5 147 GLN B N 1
ATOM 3569 C CA . GLN B 1 147 ? 7.883 -14.328 -17.828 1 97.5 147 GLN B CA 1
ATOM 3570 C C . GLN B 1 147 ? 7.43 -15.43 -16.891 1 97.5 147 GLN B C 1
ATOM 3572 O O . GLN B 1 147 ? 8.25 -16.188 -16.359 1 97.5 147 GLN B O 1
ATOM 3577 N N . ALA B 1 148 ? 6.152 -15.508 -16.672 1 97.75 148 ALA B N 1
ATOM 3578 C CA . ALA B 1 148 ? 5.613 -16.516 -15.75 1 97.75 148 ALA B CA 1
ATOM 3579 C C . ALA B 1 148 ? 5.543 -17.875 -16.422 1 97.75 148 ALA B C 1
ATOM 3581 O O . ALA B 1 148 ? 5.578 -17.984 -17.641 1 97.75 148 ALA B O 1
ATOM 3582 N N . PHE B 1 149 ? 5.469 -18.828 -15.602 1 97.31 149 PHE B N 1
ATOM 3583 C CA . PHE B 1 149 ? 5.141 -20.188 -16.062 1 97.31 149 PHE B CA 1
ATOM 3584 C C . PHE B 1 149 ? 3.738 -20.578 -15.617 1 97.31 149 PHE B C 1
ATOM 3586 O O . PHE B 1 149 ? 3.32 -20.266 -14.5 1 97.31 149 PHE B O 1
ATOM 3593 N N . ILE B 1 150 ? 3.029 -21.188 -16.516 1 98.62 150 ILE B N 1
ATOM 3594 C CA . ILE B 1 150 ? 1.751 -21.844 -16.266 1 98.62 150 ILE B CA 1
ATOM 3595 C C . ILE B 1 150 ? 1.918 -23.359 -16.359 1 98.62 150 ILE B C 1
ATOM 3597 O O . ILE B 1 150 ? 2.254 -23.891 -17.422 1 98.62 150 ILE B O 1
ATOM 3601 N N . SER B 1 151 ? 1.696 -24.031 -15.242 1 97.56 151 SER B N 1
ATOM 3602 C CA . SER B 1 151 ? 2.041 -25.453 -15.195 1 97.56 151 SER B CA 1
ATOM 3603 C C . SER B 1 151 ? 0.967 -26.266 -14.469 1 97.56 151 SER B C 1
ATOM 3605 O O . SER B 1 151 ? 0.35 -25.766 -13.523 1 97.56 151 SER B O 1
ATOM 3607 N N . LEU B 1 152 ? 0.784 -27.484 -14.93 1 97.75 152 LEU B N 1
ATOM 3608 C CA . LEU B 1 152 ? -0.085 -28.438 -14.242 1 97.75 152 LEU B CA 1
ATOM 3609 C C . LEU B 1 152 ? 0.715 -29.625 -13.719 1 97.75 152 LEU B C 1
ATOM 3611 O O . LEU B 1 152 ? 1.669 -30.062 -14.359 1 97.75 152 LEU B O 1
ATOM 3615 N N . HIS B 1 153 ? 0.323 -30.062 -12.539 1 96.19 153 HIS B N 1
ATOM 3616 C CA . HIS B 1 153 ? 0.907 -31.234 -11.914 1 96.19 153 HIS B CA 1
ATOM 3617 C C . HIS B 1 153 ? -0.174 -32.188 -11.43 1 96.19 153 HIS B C 1
ATOM 3619 O O . HIS B 1 153 ? -1.17 -31.766 -10.836 1 96.19 153 HIS B O 1
ATOM 3625 N N . THR B 1 154 ? 0.017 -33.469 -11.688 1 95.31 154 THR B N 1
ATOM 3626 C CA . THR B 1 154 ? -0.879 -34.469 -11.125 1 95.31 154 THR B CA 1
ATOM 3627 C C . THR B 1 154 ? -0.134 -35.781 -10.859 1 95.31 154 THR B C 1
ATOM 3629 O O . THR B 1 154 ? 1.032 -35.906 -11.234 1 95.31 154 THR B O 1
ATOM 3632 N N . GLU B 1 155 ? -0.801 -36.688 -10.102 1 91.31 155 GLU B N 1
ATOM 3633 C CA . GLU B 1 155 ? -0.194 -37.969 -9.711 1 91.31 155 GLU B CA 1
ATOM 3634 C C . GLU B 1 155 ? -0.259 -38.969 -10.852 1 91.31 155 GLU B C 1
ATOM 3636 O O . GLU B 1 155 ? 0.628 -39.812 -10.992 1 91.31 155 GLU B O 1
ATOM 3641 N N . ASN B 1 156 ? -1.248 -38.875 -11.656 1 90.06 156 ASN B N 1
ATOM 3642 C CA . ASN B 1 156 ? -1.52 -39.906 -12.664 1 90.06 156 ASN B CA 1
ATOM 3643 C C . ASN B 1 156 ? -1.041 -39.469 -14.047 1 90.06 156 ASN B C 1
ATOM 3645 O O . ASN B 1 156 ? -0.545 -38.344 -14.219 1 90.06 156 ASN B O 1
ATOM 3649 N N . ALA B 1 157 ? -1.174 -40.438 -14.938 1 89.38 157 ALA B N 1
ATOM 3650 C CA . ALA B 1 157 ? -0.829 -40.125 -16.328 1 89.38 157 ALA B CA 1
ATOM 3651 C C . ALA B 1 157 ? -1.762 -39.062 -16.891 1 89.38 157 ALA B C 1
ATOM 3653 O O . ALA B 1 157 ? -2.984 -39.219 -16.859 1 89.38 157 ALA B O 1
ATOM 3654 N N . CYS B 1 158 ? -1.159 -38.031 -17.328 1 94.44 158 CYS B N 1
ATOM 3655 C CA . CYS B 1 158 ? -1.836 -36.875 -17.906 1 94.44 158 CYS B CA 1
ATOM 3656 C C . CYS B 1 158 ? -0.889 -36.062 -18.781 1 94.44 158 CYS B C 1
ATOM 3658 O O . CYS B 1 158 ? 0.207 -35.688 -18.359 1 94.44 158 CYS B O 1
ATOM 3660 N N . SER B 1 159 ? -1.274 -35.875 -19.984 1 96.06 159 SER B N 1
ATOM 3661 C CA . SER B 1 159 ? -0.413 -35.125 -20.891 1 96.06 159 SER B CA 1
ATOM 3662 C C . SER B 1 159 ? -1.228 -34.188 -21.781 1 96.06 159 SER B C 1
ATOM 3664 O O . SER B 1 159 ? -2.398 -34.469 -22.062 1 96.06 159 SER B O 1
ATOM 3666 N N . PHE B 1 160 ? -0.638 -33.094 -22.109 1 96.75 160 PHE B N 1
ATOM 3667 C CA . PHE B 1 160 ? -1.177 -32.125 -23.078 1 96.75 160 PHE B CA 1
ATOM 3668 C C . PHE B 1 160 ? -0.13 -31.766 -24.125 1 96.75 160 PHE B C 1
ATOM 3670 O O . PHE B 1 160 ? 1.036 -31.547 -23.797 1 96.75 160 PHE B O 1
ATOM 3677 N N . ASN B 1 161 ? -0.527 -31.781 -25.328 1 94.31 161 ASN B N 1
ATOM 3678 C CA . ASN B 1 161 ? 0.316 -31.375 -26.453 1 94.31 161 ASN B CA 1
ATOM 3679 C C . ASN B 1 161 ? -0.398 -30.391 -27.359 1 94.31 161 ASN B C 1
ATOM 3681 O O . ASN B 1 161 ? -0.716 -30.703 -28.5 1 94.31 161 ASN B O 1
ATOM 3685 N N . SER B 1 162 ? -0.554 -29.25 -26.891 1 93.88 162 SER B N 1
ATOM 3686 C CA . SER B 1 162 ? -1.304 -28.219 -27.594 1 93.88 162 SER B CA 1
ATOM 3687 C C . SER B 1 162 ? -0.578 -27.766 -28.859 1 93.88 162 SER B C 1
ATOM 3689 O O . SER B 1 162 ? 0.634 -27.547 -28.844 1 93.88 162 SER B O 1
ATOM 3691 N N . PRO B 1 163 ? -1.343 -27.625 -29.984 1 95.06 163 PRO B N 1
ATOM 3692 C CA . PRO B 1 163 ? -0.709 -26.984 -31.141 1 95.06 163 PRO B CA 1
ATOM 3693 C C . PRO B 1 163 ? -0.219 -25.562 -30.812 1 95.06 163 PRO B C 1
ATOM 3695 O O . PRO B 1 163 ? -0.863 -24.844 -30.047 1 95.06 163 PRO B O 1
ATOM 3698 N N . LYS B 1 164 ? 0.866 -25.234 -31.516 1 94 164 LYS B N 1
ATOM 3699 C CA . LYS B 1 164 ? 1.463 -23.938 -31.281 1 94 164 LYS B CA 1
ATOM 3700 C C . LYS B 1 164 ? 0.46 -22.812 -31.547 1 94 164 LYS B C 1
ATOM 3702 O O . LYS B 1 164 ? 0.467 -21.781 -30.875 1 94 164 LYS B O 1
ATOM 3707 N N . SER B 1 165 ? -0.438 -23.047 -32.438 1 95.56 165 SER B N 1
ATOM 3708 C CA . SER B 1 165 ? -1.393 -22.016 -32.844 1 95.56 165 SER B CA 1
ATOM 3709 C C . SER B 1 165 ? -2.504 -21.859 -31.828 1 95.56 165 SER B C 1
ATOM 3711 O O . SER B 1 165 ? -3.254 -20.875 -31.859 1 95.56 165 SER B O 1
ATOM 3713 N N . ALA B 1 166 ? -2.584 -22.766 -30.875 1 96.94 166 ALA B N 1
ATOM 3714 C CA . ALA B 1 166 ? -3.705 -22.766 -29.938 1 96.94 166 ALA B CA 1
ATOM 3715 C C . ALA B 1 166 ? -3.34 -22.047 -28.641 1 96.94 166 ALA B C 1
ATOM 3717 O O . ALA B 1 166 ? -4.164 -21.953 -27.734 1 96.94 166 ALA B O 1
ATOM 3718 N N . GLU B 1 167 ? -2.186 -21.516 -28.5 1 98 167 GLU B N 1
ATOM 3719 C CA . GLU B 1 167 ? -1.775 -20.766 -27.328 1 98 167 GLU B CA 1
ATOM 3720 C C . GLU B 1 167 ? -0.769 -19.672 -27.688 1 98 167 GLU B C 1
ATOM 3722 O O . GLU B 1 167 ? -0.032 -19.797 -28.656 1 98 167 GLU B O 1
ATOM 3727 N N . LEU B 1 168 ? -0.759 -18.609 -26.922 1 98.5 168 LEU B N 1
ATOM 3728 C CA . LEU B 1 168 ? 0.15 -17.5 -27.156 1 98.5 168 LEU B CA 1
ATOM 3729 C C . LEU B 1 168 ? 1.517 -17.766 -26.531 1 98.5 168 LEU B C 1
ATOM 3731 O O . LEU B 1 168 ? 2.533 -17.266 -27.016 1 98.5 168 LEU B O 1
ATOM 3735 N N . GLY B 1 169 ? 1.533 -18.547 -25.359 1 98.38 169 GLY B N 1
ATOM 3736 C CA . GLY B 1 169 ? 2.781 -18.906 -24.703 1 98.38 169 GLY B CA 1
ATOM 3737 C C . GLY B 1 169 ? 3.576 -19.953 -25.469 1 98.38 169 GLY B C 1
ATOM 3738 O O . GLY B 1 169 ? 3.207 -20.328 -26.578 1 98.38 169 GLY B O 1
ATOM 3739 N N . THR B 1 170 ? 4.715 -20.328 -24.906 1 97.56 170 THR B N 1
ATOM 3740 C CA . THR B 1 170 ? 5.598 -21.312 -25.5 1 97.56 170 THR B CA 1
ATOM 3741 C C . THR B 1 170 ? 5.773 -22.516 -24.578 1 97.56 170 THR B C 1
ATOM 3743 O O . THR B 1 170 ? 5.996 -22.359 -23.375 1 97.56 170 THR B O 1
ATOM 3746 N N . LEU B 1 171 ? 5.645 -23.688 -25.219 1 96.5 171 LEU B N 1
ATOM 3747 C CA . LEU B 1 171 ? 5.898 -24.906 -24.453 1 96.5 171 LEU B CA 1
ATOM 3748 C C . LEU B 1 171 ? 7.25 -24.828 -23.75 1 96.5 171 LEU B C 1
ATOM 3750 O O . LEU B 1 171 ? 8.266 -24.531 -24.375 1 96.5 171 LEU B O 1
ATOM 3754 N N . ASN B 1 172 ? 7.188 -25.062 -22.422 1 94.5 172 ASN B N 1
ATOM 3755 C CA . ASN B 1 172 ? 8.406 -24.984 -21.625 1 94.5 172 ASN B CA 1
ATOM 3756 C C . ASN B 1 172 ? 9.258 -26.25 -21.797 1 94.5 172 ASN B C 1
ATOM 3758 O O . ASN B 1 172 ? 8.961 -27.281 -21.203 1 94.5 172 ASN B O 1
ATOM 3762 N N . ASN B 1 173 ? 10.305 -26.141 -22.562 1 91.06 173 ASN B N 1
ATOM 3763 C CA . ASN B 1 173 ? 11.297 -27.203 -22.75 1 91.06 173 ASN B CA 1
ATOM 3764 C C . ASN B 1 173 ? 10.641 -28.516 -23.156 1 91.06 173 ASN B C 1
ATOM 3766 O O . ASN B 1 173 ? 11.008 -29.578 -22.641 1 91.06 173 ASN B O 1
ATOM 3770 N N . GLY B 1 174 ? 9.57 -28.438 -23.859 1 92.38 174 GLY B N 1
ATOM 3771 C CA . GLY B 1 174 ? 8.898 -29.625 -24.375 1 92.38 174 GLY B CA 1
ATOM 3772 C C . GLY B 1 174 ? 8.133 -30.391 -23.297 1 92.38 174 GLY B C 1
ATOM 3773 O O . GLY B 1 174 ? 7.785 -31.547 -23.5 1 92.38 174 GLY B O 1
ATOM 3774 N N . ASN B 1 175 ? 7.828 -29.797 -22.203 1 93.75 175 ASN B N 1
ATOM 3775 C CA . ASN B 1 175 ? 7.16 -30.453 -21.078 1 93.75 175 ASN B CA 1
ATOM 3776 C C . ASN B 1 175 ? 5.668 -30.625 -21.344 1 93.75 175 ASN B C 1
ATOM 3778 O O . ASN B 1 175 ? 4.883 -29.703 -21.109 1 93.75 175 ASN B O 1
ATOM 3782 N N . THR B 1 176 ? 5.309 -31.875 -21.75 1 95.69 176 THR B N 1
ATOM 3783 C CA . THR B 1 176 ? 3.918 -32.156 -22.078 1 95.69 176 THR B CA 1
ATOM 3784 C C . THR B 1 176 ? 3.305 -33.125 -21.062 1 95.69 176 THR B C 1
ATOM 3786 O O . THR B 1 176 ? 2.098 -33.375 -21.094 1 95.69 176 THR B O 1
ATOM 3789 N N . ASP B 1 177 ? 4.133 -33.719 -20.219 1 95.69 177 ASP B N 1
ATOM 3790 C CA . ASP B 1 177 ? 3.699 -34.656 -19.203 1 95.69 177 ASP B CA 1
ATOM 3791 C C . ASP B 1 177 ? 3.49 -33.969 -17.859 1 95.69 177 ASP B C 1
ATOM 3793 O O . ASP B 1 177 ? 4.426 -33.406 -17.297 1 95.69 177 ASP B O 1
ATOM 3797 N N . CYS B 1 178 ? 2.256 -34.094 -17.344 1 95.94 178 CYS B N 1
ATOM 3798 C CA . CYS B 1 178 ? 1.886 -33.375 -16.141 1 95.94 178 CYS B CA 1
ATOM 3799 C C . CYS B 1 178 ? 2.254 -34.156 -14.891 1 95.94 178 CYS B C 1
ATOM 3801 O O . CYS B 1 178 ? 2.064 -33.688 -13.766 1 95.94 178 CYS B O 1
ATOM 3803 N N . LYS B 1 179 ? 2.742 -35.312 -15 1 92.44 179 LYS B N 1
ATOM 3804 C CA . LYS B 1 179 ? 3.035 -36.156 -13.844 1 92.44 179 LYS B CA 1
ATOM 3805 C C . LYS B 1 179 ? 4.078 -35.5 -12.945 1 92.44 179 LYS B C 1
ATOM 3807 O O . LYS B 1 179 ? 5.156 -35.125 -13.406 1 92.44 179 LYS B O 1
ATOM 3812 N N . LEU B 1 180 ? 3.746 -35.375 -11.695 1 85.19 180 LEU B N 1
ATOM 3813 C CA . LEU B 1 180 ? 4.52 -34.625 -10.695 1 85.19 180 LEU B CA 1
ATOM 3814 C C . LEU B 1 180 ? 5.938 -35.188 -10.602 1 85.19 180 LEU B C 1
ATOM 3816 O O . LEU B 1 180 ? 6.895 -34.438 -10.43 1 85.19 180 LEU B O 1
ATOM 3820 N N . SER B 1 181 ? 6.074 -36.469 -10.68 1 80.5 181 SER B N 1
ATOM 3821 C CA . SER B 1 181 ? 7.371 -37.125 -10.531 1 80.5 181 SER B CA 1
ATOM 3822 C C . SER B 1 181 ? 8.297 -36.781 -11.695 1 80.5 181 SER B C 1
ATOM 3824 O O . SER B 1 181 ? 9.5 -37.031 -11.633 1 80.5 181 SER B O 1
ATOM 3826 N N . ASN B 1 182 ? 7.734 -36.156 -12.742 1 76.44 182 ASN B N 1
ATOM 3827 C CA . ASN B 1 182 ? 8.516 -35.875 -13.93 1 76.44 182 ASN B CA 1
ATOM 3828 C C . ASN B 1 182 ? 9.047 -34.438 -13.922 1 76.44 182 ASN B C 1
ATOM 3830 O O . ASN B 1 182 ? 9.648 -34 -14.898 1 76.44 182 ASN B O 1
ATOM 3834 N N . GLY B 1 183 ? 9.008 -33.781 -12.797 1 77.31 183 GLY B N 1
ATOM 3835 C CA . GLY B 1 183 ? 9.656 -32.5 -12.703 1 77.31 183 GLY B CA 1
ATOM 3836 C C . GLY B 1 183 ? 8.695 -31.328 -12.867 1 77.31 183 GLY B C 1
ATOM 3837 O O . GLY B 1 183 ? 7.715 -31.219 -12.125 1 77.31 183 GLY B O 1
ATOM 3838 N N . ALA B 1 184 ? 8.867 -30.609 -14.07 1 82.31 184 ALA B N 1
ATOM 3839 C CA . ALA B 1 184 ? 8.234 -29.312 -14.273 1 82.31 184 ALA B CA 1
ATOM 3840 C C . ALA B 1 184 ? 6.746 -29.469 -14.578 1 82.31 184 ALA B C 1
ATOM 3842 O O . ALA B 1 184 ? 6.012 -28.484 -14.641 1 82.31 184 ALA B O 1
ATOM 3843 N N . GLY B 1 185 ? 6.242 -30.734 -14.727 1 92.5 185 GLY B N 1
ATOM 3844 C CA . GLY B 1 185 ? 4.875 -30.906 -15.188 1 92.5 185 GLY B CA 1
ATOM 3845 C C . GLY B 1 185 ? 4.648 -30.406 -16.594 1 92.5 185 GLY B C 1
ATOM 3846 O O . GLY B 1 185 ? 5.605 -30.188 -17.344 1 92.5 185 GLY B O 1
ATOM 3847 N N . CYS B 1 186 ? 3.406 -30.516 -17.125 1 96.56 186 CYS B N 1
ATOM 3848 C CA . CYS B 1 186 ? 3.092 -29.891 -18.406 1 96.56 186 CYS B CA 1
ATOM 3849 C C . CYS B 1 186 ? 3.051 -28.375 -18.281 1 96.56 186 CYS B C 1
ATOM 3851 O O . CYS B 1 186 ? 2.234 -27.828 -17.531 1 96.56 186 CYS B O 1
ATOM 3853 N N . SER B 1 187 ? 3.951 -27.672 -18.969 1 96.94 187 SER B N 1
ATOM 3854 C CA . SER B 1 187 ? 4.27 -26.281 -18.625 1 96.94 187 SER B CA 1
ATOM 3855 C C . SER B 1 187 ? 4.363 -25.422 -19.875 1 96.94 187 SER B C 1
ATOM 3857 O O . SER B 1 187 ? 4.91 -25.844 -20.891 1 96.94 187 SER B O 1
ATOM 3859 N N . VAL B 1 188 ? 3.822 -24.25 -19.75 1 97.94 188 VAL B N 1
ATOM 3860 C CA . VAL B 1 188 ? 3.857 -23.219 -20.781 1 97.94 188 VAL B CA 1
ATOM 3861 C C . VAL B 1 188 ? 4.5 -21.953 -20.234 1 97.94 188 VAL B C 1
ATOM 3863 O O . VAL B 1 188 ? 4.148 -21.5 -19.141 1 97.94 188 VAL B O 1
ATOM 3866 N N . GLU B 1 189 ? 5.531 -21.438 -20.875 1 97.5 189 GLU B N 1
ATOM 3867 C CA . GLU B 1 189 ? 6.066 -20.125 -20.562 1 97.5 189 GLU B CA 1
ATOM 3868 C C . GLU B 1 189 ? 5.172 -19.016 -21.141 1 97.5 189 GLU B C 1
ATOM 3870 O O . GLU B 1 189 ? 4.859 -19.016 -22.328 1 97.5 189 GLU B O 1
ATOM 3875 N N . SER B 1 190 ? 4.758 -18.109 -20.266 1 98.31 190 SER B N 1
ATOM 3876 C CA . SER B 1 190 ? 3.836 -17.047 -20.641 1 98.31 190 SER B CA 1
ATOM 3877 C C . SER B 1 190 ? 4.516 -16.031 -21.547 1 98.31 190 SER B C 1
ATOM 3879 O O . SER B 1 190 ? 5.676 -16.203 -21.922 1 98.31 190 SER B O 1
ATOM 3881 N N . THR B 1 191 ? 3.791 -15.008 -21.938 1 98 191 THR B N 1
ATOM 3882 C CA . THR B 1 191 ? 4.25 -14 -22.891 1 98 191 THR B CA 1
ATOM 3883 C C . THR B 1 191 ? 5.105 -12.953 -22.188 1 98 191 THR B C 1
ATOM 3885 O O . THR B 1 191 ? 5.23 -12.961 -20.953 1 98 191 THR B O 1
ATOM 3888 N N . ALA B 1 192 ? 5.68 -12.109 -22.953 1 96.94 192 ALA B N 1
ATOM 3889 C CA . ALA B 1 192 ? 6.535 -11.047 -22.422 1 96.94 192 ALA B CA 1
ATOM 3890 C C . ALA B 1 192 ? 5.781 -10.188 -21.422 1 96.94 192 ALA B C 1
ATOM 3892 O O . ALA B 1 192 ? 4.578 -9.961 -21.562 1 96.94 192 ALA B O 1
ATOM 3893 N N . ASN B 1 193 ? 6.438 -9.719 -20.375 1 96.44 193 ASN B N 1
ATOM 3894 C CA . ASN B 1 193 ? 5.965 -8.773 -19.375 1 96.44 193 ASN B CA 1
ATOM 3895 C C . ASN B 1 193 ? 4.871 -9.383 -18.5 1 96.44 193 ASN B C 1
ATOM 3897 O O . ASN B 1 193 ? 4.074 -8.664 -17.906 1 96.44 193 ASN B O 1
ATOM 3901 N N . SER B 1 194 ? 4.824 -10.703 -18.469 1 98.44 194 SER B N 1
ATOM 3902 C CA . SER B 1 194 ? 3.744 -11.375 -17.766 1 98.44 194 SER B CA 1
ATOM 3903 C C . SER B 1 194 ? 4.102 -11.617 -16.297 1 98.44 194 SER B C 1
ATOM 3905 O O . SER B 1 194 ? 3.293 -12.148 -15.531 1 98.44 194 SER B O 1
ATOM 3907 N N . TYR B 1 195 ? 5.293 -11.211 -15.914 1 98.12 195 TYR B N 1
ATOM 3908 C CA . TYR B 1 195 ? 5.703 -11.547 -14.555 1 98.12 195 TYR B CA 1
ATOM 3909 C C . TYR B 1 195 ? 6.672 -10.508 -14 1 98.12 195 TYR B C 1
ATOM 3911 O O . TYR B 1 195 ? 7.449 -9.914 -14.758 1 98.12 195 TYR B O 1
ATOM 3919 N N . GLY B 1 196 ? 6.613 -10.375 -12.664 1 98.12 196 GLY B N 1
ATOM 3920 C CA . GLY B 1 196 ? 7.648 -9.68 -11.922 1 98.12 196 GLY B CA 1
ATOM 3921 C C . GLY B 1 196 ? 7.758 -8.211 -12.273 1 98.12 196 GLY B C 1
ATOM 3922 O O . GLY B 1 196 ? 6.742 -7.512 -12.383 1 98.12 196 GLY B O 1
ATOM 3923 N N . THR B 1 197 ? 8.977 -7.727 -12.484 1 97.69 197 THR B N 1
ATOM 3924 C CA . THR B 1 197 ? 9.289 -6.309 -12.594 1 97.69 197 THR B CA 1
ATOM 3925 C C . THR B 1 197 ? 8.602 -5.691 -13.805 1 97.69 197 THR B C 1
ATOM 3927 O O . THR B 1 197 ? 7.953 -4.648 -13.695 1 97.69 197 THR B O 1
ATOM 3930 N N . PRO B 1 198 ? 8.633 -6.367 -14.984 1 98.06 198 PRO B N 1
ATOM 3931 C CA . PRO B 1 198 ? 7.953 -5.723 -16.109 1 98.06 198 PRO B CA 1
ATOM 3932 C C . PRO B 1 198 ? 6.434 -5.742 -15.969 1 98.06 198 PRO B C 1
ATOM 3934 O O . PRO B 1 198 ? 5.758 -4.816 -16.422 1 98.06 198 PRO B O 1
ATOM 3937 N N . PHE B 1 199 ? 5.875 -6.793 -15.422 1 98.44 199 PHE B N 1
ATOM 3938 C CA . PHE B 1 199 ? 4.457 -6.836 -15.086 1 98.44 199 PHE B CA 1
ATOM 3939 C C . PHE B 1 199 ? 4.066 -5.641 -14.227 1 98.44 199 PHE B C 1
ATOM 3941 O O . PHE B 1 199 ? 3.088 -4.949 -14.516 1 98.44 199 PHE B O 1
ATOM 3948 N N . ASN B 1 200 ? 4.84 -5.367 -13.188 1 98.25 200 ASN B N 1
ATOM 3949 C CA . ASN B 1 200 ? 4.582 -4.289 -12.242 1 98.25 200 ASN B CA 1
ATOM 3950 C C . ASN B 1 200 ? 4.723 -2.92 -12.906 1 98.25 200 ASN B C 1
ATOM 3952 O O . ASN B 1 200 ? 3.92 -2.02 -12.648 1 98.25 200 ASN B O 1
ATOM 3956 N N . LYS B 1 201 ? 5.73 -2.807 -13.688 1 96.12 201 LYS B N 1
ATOM 3957 C CA . LYS B 1 201 ? 5.977 -1.544 -14.375 1 96.12 201 LYS B CA 1
ATOM 3958 C C . LYS B 1 201 ? 4.793 -1.168 -15.266 1 96.12 201 LYS B C 1
ATOM 3960 O O . LYS B 1 201 ? 4.555 0.014 -15.523 1 96.12 201 LYS B O 1
ATOM 3965 N N . ASN B 1 202 ? 4.047 -2.162 -15.68 1 96.88 202 ASN B N 1
ATOM 3966 C CA . ASN B 1 202 ? 2.904 -1.933 -16.562 1 96.88 202 ASN B CA 1
ATOM 3967 C C . ASN B 1 202 ? 1.599 -1.854 -15.773 1 96.88 202 ASN B C 1
ATOM 3969 O O . ASN B 1 202 ? 0.517 -1.993 -16.344 1 96.88 202 ASN B O 1
ATOM 3973 N N . GLY B 1 203 ? 1.669 -1.716 -14.516 1 96.06 203 GLY B N 1
ATOM 3974 C CA . GLY B 1 203 ? 0.499 -1.468 -13.695 1 96.06 203 GLY B CA 1
ATOM 3975 C C . GLY B 1 203 ? -0.202 -2.738 -13.25 1 96.06 203 GLY B C 1
ATOM 3976 O O . GLY B 1 203 ? -1.366 -2.705 -12.844 1 96.06 203 GLY B O 1
ATOM 3977 N N . GLY B 1 204 ? 0.497 -3.855 -13.406 1 98.38 204 GLY B N 1
ATOM 3978 C CA . GLY B 1 204 ? -0.107 -5.129 -13.055 1 98.38 204 GLY B CA 1
ATOM 3979 C C . GLY B 1 204 ? -0.942 -5.727 -14.172 1 98.38 204 GLY B C 1
ATOM 3980 O O . GLY B 1 204 ? -0.636 -5.535 -15.352 1 98.38 204 GLY B O 1
ATOM 3981 N N . GLY B 1 205 ? -1.889 -6.543 -13.719 1 98.5 205 GLY B N 1
ATOM 3982 C CA . GLY B 1 205 ? -2.725 -7.223 -14.703 1 98.5 205 GLY B CA 1
ATOM 3983 C C . GLY B 1 205 ? -3.549 -8.344 -14.102 1 98.5 205 GLY B C 1
ATOM 3984 O O . GLY B 1 205 ? -3.664 -8.453 -12.883 1 98.5 205 GLY B O 1
ATOM 3985 N N . ILE B 1 206 ? -4.168 -9.125 -15.07 1 98.44 206 ILE B N 1
ATOM 3986 C CA . ILE B 1 206 ? -5.098 -10.18 -14.68 1 98.44 206 ILE B CA 1
ATOM 3987 C C . ILE B 1 206 ? -4.59 -11.531 -15.195 1 98.44 206 ILE B C 1
ATOM 3989 O O . ILE B 1 206 ? -4.098 -11.625 -16.328 1 98.44 206 ILE B O 1
ATOM 3993 N N . TYR B 1 207 ? -4.684 -12.469 -14.359 1 98.94 207 TYR B N 1
ATOM 3994 C CA . TYR B 1 207 ? -4.648 -13.859 -14.789 1 98.94 207 TYR B CA 1
ATOM 3995 C C . TYR B 1 207 ? -6.016 -14.516 -14.633 1 98.94 207 TYR B C 1
ATOM 3997 O O . TYR B 1 207 ? -6.633 -14.422 -13.57 1 98.94 207 TYR B O 1
ATOM 4005 N N . ALA B 1 208 ? -6.465 -15.117 -15.711 1 98.88 208 ALA B N 1
ATOM 4006 C CA . ALA B 1 208 ? -7.762 -15.781 -15.719 1 98.88 208 ALA B CA 1
ATOM 4007 C C . ALA B 1 208 ? -7.629 -17.234 -16.156 1 98.88 208 ALA B C 1
ATOM 4009 O O . ALA B 1 208 ? -7 -17.531 -17.172 1 98.88 208 ALA B O 1
ATOM 4010 N N . MET B 1 209 ? -8.203 -18.109 -15.391 1 98.94 209 MET B N 1
ATOM 4011 C CA . MET B 1 209 ? -8.242 -19.531 -15.734 1 98.94 209 MET B CA 1
ATOM 4012 C C . MET B 1 209 ? -9.672 -20 -15.961 1 98.94 209 MET B C 1
ATOM 4014 O O . MET B 1 209 ? -10.539 -19.797 -15.117 1 98.94 209 MET B O 1
ATOM 4018 N N . GLN B 1 210 ? -9.914 -20.562 -17.109 1 98.88 210 GLN B N 1
ATOM 4019 C CA . GLN B 1 210 ? -11.133 -21.328 -17.359 1 98.88 210 GLN B CA 1
ATOM 4020 C C . GLN B 1 210 ? -10.867 -22.828 -17.219 1 98.88 210 GLN B C 1
ATOM 4022 O O . GLN B 1 210 ? -9.969 -23.359 -17.859 1 98.88 210 GLN B O 1
ATOM 4027 N N . TRP B 1 211 ? -11.602 -23.453 -16.391 1 98.69 211 TRP B N 1
ATOM 4028 C CA . TRP B 1 211 ? -11.43 -24.859 -16.062 1 98.69 211 TRP B CA 1
ATOM 4029 C C . TRP B 1 211 ? -12.711 -25.641 -16.344 1 98.69 211 TRP B C 1
ATOM 4031 O O . TRP B 1 211 ? -13.758 -25.344 -15.758 1 98.69 211 TRP B O 1
ATOM 4041 N N . THR B 1 212 ? -12.703 -26.562 -17.266 1 98.12 212 THR B N 1
ATOM 4042 C CA . THR B 1 212 ? -13.805 -27.453 -17.609 1 98.12 212 THR B CA 1
ATOM 4043 C C . THR B 1 212 ? -13.352 -28.906 -17.562 1 98.12 212 THR B C 1
ATOM 4045 O O . THR B 1 212 ? -12.211 -29.203 -17.203 1 98.12 212 THR B O 1
ATOM 4048 N N . SER B 1 213 ? -14.305 -29.797 -17.875 1 97.88 213 SER B N 1
ATOM 4049 C CA . SER B 1 213 ? -13.961 -31.219 -17.953 1 97.88 213 SER B CA 1
ATOM 4050 C C . SER B 1 213 ? -13.07 -31.516 -19.156 1 97.88 213 SER B C 1
ATOM 4052 O O . SER B 1 213 ? -12.422 -32.562 -19.219 1 97.88 213 SER B O 1
ATOM 4054 N N . ASN B 1 214 ? -13.008 -30.609 -20.094 1 97.62 214 ASN B N 1
ATOM 4055 C CA . ASN B 1 214 ? -12.352 -30.891 -21.375 1 97.62 214 ASN B CA 1
ATOM 4056 C C . ASN B 1 214 ? -11.031 -30.125 -21.5 1 97.62 214 ASN B C 1
ATOM 4058 O O . ASN B 1 214 ? -10.125 -30.562 -22.203 1 97.62 214 ASN B O 1
ATOM 4062 N N . PHE B 1 215 ? -10.984 -28.953 -20.859 1 98.12 215 PHE B N 1
ATOM 4063 C CA . PHE B 1 215 ? -9.766 -28.172 -21 1 98.12 215 PHE B CA 1
ATOM 4064 C C . PHE B 1 215 ? -9.547 -27.281 -19.781 1 98.12 215 PHE B C 1
ATOM 4066 O O . PHE B 1 215 ? -10.469 -27.047 -19.016 1 98.12 215 PHE B O 1
ATOM 4073 N N . ILE B 1 216 ? -8.32 -26.875 -19.578 1 98.44 216 ILE B N 1
ATOM 4074 C CA . ILE B 1 216 ? -7.863 -25.812 -18.688 1 98.44 216 ILE B CA 1
ATOM 4075 C C . ILE B 1 216 ? -7.102 -24.766 -19.5 1 98.44 216 ILE B C 1
ATOM 4077 O O . ILE B 1 216 ? -6.066 -25.062 -20.094 1 98.44 216 ILE B O 1
ATOM 4081 N N . ARG B 1 217 ? -7.668 -23.594 -19.516 1 98.81 217 ARG B N 1
ATOM 4082 C CA . ARG B 1 217 ? -7.055 -22.5 -20.266 1 98.81 217 ARG B CA 1
ATOM 4083 C C . ARG B 1 217 ? -6.734 -21.328 -19.359 1 98.81 217 ARG B C 1
ATOM 4085 O O . ARG B 1 217 ? -7.52 -20.984 -18.469 1 98.81 217 ARG B O 1
ATOM 4092 N N . VAL B 1 218 ? -5.539 -20.719 -19.562 1 98.94 218 VAL B N 1
ATOM 4093 C CA . VAL B 1 218 ? -5.137 -19.562 -18.781 1 98.94 218 VAL B CA 1
ATOM 4094 C C . VAL B 1 218 ? -4.809 -18.391 -19.703 1 98.94 218 VAL B C 1
ATOM 4096 O O . VAL B 1 218 ? -4.145 -18.562 -20.734 1 98.94 218 VAL B O 1
ATOM 4099 N N . TRP B 1 219 ? -5.359 -17.234 -19.375 1 98.94 219 TRP B N 1
ATOM 4100 C CA . TRP B 1 219 ? -5.023 -15.992 -20.062 1 98.94 219 TRP B CA 1
ATOM 4101 C C . TRP B 1 219 ? -4.27 -15.047 -19.125 1 98.94 219 TRP B C 1
ATOM 4103 O O . TRP B 1 219 ? -4.594 -14.945 -17.938 1 98.94 219 TRP B O 1
ATOM 4113 N N . PHE B 1 220 ? -3.246 -14.391 -19.641 1 98.88 220 PHE B N 1
ATOM 4114 C CA . PHE B 1 220 ? -2.678 -13.18 -19.062 1 98.88 220 PHE B CA 1
ATOM 4115 C C . PHE B 1 220 ? -3.154 -11.945 -19.812 1 98.88 220 PHE B C 1
ATOM 4117 O O . PHE B 1 220 ? -3.057 -11.875 -21.047 1 98.88 220 PHE B O 1
ATOM 4124 N N . PHE B 1 221 ? -3.732 -10.984 -19.078 1 98.81 221 PHE B N 1
ATOM 4125 C CA . PHE B 1 221 ? -4.102 -9.688 -19.625 1 98.81 221 PHE B CA 1
ATOM 4126 C C . PHE B 1 221 ? -3.352 -8.57 -18.906 1 98.81 221 PHE B C 1
ATOM 4128 O O . PHE B 1 221 ? -3.514 -8.375 -17.703 1 98.81 221 PHE B O 1
ATOM 4135 N N . ALA B 1 222 ? -2.547 -7.867 -19.703 1 98.44 222 ALA B N 1
ATOM 4136 C CA . ALA B 1 222 ? -1.945 -6.652 -19.156 1 98.44 222 ALA B CA 1
ATOM 4137 C C . ALA B 1 222 ? -3.016 -5.656 -18.719 1 98.44 222 ALA B C 1
ATOM 4139 O O . ALA B 1 222 ? -4.137 -5.672 -19.25 1 98.44 222 ALA B O 1
ATOM 4140 N N . ARG B 1 223 ? -2.689 -4.852 -17.828 1 98.25 223 ARG B N 1
ATOM 4141 C CA . ARG B 1 223 ? -3.637 -3.914 -17.234 1 98.25 223 ARG B CA 1
ATOM 4142 C C . ARG B 1 223 ? -4.375 -3.125 -18.312 1 98.25 223 ARG B C 1
ATOM 4144 O O . ARG B 1 223 ? -5.594 -2.961 -18.25 1 98.25 223 ARG B O 1
ATOM 4151 N N . SER B 1 224 ? -3.727 -2.672 -19.297 1 97 224 SER B N 1
ATOM 4152 C CA . SER B 1 224 ? -4.289 -1.808 -20.328 1 97 224 SER B CA 1
ATOM 4153 C C . SER B 1 224 ? -5.125 -2.605 -21.328 1 97 224 SER B C 1
ATOM 4155 O O . SER B 1 224 ? -5.793 -2.029 -22.188 1 97 224 SER B O 1
ATOM 4157 N N . LYS B 1 225 ? -5.129 -3.91 -21.188 1 97.75 225 LYS B N 1
ATOM 4158 C CA . LYS B 1 225 ? -5.773 -4.742 -22.203 1 97.75 225 LYS B CA 1
ATOM 4159 C C . LYS B 1 225 ? -6.785 -5.695 -21.562 1 97.75 225 LYS B C 1
ATOM 4161 O O . LYS B 1 225 ? -7.094 -6.746 -22.125 1 97.75 225 LYS B O 1
ATOM 4166 N N . ILE B 1 226 ? -7.23 -5.414 -20.422 1 98.44 226 ILE B N 1
ATOM 4167 C CA . ILE B 1 226 ? -8.211 -6.258 -19.75 1 98.44 226 ILE B CA 1
ATOM 4168 C C . ILE B 1 226 ? -9.539 -6.207 -20.5 1 98.44 226 ILE B C 1
ATOM 4170 O O . ILE B 1 226 ? -10.07 -5.125 -20.766 1 98.44 226 ILE B O 1
ATOM 4174 N N . PRO B 1 227 ? -10.07 -7.34 -20.844 1 98.12 227 PRO B N 1
ATOM 4175 C CA . PRO B 1 227 ? -11.367 -7.348 -21.531 1 98.12 227 PRO B CA 1
ATOM 4176 C C . PRO B 1 227 ? -12.469 -6.672 -20.719 1 98.12 227 PRO B C 1
ATOM 4178 O O . PRO B 1 227 ? -12.516 -6.82 -19.5 1 98.12 227 PRO B O 1
ATOM 4181 N N . ALA B 1 228 ? -13.383 -6 -21.406 1 97.56 228 ALA B N 1
ATOM 4182 C CA . ALA B 1 228 ? -14.422 -5.203 -20.781 1 97.56 228 ALA B CA 1
ATOM 4183 C C . ALA B 1 228 ? -15.359 -6.082 -19.953 1 97.56 228 ALA B C 1
ATOM 4185 O O . ALA B 1 228 ? -15.867 -5.652 -18.906 1 97.56 228 ALA B O 1
ATOM 4186 N N . ASP B 1 229 ? -15.586 -7.266 -20.453 1 97.94 229 ASP B N 1
ATOM 4187 C CA . ASP B 1 229 ? -16.516 -8.148 -19.75 1 97.94 229 ASP B CA 1
ATOM 4188 C C . ASP B 1 229 ? -15.969 -8.562 -18.391 1 97.94 229 ASP B C 1
ATOM 4190 O O . ASP B 1 229 ? -16.734 -8.805 -17.453 1 97.94 229 ASP B O 1
ATOM 4194 N N . ILE B 1 230 ? -14.641 -8.695 -18.281 1 97.94 230 ILE B N 1
ATOM 4195 C CA . ILE B 1 230 ? -14.031 -8.977 -16.984 1 97.94 230 ILE B CA 1
ATOM 4196 C C . ILE B 1 230 ? -14.242 -7.785 -16.047 1 97.94 230 ILE B C 1
ATOM 4198 O O . ILE B 1 230 ? -14.656 -7.957 -14.898 1 97.94 230 ILE B O 1
ATOM 4202 N N . THR B 1 231 ? -13.984 -6.621 -16.547 1 96.62 231 THR B N 1
ATOM 4203 C CA . THR B 1 2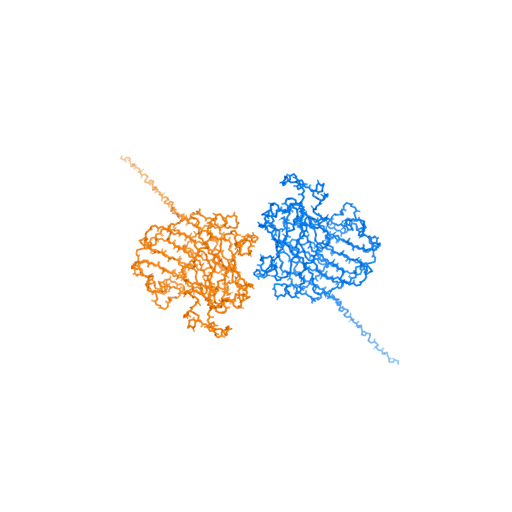31 ? -14.156 -5.406 -15.758 1 96.62 231 THR B CA 1
ATOM 4204 C C . THR B 1 231 ? -15.609 -5.238 -15.328 1 96.62 231 THR B C 1
ATOM 4206 O O . THR B 1 231 ? -15.883 -4.754 -14.227 1 96.62 231 THR B O 1
ATOM 4209 N N . ALA B 1 232 ? -16.531 -5.691 -16.172 1 96.25 232 ALA B N 1
ATOM 4210 C CA . ALA B 1 232 ? -17.969 -5.543 -15.914 1 96.25 232 ALA B CA 1
ATOM 4211 C C . ALA B 1 232 ? -18.484 -6.637 -14.984 1 96.25 232 ALA B C 1
ATOM 4213 O O . ALA B 1 232 ? -19.641 -6.609 -14.562 1 96.25 232 ALA B O 1
ATOM 4214 N N . GLY B 1 233 ? -17.672 -7.645 -14.742 1 96.94 233 GLY B N 1
ATOM 4215 C CA . GLY B 1 233 ? -18.078 -8.703 -13.828 1 96.94 233 GLY B CA 1
ATOM 4216 C C . GLY B 1 233 ? -18.906 -9.781 -14.5 1 96.94 233 GLY B C 1
ATOM 4217 O O . GLY B 1 233 ? -19.641 -10.508 -13.836 1 96.94 233 GLY B O 1
ATOM 4218 N N . THR B 1 234 ? -18.844 -9.828 -15.797 1 97.31 234 THR B N 1
ATOM 4219 C CA . THR B 1 234 ? -19.547 -10.852 -16.562 1 97.31 234 THR B CA 1
ATOM 4220 C C . THR B 1 234 ? -18.594 -11.562 -17.516 1 97.31 234 THR B C 1
ATOM 4222 O O . THR B 1 234 ? -18.797 -11.555 -18.734 1 97.31 234 THR B O 1
ATOM 4225 N N . PRO B 1 235 ? -17.656 -12.227 -16.984 1 98.38 235 PRO B N 1
ATOM 4226 C CA . PRO B 1 235 ? -16.594 -12.789 -17.828 1 98.38 235 PRO B CA 1
ATOM 4227 C C . PRO B 1 235 ? -17.125 -13.789 -18.859 1 98.38 235 PRO B C 1
ATOM 4229 O O . PRO B 1 235 ? -17.922 -14.664 -18.516 1 98.38 235 PRO B O 1
ATOM 4232 N N . ASP B 1 236 ? -16.656 -13.586 -20.031 1 97.88 236 ASP B N 1
ATOM 4233 C CA . ASP B 1 236 ? -16.984 -14.43 -21.172 1 97.88 236 ASP B CA 1
ATOM 4234 C C . ASP B 1 236 ? -15.734 -14.828 -21.953 1 97.88 236 ASP B C 1
ATOM 4236 O O . ASP B 1 236 ? -15.328 -14.125 -22.891 1 97.88 236 ASP B O 1
ATOM 4240 N N . PRO B 1 237 ? -15.234 -15.992 -21.688 1 98.06 237 PRO B N 1
ATOM 4241 C CA . PRO B 1 237 ? -13.961 -16.391 -22.281 1 98.06 237 PRO B CA 1
ATOM 4242 C C . PRO B 1 237 ? -14.031 -16.484 -23.797 1 98.06 237 PRO B C 1
ATOM 4244 O O . PRO B 1 237 ? -12.992 -16.469 -24.469 1 98.06 237 PRO B O 1
ATOM 4247 N N . THR B 1 238 ? -15.18 -16.625 -24.391 1 97.06 238 THR B N 1
ATOM 4248 C CA . THR B 1 238 ? -15.289 -16.688 -25.844 1 97.06 238 THR B CA 1
ATOM 4249 C C . THR B 1 238 ? -14.828 -15.375 -26.469 1 97.06 238 THR B C 1
ATOM 4251 O O . THR B 1 238 ? -14.57 -15.312 -27.672 1 97.06 238 THR B O 1
ATOM 4254 N N . LYS B 1 239 ? -14.695 -14.375 -25.594 1 96.94 239 LYS B N 1
ATOM 4255 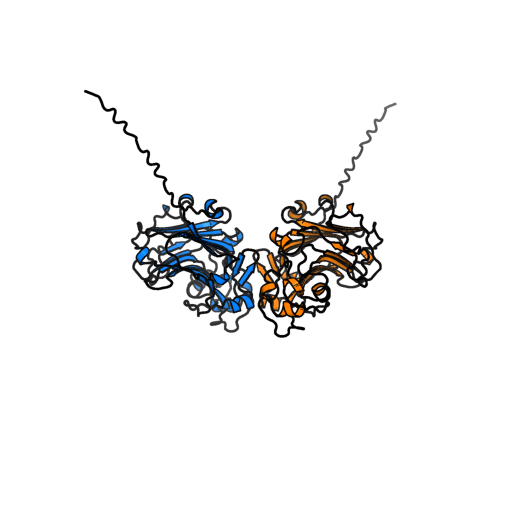C CA . LYS B 1 239 ? -14.312 -13.055 -26.094 1 96.94 239 LYS B CA 1
ATOM 4256 C C . LYS B 1 239 ? -12.852 -12.75 -25.797 1 96.94 239 LYS B C 1
ATOM 4258 O O . LYS B 1 239 ? -12.359 -11.656 -26.094 1 96.94 239 LYS B O 1
ATOM 4263 N N . TRP B 1 240 ? -12.086 -13.703 -25.25 1 98.44 240 TRP B N 1
ATOM 4264 C CA . TRP B 1 240 ? -10.773 -13.383 -24.688 1 98.44 240 TRP B CA 1
ATOM 4265 C C . TRP B 1 240 ? -9.664 -13.695 -25.688 1 98.44 240 TRP B C 1
ATOM 4267 O O . TRP B 1 240 ? -8.492 -13.398 -25.438 1 98.44 240 TRP B O 1
ATOM 4277 N N . GLY B 1 241 ? -10 -14.18 -26.828 1 98.06 241 GLY B N 1
ATOM 4278 C CA . GLY B 1 241 ? -9 -14.555 -27.812 1 98.06 241 GLY B CA 1
ATOM 4279 C C . GLY B 1 241 ? -8.203 -15.781 -27.422 1 98.06 241 GLY B C 1
ATOM 4280 O O . GLY B 1 241 ? -8.648 -16.578 -26.594 1 98.06 241 GLY B O 1
ATOM 4281 N N . THR B 1 242 ? -7.02 -16.016 -28.141 1 98.5 242 THR B N 1
ATOM 4282 C CA . THR B 1 242 ? -6.172 -17.172 -27.891 1 98.5 242 THR B CA 1
ATOM 4283 C C . THR B 1 242 ? -5.617 -17.156 -26.469 1 98.5 242 THR B C 1
ATOM 4285 O O . THR B 1 242 ? -5.102 -16.125 -26.016 1 98.5 242 THR B O 1
ATOM 4288 N N . PRO B 1 243 ? -5.84 -18.234 -25.734 1 98.75 243 PRO B N 1
ATOM 4289 C CA . PRO B 1 243 ? -5.281 -18.25 -24.375 1 98.75 243 PRO B CA 1
ATOM 4290 C C . PRO B 1 243 ? -3.754 -18.25 -24.375 1 98.75 243 PRO B C 1
ATOM 4292 O O . PRO B 1 243 ? -3.127 -18.609 -25.375 1 98.75 243 PRO B O 1
ATOM 4295 N N . THR B 1 244 ? -3.201 -17.766 -23.25 1 98.88 244 THR B N 1
ATOM 4296 C CA . THR B 1 244 ? -1.76 -17.859 -23.047 1 98.88 244 THR B CA 1
ATOM 4297 C C . THR B 1 244 ? -1.308 -19.312 -22.969 1 98.88 244 THR B C 1
ATOM 4299 O O . THR B 1 244 ? -0.306 -19.688 -23.578 1 98.88 244 THR B O 1
ATOM 4302 N N . ALA B 1 245 ? -1.997 -20.141 -22.234 1 98.75 245 ALA B N 1
ATOM 4303 C CA . ALA B 1 245 ? -1.782 -21.578 -22.141 1 98.75 245 ALA B CA 1
ATOM 4304 C C . ALA B 1 245 ? -3.076 -22.344 -22.406 1 98.75 245 ALA B C 1
ATOM 4306 O O . ALA B 1 245 ? -4.133 -22 -21.891 1 98.75 245 ALA B O 1
ATOM 4307 N N . ASN B 1 246 ? -3.018 -23.344 -23.25 1 98.56 246 ASN B N 1
ATOM 4308 C CA . ASN B 1 246 ? -4.152 -24.172 -23.641 1 98.56 246 ASN B CA 1
ATOM 4309 C C . ASN B 1 246 ? -3.898 -25.641 -23.328 1 98.56 246 ASN B C 1
ATOM 4311 O O . ASN B 1 246 ? -3.244 -26.344 -24.109 1 98.56 246 ASN B O 1
ATOM 4315 N N . PHE B 1 247 ? -4.473 -26.094 -22.25 1 98.5 247 PHE B N 1
ATOM 4316 C CA . PHE B 1 247 ? -4.426 -27.516 -21.906 1 98.5 247 PHE B CA 1
ATOM 4317 C C . PHE B 1 247 ? -5.734 -28.203 -22.266 1 98.5 247 PHE B C 1
ATOM 4319 O O . PHE B 1 247 ? -6.656 -28.25 -21.438 1 98.5 247 PHE B O 1
ATOM 4326 N N . ASP B 1 248 ? -5.809 -28.734 -23.438 1 97.94 248 ASP B N 1
ATOM 4327 C CA . ASP B 1 248 ? -7.008 -29.359 -23.984 1 97.94 248 ASP B CA 1
ATOM 4328 C C . ASP B 1 248 ? -6.859 -30.875 -24.062 1 97.94 248 ASP B C 1
ATOM 4330 O O . ASP B 1 248 ? -5.941 -31.391 -24.703 1 97.94 248 ASP B O 1
ATOM 4334 N N . SER B 1 249 ? -7.805 -31.562 -23.422 1 96.62 249 SER B N 1
ATOM 4335 C CA . SER B 1 249 ? -7.746 -33 -23.391 1 96.62 249 SER B CA 1
ATOM 4336 C C . SER B 1 249 ? -7.762 -33.594 -24.797 1 96.62 249 SER B C 1
ATOM 4338 O O . SER B 1 249 ? -7.316 -34.75 -25 1 96.62 249 SER B O 1
ATOM 4340 N N . ALA B 1 250 ? -8.258 -32.875 -25.719 1 95.62 250 ALA B N 1
ATOM 4341 C CA . ALA B 1 250 ? -8.273 -33.312 -27.109 1 95.62 250 ALA B CA 1
ATOM 4342 C C . ALA B 1 250 ? -6.855 -33.438 -27.656 1 95.62 250 ALA B C 1
ATOM 4344 O O . ALA B 1 250 ? -6.617 -34.156 -28.641 1 95.62 250 ALA B O 1
ATOM 4345 N N . ASP B 1 251 ? -5.93 -32.688 -27.031 1 93.88 251 ASP B N 1
ATOM 4346 C CA . ASP B 1 251 ? -4.535 -32.688 -27.469 1 93.88 251 ASP B CA 1
ATOM 4347 C C . ASP B 1 251 ? -3.643 -33.406 -26.438 1 93.88 251 ASP B C 1
ATOM 4349 O O . ASP B 1 251 ? -2.789 -32.75 -25.812 1 93.88 251 ASP B O 1
ATOM 4353 N N . GLY B 1 252 ? -3.451 -34.719 -26.234 1 86.25 252 GLY B N 1
ATOM 4354 C CA . GLY B 1 252 ? -2.473 -35.344 -25.375 1 86.25 252 GLY B CA 1
ATOM 4355 C C . GLY B 1 252 ? -3.066 -36.438 -24.516 1 86.25 252 GLY B C 1
ATOM 4356 O O . GLY B 1 252 ? -2.34 -37.312 -24 1 86.25 252 GLY B O 1
ATOM 4357 N N . GLY B 1 253 ? -4.41 -36.406 -24.125 1 86.31 253 GLY B N 1
ATOM 4358 C CA . GLY B 1 253 ? -5.016 -37.469 -23.359 1 86.31 253 GLY B CA 1
ATOM 4359 C C . GLY B 1 253 ? -5.004 -37.219 -21.875 1 86.31 253 GLY B C 1
ATOM 4360 O O . GLY B 1 253 ? -4.16 -37.75 -21.156 1 86.31 253 GLY B O 1
ATOM 4361 N N . CYS B 1 254 ? -5.645 -36.469 -21.344 1 95.31 254 CYS B N 1
ATOM 4362 C CA . CYS B 1 254 ? -5.805 -36.219 -19.906 1 95.31 254 CYS B CA 1
ATOM 4363 C C . CYS B 1 254 ? -7.277 -36.219 -19.516 1 95.31 254 CYS B C 1
ATOM 4365 O O . CYS B 1 254 ? -8.062 -35.438 -20.078 1 95.31 254 CYS B O 1
ATOM 4367 N N . ASP B 1 255 ? -7.621 -37.125 -18.688 1 96.56 255 ASP B N 1
ATOM 4368 C CA . ASP B 1 255 ? -8.914 -37 -18.016 1 96.56 255 ASP B CA 1
ATOM 4369 C C . ASP B 1 255 ? -8.867 -35.938 -16.906 1 96.56 255 ASP B C 1
ATOM 4371 O O . ASP B 1 255 ? -8.469 -36.219 -15.781 1 96.56 255 ASP B O 1
ATOM 4375 N N . ILE B 1 256 ? -9.305 -34.781 -17.219 1 96.81 256 ILE B N 1
ATOM 4376 C CA . ILE B 1 256 ? -9.125 -33.625 -16.359 1 96.81 256 ILE B CA 1
ATOM 4377 C C . ILE B 1 256 ? -9.883 -33.812 -15.047 1 96.81 256 ILE B C 1
ATOM 4379 O O . ILE B 1 256 ? -9.352 -33.562 -13.969 1 96.81 256 ILE B O 1
ATOM 4383 N N . ASP B 1 257 ? -11.094 -34.312 -15.07 1 95.62 257 ASP B N 1
ATOM 4384 C CA . ASP B 1 257 ? -11.883 -34.5 -13.859 1 95.62 257 ASP B CA 1
ATOM 4385 C C . ASP B 1 257 ? -11.227 -35.531 -12.922 1 95.62 257 ASP B C 1
ATOM 4387 O O . ASP B 1 257 ? -11.25 -35.375 -11.703 1 95.62 257 ASP B O 1
ATOM 4391 N N . ALA B 1 258 ? -10.641 -36.5 -13.492 1 94.69 258 ALA B N 1
ATOM 4392 C CA . ALA B 1 258 ? -10.016 -37.562 -12.695 1 94.69 258 ALA B CA 1
ATOM 4393 C C . ALA B 1 258 ? -8.703 -37.062 -12.086 1 94.69 258 ALA B C 1
ATOM 4395 O O . ALA B 1 258 ? -8.281 -37.562 -11.031 1 94.69 258 ALA B O 1
ATOM 4396 N N . ASN B 1 259 ? -8.07 -36.125 -12.695 1 95.94 259 ASN B N 1
ATOM 4397 C CA . ASN B 1 259 ? -6.723 -35.75 -12.289 1 95.94 259 ASN B CA 1
ATOM 4398 C C . ASN B 1 259 ? -6.73 -34.438 -11.492 1 95.94 259 ASN B C 1
ATOM 4400 O O . ASN B 1 259 ? -5.762 -34.125 -10.797 1 95.94 259 ASN B O 1
ATOM 4404 N N . PHE B 1 260 ? -7.75 -33.688 -11.641 1 96.56 260 PHE B N 1
ATOM 4405 C CA . PHE B 1 260 ? -7.848 -32.406 -10.953 1 96.56 260 PHE B CA 1
ATOM 4406 C C . PHE B 1 260 ? -9.188 -32.281 -10.242 1 96.56 260 PHE B C 1
ATOM 4408 O O . PHE B 1 260 ? -10.078 -31.562 -10.711 1 96.56 260 PHE B O 1
ATOM 4415 N N . PRO B 1 261 ? -9.266 -32.938 -9.047 1 95.25 261 PRO B N 1
ATOM 4416 C CA . PRO B 1 261 ? -10.492 -32.75 -8.266 1 95.25 261 PRO B CA 1
ATOM 4417 C C . PRO B 1 261 ? -10.633 -31.359 -7.688 1 95.25 261 PRO B C 1
ATOM 4419 O O . PRO B 1 261 ? -9.875 -30.453 -8.055 1 95.25 261 PRO B O 1
ATOM 4422 N N . ALA B 1 262 ? -11.641 -31.156 -6.816 1 96.44 262 ALA B N 1
ATOM 4423 C CA . ALA B 1 262 ? -11.953 -29.844 -6.262 1 96.44 262 ALA B CA 1
ATOM 4424 C C . ALA B 1 262 ? -10.695 -29.172 -5.691 1 96.44 262 ALA B C 1
ATOM 4426 O O . ALA B 1 262 ? -9.875 -29.844 -5.051 1 96.44 262 ALA B O 1
ATOM 4427 N N . GLN B 1 263 ? -10.617 -27.875 -5.973 1 97.31 263 GLN B N 1
ATOM 4428 C CA . GLN B 1 263 ? -9.383 -27.156 -5.688 1 97.31 263 GLN B CA 1
ATOM 4429 C C . GLN B 1 263 ? -9.641 -26 -4.715 1 97.31 263 GLN B C 1
ATOM 4431 O O . GLN B 1 263 ? -10.75 -25.469 -4.656 1 97.31 263 GLN B O 1
ATOM 4436 N N . THR B 1 264 ? -8.641 -25.656 -3.924 1 97.94 264 THR B N 1
ATOM 4437 C CA . THR B 1 264 ? -8.594 -24.375 -3.213 1 97.94 264 THR B CA 1
ATOM 4438 C C . THR B 1 264 ? -7.516 -23.469 -3.801 1 97.94 264 THR B C 1
ATOM 4440 O O . THR B 1 264 ? -6.598 -23.938 -4.473 1 97.94 264 THR B O 1
ATOM 4443 N N . VAL B 1 265 ? -7.641 -22.203 -3.623 1 98.44 265 VAL B N 1
ATOM 4444 C CA . VAL B 1 265 ? -6.75 -21.203 -4.207 1 98.44 265 VAL B CA 1
ATOM 4445 C C . VAL B 1 265 ? -5.602 -20.906 -3.248 1 98.44 265 VAL B C 1
ATOM 4447 O O . VAL B 1 265 ? -5.816 -20.734 -2.045 1 98.44 265 VAL B O 1
ATOM 4450 N N . TYR B 1 266 ? -4.395 -20.766 -3.783 1 97.25 266 TYR B N 1
ATOM 4451 C CA . TYR B 1 266 ? -3.199 -20.5 -2.988 1 97.25 266 TYR B CA 1
ATOM 4452 C C . TYR B 1 266 ? -2.434 -19.312 -3.537 1 97.25 266 TYR B C 1
ATOM 4454 O O . TYR B 1 266 ? -2.432 -19.062 -4.746 1 97.25 266 TYR B O 1
ATOM 4462 N N . PHE B 1 267 ? -1.735 -18.453 -2.531 1 93.19 267 PHE B N 1
ATOM 4463 C CA . PHE B 1 267 ? -0.72 -17.438 -2.775 1 93.19 267 PHE B CA 1
ATOM 4464 C C . PHE B 1 267 ? 0.469 -17.625 -1.841 1 93.19 267 PHE B C 1
ATOM 4466 O O . PHE B 1 267 ? 0.299 -18 -0.678 1 93.19 267 PHE B O 1
ATOM 4473 N N . ASP B 1 268 ? 1.578 -17.484 -2.377 1 97.56 268 ASP B N 1
ATOM 4474 C CA . ASP B 1 268 ? 2.676 -17.344 -1.426 1 97.56 268 ASP B CA 1
ATOM 4475 C C . ASP B 1 268 ? 3.867 -16.625 -2.057 1 97.56 268 ASP B C 1
ATOM 4477 O O . ASP B 1 268 ? 3.812 -16.234 -3.221 1 97.56 268 ASP B O 1
ATOM 4481 N N . THR B 1 269 ? 4.82 -16.281 -1.312 1 98.31 269 THR B N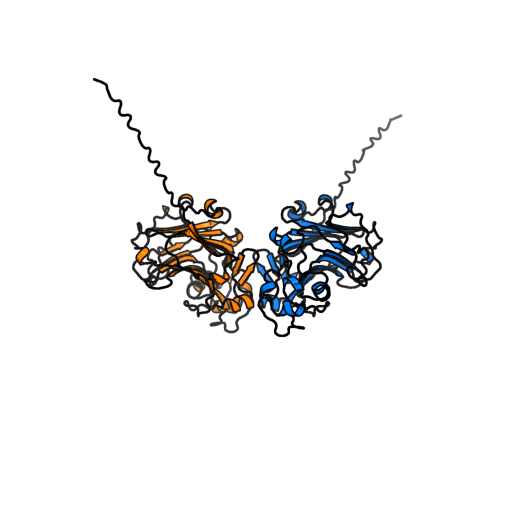 1
ATOM 4482 C CA . THR B 1 269 ? 6.18 -15.945 -1.729 1 98.31 269 THR B CA 1
ATOM 4483 C C . THR B 1 269 ? 7.195 -16.797 -0.968 1 98.31 269 THR B C 1
ATOM 4485 O O . THR B 1 269 ? 7.402 -16.594 0.231 1 98.31 269 THR B O 1
ATOM 4488 N N . THR B 1 270 ? 7.742 -17.703 -1.654 1 98.25 270 THR B N 1
ATOM 4489 C CA . THR B 1 270 ? 8.781 -18.562 -1.087 1 98.25 270 THR B CA 1
ATOM 4490 C C . THR B 1 270 ? 10.164 -17.969 -1.357 1 98.25 270 THR B C 1
ATOM 4492 O O . THR B 1 270 ? 10.336 -17.172 -2.277 1 98.25 270 THR B O 1
ATOM 4495 N N . PHE B 1 271 ? 11.125 -18.328 -0.537 1 98.62 271 PHE B N 1
ATOM 4496 C CA . PHE B 1 271 ? 12.531 -18.016 -0.771 1 98.62 271 PHE B CA 1
ATOM 4497 C C . PHE B 1 271 ? 13.32 -19.297 -1.044 1 98.62 271 PHE B C 1
ATOM 4499 O O . PHE B 1 271 ? 13.266 -20.234 -0.262 1 98.62 271 PHE B O 1
ATOM 4506 N N . CYS B 1 272 ? 14.141 -19.266 -2.086 1 98.19 272 CYS B N 1
ATOM 4507 C CA . CYS B 1 272 ? 14.945 -20.391 -2.547 1 98.19 272 CYS B CA 1
ATOM 4508 C C . CYS B 1 272 ? 14.078 -21.625 -2.793 1 98.19 272 CYS B C 1
ATOM 4510 O O . CYS B 1 272 ? 13.281 -21.641 -3.73 1 98.19 272 CYS B O 1
ATOM 4512 N N . GLY B 1 273 ? 14.234 -22.594 -1.949 1 94.62 273 GLY B N 1
ATOM 4513 C CA . GLY B 1 273 ? 13.453 -23.812 -2.148 1 94.62 273 GLY B CA 1
ATOM 4514 C C . GLY B 1 273 ? 13.742 -24.484 -3.475 1 94.62 273 GLY B C 1
ATOM 4515 O O . GLY B 1 273 ? 14.797 -24.281 -4.07 1 94.62 273 GLY B O 1
ATOM 4516 N N . ALA B 1 274 ? 12.82 -25.328 -3.904 1 88.5 274 ALA B N 1
ATOM 4517 C CA . ALA B 1 274 ? 13.008 -26.125 -5.109 1 88.5 274 ALA B CA 1
ATOM 4518 C C . ALA B 1 274 ? 12.969 -25.25 -6.359 1 88.5 274 ALA B C 1
ATOM 4520 O O . ALA B 1 274 ? 13.578 -25.594 -7.379 1 88.5 274 ALA B O 1
ATOM 4521 N N . GLY B 1 275 ? 12.383 -24.141 -6.273 1 91.31 275 GLY B N 1
ATOM 4522 C CA . GLY B 1 275 ? 12.125 -23.359 -7.469 1 91.31 275 GLY B CA 1
ATOM 4523 C C . GLY B 1 275 ? 13.117 -22.234 -7.672 1 91.31 275 GLY B C 1
ATOM 4524 O O . GLY B 1 275 ? 13.305 -21.75 -8.797 1 91.31 275 GLY B O 1
ATOM 4525 N N . ALA B 1 276 ? 13.773 -21.828 -6.648 1 95.94 276 ALA B N 1
ATOM 4526 C CA . ALA B 1 276 ? 14.664 -20.672 -6.793 1 95.94 276 ALA B CA 1
ATOM 4527 C C . ALA B 1 276 ? 16.062 -20.984 -6.254 1 95.94 276 ALA B C 1
ATOM 4529 O O . ALA B 1 276 ? 17 -20.219 -6.484 1 95.94 276 ALA B O 1
ATOM 4530 N N . GLY B 1 277 ? 16.156 -22.078 -5.551 1 95.62 277 GLY B N 1
ATOM 4531 C CA . GLY B 1 277 ? 17.438 -22.5 -5.012 1 95.62 277 GLY B CA 1
ATOM 4532 C C . GLY B 1 277 ? 18.109 -23.578 -5.844 1 95.62 277 GLY B C 1
ATOM 4533 O O . GLY B 1 277 ? 17.656 -23.891 -6.949 1 95.62 277 GLY B O 1
ATOM 4534 N N . GLY B 1 278 ? 19.203 -24.094 -5.258 1 94.12 278 GLY B N 1
ATOM 4535 C CA . GLY B 1 278 ? 19.906 -25.172 -5.938 1 94.12 278 GLY B CA 1
ATOM 4536 C C . GLY B 1 278 ? 20.281 -24.828 -7.367 1 94.12 278 GLY B C 1
ATOM 4537 O O . GLY B 1 278 ? 20.875 -23.797 -7.625 1 94.12 278 GLY B O 1
ATOM 4538 N N . GLN B 1 279 ? 19.828 -25.688 -8.273 1 91.44 279 GLN B N 1
ATOM 4539 C CA . GLN B 1 279 ? 20.172 -25.5 -9.68 1 91.44 279 GLN B CA 1
ATOM 4540 C C . GLN B 1 279 ? 19.422 -24.281 -10.258 1 91.44 279 GLN B C 1
ATOM 4542 O O . GLN B 1 279 ? 19.938 -23.609 -11.148 1 91.44 279 GLN B O 1
ATOM 4547 N N . ALA B 1 280 ? 18.219 -24.062 -9.719 1 92.06 280 ALA B N 1
ATOM 4548 C CA . ALA B 1 280 ? 17.453 -22.906 -10.188 1 92.06 280 ALA B CA 1
ATOM 4549 C C . ALA B 1 280 ? 18.219 -21.609 -9.945 1 92.06 280 ALA B C 1
ATOM 4551 O O . ALA B 1 280 ? 18.047 -20.641 -10.68 1 92.06 280 ALA B O 1
ATOM 4552 N N . TRP B 1 281 ? 19.047 -21.625 -8.898 1 96 281 TRP B N 1
ATOM 4553 C CA . TRP B 1 281 ? 19.906 -20.5 -8.59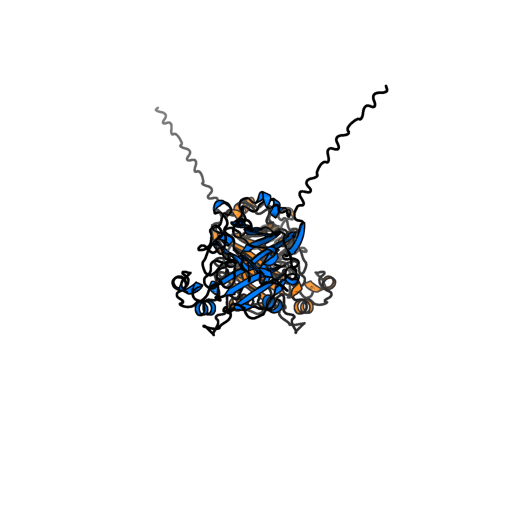4 1 96 281 TRP B CA 1
ATOM 4554 C C . TRP B 1 281 ? 21.203 -20.562 -9.406 1 96 281 TRP B C 1
ATOM 4556 O O . TRP B 1 281 ? 21.531 -19.625 -10.141 1 96 281 TRP B O 1
ATOM 4566 N N . SER B 1 282 ? 21.875 -21.688 -9.398 1 93.94 282 SER B N 1
ATOM 4567 C CA . SER B 1 282 ? 23.25 -21.797 -9.844 1 93.94 282 SER B CA 1
ATOM 4568 C C . SER B 1 282 ? 23.328 -21.969 -11.359 1 93.94 282 SER B C 1
ATOM 4570 O O . SER B 1 282 ? 24.297 -21.516 -11.992 1 93.94 282 SER B O 1
ATOM 4572 N N . ASP B 1 283 ? 22.266 -22.625 -11.938 1 90.31 283 ASP B N 1
ATOM 4573 C CA . ASP B 1 283 ? 22.406 -23.094 -13.312 1 90.31 283 ASP B CA 1
ATOM 4574 C C . ASP B 1 283 ? 21.344 -22.453 -14.211 1 90.31 283 ASP B C 1
ATOM 4576 O O . ASP B 1 283 ? 21.594 -22.219 -15.398 1 90.31 283 ASP B O 1
ATOM 4580 N N . TRP B 1 284 ? 20.203 -22.203 -13.633 1 87 284 TRP B N 1
ATOM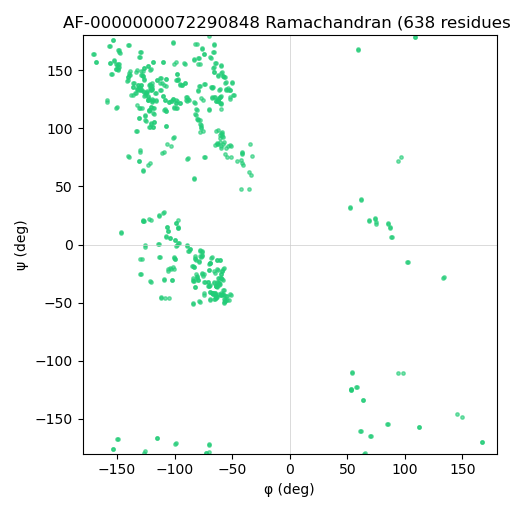 4581 C CA . TRP B 1 284 ? 19.078 -21.844 -14.492 1 87 284 TRP B CA 1
ATOM 4582 C C . TRP B 1 284 ? 18.75 -20.359 -14.375 1 87 284 TRP B C 1
ATOM 4584 O O . TRP B 1 284 ? 17.734 -19.891 -14.883 1 87 284 TRP B O 1
ATOM 4594 N N . SER B 1 285 ? 19.562 -19.625 -13.672 1 91.56 285 SER B N 1
ATOM 4595 C CA . SER B 1 285 ? 19.406 -18.172 -13.531 1 91.56 285 SER B CA 1
ATOM 4596 C C . SER B 1 285 ? 20.766 -17.469 -13.578 1 91.56 285 SER B C 1
ATOM 4598 O O . SER B 1 285 ? 21.812 -18.125 -13.633 1 91.56 285 SER B O 1
ATOM 4600 N N . ASP B 1 286 ? 20.766 -16.156 -13.633 1 93.69 286 ASP B N 1
ATOM 4601 C CA . ASP B 1 286 ? 22 -15.367 -13.594 1 93.69 286 ASP B CA 1
ATOM 4602 C C . ASP B 1 286 ? 22.25 -14.828 -12.188 1 93.69 286 ASP B C 1
ATOM 4604 O O . ASP B 1 286 ? 23.047 -13.898 -12.016 1 93.69 286 ASP B O 1
ATOM 4608 N N . CYS B 1 287 ? 21.625 -15.414 -11.242 1 97.81 287 CYS B N 1
ATOM 4609 C CA . CYS B 1 287 ? 21.578 -14.844 -9.906 1 97.81 287 CYS B CA 1
ATOM 4610 C C . CYS B 1 287 ? 22.984 -14.82 -9.281 1 97.81 287 CYS B C 1
ATOM 4612 O O . CYS B 1 287 ? 23.375 -13.836 -8.664 1 97.81 287 CYS B O 1
ATOM 4614 N N . PRO B 1 288 ? 23.828 -15.922 -9.445 1 97.69 288 PRO B N 1
ATOM 4615 C CA . PRO B 1 288 ? 25.156 -15.828 -8.852 1 97.69 288 PRO B CA 1
ATOM 4616 C C . PRO B 1 288 ? 25.969 -14.656 -9.406 1 97.69 288 PRO B C 1
ATOM 4618 O O . PRO B 1 288 ? 26.625 -13.938 -8.641 1 97.69 288 PRO B O 1
ATOM 4621 N N . ALA B 1 289 ? 25.906 -14.438 -10.68 1 97 289 ALA B N 1
ATOM 4622 C CA . ALA B 1 289 ? 26.641 -13.344 -11.305 1 97 289 ALA B CA 1
ATOM 4623 C C . ALA B 1 289 ? 26.062 -11.992 -10.906 1 97 289 ALA B C 1
ATOM 4625 O O . ALA B 1 289 ? 26.797 -11.039 -10.641 1 97 289 ALA B O 1
ATOM 4626 N N . LYS B 1 290 ? 24.734 -11.922 -10.859 1 96.69 290 LYS B N 1
ATOM 4627 C CA . LYS B 1 290 ? 24.047 -10.664 -10.586 1 96.69 290 LYS B CA 1
ATOM 4628 C C . LYS B 1 290 ? 24.25 -10.234 -9.133 1 96.69 290 LYS B C 1
ATOM 4630 O O . LYS B 1 290 ? 24.312 -9.039 -8.836 1 96.69 290 LYS B O 1
ATOM 4635 N N . THR B 1 291 ? 24.297 -11.148 -8.242 1 97.88 291 THR B N 1
ATOM 4636 C CA . THR B 1 291 ? 24.266 -10.828 -6.816 1 97.88 291 THR B CA 1
ATOM 4637 C C . THR B 1 291 ? 25.672 -10.914 -6.207 1 97.88 291 THR B C 1
ATOM 4639 O O . THR B 1 291 ? 25.938 -10.312 -5.164 1 97.88 291 THR B O 1
ATOM 4642 N N . GLY B 1 292 ? 26.531 -11.805 -6.766 1 97.62 292 GLY B N 1
ATOM 4643 C CA . GLY B 1 292 ? 27.844 -12.078 -6.219 1 97.62 292 GLY B CA 1
ATOM 4644 C C . GLY B 1 292 ? 27.844 -13.172 -5.168 1 97.62 292 GLY B C 1
ATOM 4645 O O . GLY B 1 292 ? 28.859 -13.445 -4.547 1 97.62 292 GLY B O 1
ATOM 4646 N N . TYR B 1 293 ? 26.703 -13.828 -4.977 1 97.81 293 TYR B N 1
ATOM 4647 C CA . TYR B 1 293 ? 26.609 -14.898 -3.988 1 97.81 293 TYR B CA 1
ATOM 4648 C C . TYR B 1 293 ? 26.531 -16.25 -4.668 1 97.81 293 TYR B C 1
ATOM 4650 O O . TYR B 1 293 ? 25.828 -16.422 -5.664 1 97.81 293 TYR B O 1
ATOM 4658 N N . SER B 1 294 ? 27.156 -17.266 -4.105 1 95.62 294 SER B N 1
ATOM 4659 C CA . SER B 1 294 ? 27.203 -18.609 -4.691 1 95.62 294 SER B CA 1
ATOM 4660 C C . SER B 1 294 ? 25.922 -19.375 -4.395 1 95.62 294 SER B C 1
ATOM 4662 O O . SER B 1 294 ? 25.547 -20.281 -5.148 1 95.62 294 SER B O 1
ATOM 4664 N N . THR B 1 295 ? 25.297 -19 -3.252 1 97.19 295 THR B N 1
ATOM 4665 C CA . THR B 1 295 ? 24.094 -19.75 -2.904 1 97.19 295 THR B CA 1
ATOM 4666 C C . THR B 1 295 ? 22.922 -18.797 -2.65 1 97.19 295 THR B C 1
ATOM 4668 O O . THR B 1 295 ? 23.109 -17.672 -2.182 1 97.19 295 THR B O 1
ATOM 4671 N N . CYS B 1 296 ? 21.766 -19.344 -2.963 1 98.31 296 CYS B N 1
ATOM 4672 C CA . CYS B 1 296 ? 20.531 -18.609 -2.699 1 98.31 296 CYS B CA 1
ATOM 4673 C C . CYS B 1 296 ? 20.375 -18.328 -1.212 1 98.31 296 CYS B C 1
ATOM 4675 O O . CYS B 1 296 ? 20 -17.219 -0.827 1 98.31 296 CYS B O 1
ATOM 4677 N N . GLN B 1 297 ? 20.672 -19.328 -0.377 1 98.19 297 GLN B N 1
ATOM 4678 C CA . GLN B 1 297 ? 20.484 -19.234 1.065 1 98.19 297 GLN B CA 1
ATOM 4679 C C . GLN B 1 297 ? 21.266 -18.062 1.654 1 98.19 297 GLN B C 1
ATOM 4681 O O . GLN B 1 297 ? 20.719 -17.297 2.455 1 98.19 297 GLN B O 1
ATOM 4686 N N . GLU B 1 298 ? 22.469 -17.906 1.207 1 98.19 298 GLU B N 1
ATOM 4687 C CA . GLU B 1 298 ? 23.312 -16.828 1.746 1 98.19 298 GLU B CA 1
ATOM 4688 C C . GLU B 1 298 ? 22.797 -15.461 1.312 1 98.19 298 GLU B C 1
ATOM 4690 O O . GLU B 1 298 ? 22.781 -14.516 2.109 1 98.19 298 GLU B O 1
ATOM 4695 N N . TYR B 1 299 ? 22.516 -15.352 0.063 1 98.31 299 TYR B N 1
ATOM 4696 C CA . TYR B 1 299 ? 22.016 -14.086 -0.453 1 98.31 299 TYR B CA 1
ATOM 4697 C C . TYR B 1 299 ? 20.75 -13.656 0.288 1 98.31 299 TYR B C 1
ATOM 4699 O O . TYR B 1 299 ? 20.641 -12.523 0.753 1 98.31 299 TYR B O 1
ATOM 4707 N N . VAL B 1 300 ? 19.703 -14.578 0.436 1 98.56 300 VAL B N 1
ATOM 4708 C CA . VAL B 1 300 ? 18.422 -14.312 1.091 1 98.56 300 VAL B CA 1
ATOM 4709 C C . VAL B 1 300 ? 18.656 -13.938 2.551 1 98.56 300 VAL B C 1
ATOM 4711 O O . VAL B 1 300 ? 17.953 -13.078 3.098 1 98.56 300 VAL B O 1
ATOM 4714 N N . ALA B 1 301 ? 19.656 -14.516 3.162 1 98.44 301 ALA B N 1
ATOM 4715 C CA . ALA B 1 301 ? 19.953 -14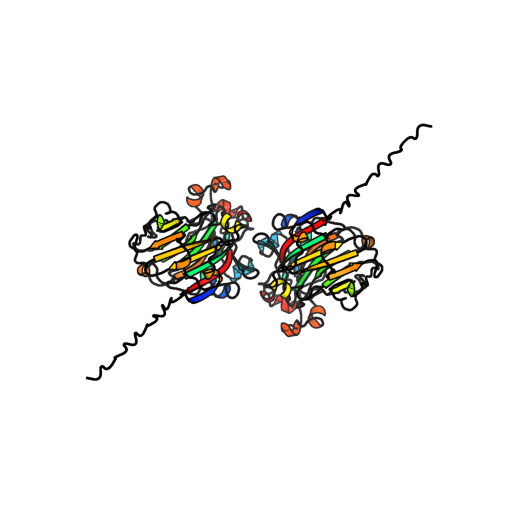.227 4.562 1 98.44 301 ALA B CA 1
ATOM 4716 C C . ALA B 1 301 ? 20.594 -12.852 4.719 1 98.44 301 ALA B C 1
ATOM 4718 O O . ALA B 1 301 ? 20.281 -12.117 5.664 1 98.44 301 ALA B O 1
ATOM 4719 N N . LYS B 1 302 ? 21.391 -12.352 3.764 1 98.06 302 LYS B N 1
ATOM 4720 C CA . LYS B 1 302 ? 22.312 -11.25 4.02 1 98.06 302 LYS B CA 1
ATOM 4721 C C . LYS B 1 302 ? 21.812 -9.945 3.406 1 98.06 302 LYS B C 1
ATOM 4723 O O . LYS B 1 302 ? 22.266 -8.859 3.775 1 98.06 302 LYS B O 1
ATOM 4728 N N . VAL B 1 303 ? 20.969 -10.078 2.455 1 97.62 303 VAL B N 1
ATOM 4729 C CA . VAL B 1 303 ? 20.656 -8.875 1.705 1 97.62 303 VAL B CA 1
ATOM 4730 C C . VAL B 1 303 ? 19.156 -8.617 1.755 1 97.62 303 VAL B C 1
ATOM 4732 O O . VAL B 1 303 ? 18.469 -8.648 0.723 1 97.62 303 VAL B O 1
ATOM 4735 N N . PRO B 1 304 ? 18.609 -8.266 2.891 1 96.75 304 PRO B N 1
ATOM 4736 C CA . PRO B 1 304 ? 17.156 -8.18 3.051 1 96.75 304 PRO B CA 1
ATOM 4737 C C . PRO B 1 304 ? 16.531 -7.129 2.143 1 96.75 304 PRO B C 1
ATOM 4739 O O . PRO B 1 304 ? 15.422 -7.336 1.628 1 96.75 304 PRO B O 1
ATOM 4742 N N . HIS B 1 305 ? 17.172 -6.012 1.794 1 93.5 305 HIS B N 1
ATOM 4743 C CA . HIS B 1 305 ? 16.562 -4.93 1.025 1 93.5 305 HIS B CA 1
ATOM 4744 C C . HIS B 1 305 ? 16.453 -5.297 -0.45 1 93.5 305 HIS B C 1
ATOM 4746 O O . HIS B 1 305 ? 15.82 -4.582 -1.227 1 93.5 305 HIS B O 1
ATOM 4752 N N . ALA B 1 306 ? 17.094 -6.441 -0.854 1 96.62 306 ALA B N 1
ATOM 4753 C CA . ALA B 1 306 ? 16.875 -6.973 -2.197 1 96.62 306 ALA B CA 1
ATOM 4754 C C . ALA B 1 306 ? 15.414 -7.336 -2.414 1 96.62 306 ALA B C 1
ATOM 4756 O O . ALA B 1 306 ? 14.969 -7.508 -3.551 1 96.62 306 ALA B O 1
ATOM 4757 N N . PHE B 1 307 ? 14.68 -7.375 -1.324 1 97.88 307 PHE B N 1
ATOM 4758 C CA . PHE B 1 307 ? 13.32 -7.891 -1.405 1 97.88 307 PHE B CA 1
ATOM 4759 C C . PHE B 1 307 ? 12.305 -6.785 -1.132 1 97.88 307 PHE B C 1
ATOM 4761 O O . PHE B 1 307 ? 11.172 -7.059 -0.734 1 97.88 307 PHE B O 1
ATOM 4768 N N . ASP B 1 308 ? 12.68 -5.582 -1.361 1 94.81 308 ASP B N 1
ATOM 4769 C CA . ASP B 1 308 ? 11.805 -4.426 -1.182 1 94.81 308 ASP B CA 1
ATOM 4770 C C . ASP B 1 308 ? 10.594 -4.508 -2.105 1 94.81 308 ASP B C 1
ATOM 4772 O O . ASP B 1 308 ? 9.508 -4.031 -1.758 1 94.81 308 ASP B O 1
ATOM 4776 N N . ASP B 1 309 ? 10.742 -5.16 -3.24 1 96.81 309 ASP B N 1
ATOM 4777 C CA . ASP B 1 309 ? 9.648 -5.242 -4.211 1 96.81 309 ASP B CA 1
ATOM 4778 C C . ASP B 1 309 ? 9.016 -6.629 -4.211 1 96.81 309 ASP B C 1
ATOM 4780 O O . ASP B 1 309 ? 8.289 -6.988 -5.145 1 96.81 309 ASP B O 1
ATOM 4784 N N . ALA B 1 310 ? 9.367 -7.426 -3.209 1 98.25 310 ALA B N 1
ATOM 4785 C CA . ALA B 1 310 ? 8.82 -8.773 -3.123 1 98.25 310 ALA B CA 1
ATOM 4786 C C . ALA B 1 310 ? 7.504 -8.789 -2.35 1 98.25 310 ALA B C 1
ATOM 4788 O O . ALA B 1 310 ? 7.438 -9.297 -1.23 1 98.25 310 ALA B O 1
ATOM 4789 N N . TYR B 1 311 ? 6.43 -8.297 -2.996 1 98.31 311 TYR B N 1
ATOM 4790 C CA . TYR B 1 311 ? 5.117 -8.289 -2.359 1 98.31 311 TYR B CA 1
ATOM 4791 C C . TYR B 1 311 ? 4.008 -8.391 -3.396 1 98.31 311 TYR B C 1
ATOM 4793 O O . TYR B 1 311 ? 4.219 -8.102 -4.574 1 98.31 311 TYR B O 1
ATOM 4801 N N . TRP B 1 312 ? 2.908 -8.891 -2.928 1 98.62 312 TRP B N 1
ATOM 4802 C CA . TRP B 1 312 ? 1.666 -8.859 -3.691 1 98.62 312 TRP B CA 1
ATOM 4803 C C . TRP B 1 312 ? 0.836 -7.633 -3.322 1 98.62 312 TRP B C 1
ATOM 4805 O O . TRP B 1 312 ? 0.77 -7.25 -2.152 1 98.62 312 TRP B O 1
ATOM 4815 N N . LEU B 1 313 ? 0.297 -7.008 -4.254 1 98.38 313 LEU B N 1
ATOM 4816 C CA . LEU B 1 313 ? -0.834 -6.098 -4.094 1 98.38 313 LEU B CA 1
ATOM 4817 C C . LEU B 1 313 ? -2.045 -6.598 -4.875 1 98.38 313 LEU B C 1
ATOM 4819 O O . LEU B 1 313 ? -2.1 -6.453 -6.102 1 98.38 313 LEU B O 1
ATOM 4823 N N . VAL B 1 314 ? -3.006 -7.129 -4.125 1 98.69 314 VAL B N 1
ATOM 4824 C CA . VAL B 1 314 ? -4.121 -7.852 -4.723 1 98.69 314 VAL B CA 1
ATOM 4825 C C . VAL B 1 314 ? -5.367 -6.969 -4.734 1 98.69 314 VAL B C 1
ATOM 4827 O O . VAL B 1 314 ? -5.801 -6.484 -3.684 1 98.69 314 VAL B O 1
ATOM 4830 N N . ASN B 1 315 ? -5.898 -6.789 -5.941 1 98.5 315 ASN B N 1
ATOM 4831 C CA . ASN B 1 315 ? -7.188 -6.105 -6.047 1 98.5 315 ASN B CA 1
ATOM 4832 C C . ASN B 1 315 ? -8.344 -7.039 -5.699 1 98.5 315 ASN B C 1
ATOM 4834 O O . ASN B 1 315 ? -9.219 -6.68 -4.906 1 98.5 315 ASN B O 1
ATOM 4838 N N . SER B 1 316 ? -8.32 -8.195 -6.289 1 98.81 316 SER B N 1
ATOM 4839 C CA . SER B 1 316 ? -9.359 -9.18 -6 1 98.81 316 SER B CA 1
ATOM 4840 C C . SER B 1 316 ? -8.992 -10.547 -6.574 1 98.81 316 SER B C 1
ATOM 4842 O O . SER B 1 316 ? -8.109 -10.656 -7.43 1 98.81 316 SER B O 1
ATOM 4844 N N . VAL B 1 317 ? -9.562 -11.555 -6.02 1 98.88 317 VAL B N 1
ATOM 4845 C CA . VAL B 1 317 ? -9.656 -12.898 -6.574 1 98.88 317 VAL B CA 1
ATOM 4846 C C . VAL B 1 317 ? -11.125 -13.32 -6.664 1 98.88 317 VAL B C 1
ATOM 4848 O O . VAL B 1 317 ? -11.844 -13.305 -5.664 1 98.88 317 VAL B O 1
ATOM 4851 N N . LYS B 1 318 ? -11.492 -13.68 -7.879 1 98.81 318 LYS B N 1
ATOM 4852 C CA . LYS B 1 318 ? -12.906 -14 -8.086 1 98.81 318 LYS B CA 1
ATOM 4853 C C . LYS B 1 318 ? -13.07 -15.383 -8.719 1 98.81 318 LYS B C 1
ATOM 4855 O O . LYS B 1 318 ? -12.281 -15.773 -9.578 1 98.81 318 LYS B O 1
ATOM 4860 N N . ILE B 1 319 ? -14.086 -16.047 -8.258 1 98.81 319 ILE B N 1
ATOM 4861 C CA . ILE B 1 319 ? -14.477 -17.328 -8.828 1 98.81 319 ILE B CA 1
ATOM 4862 C C . ILE B 1 319 ? -15.891 -17.25 -9.391 1 98.81 319 ILE B C 1
ATOM 4864 O O . ILE B 1 319 ? -16.812 -16.797 -8.695 1 98.81 319 ILE B O 1
ATOM 4868 N N . TYR B 1 320 ? -15.984 -17.594 -10.672 1 98.75 320 TYR B N 1
ATOM 4869 C CA . TYR B 1 320 ? -17.266 -17.688 -11.352 1 98.75 320 TYR B CA 1
ATOM 4870 C C . TYR B 1 320 ? -17.594 -19.125 -11.703 1 98.75 320 TYR B C 1
ATOM 4872 O O . TYR B 1 320 ? -16.719 -19.891 -12.117 1 98.75 320 TYR B O 1
ATOM 4880 N N . GLN B 1 321 ? -18.953 -19.516 -11.602 1 97.75 321 GLN B N 1
ATOM 4881 C CA . GLN B 1 321 ? -19.406 -20.828 -12.016 1 97.75 321 GLN B CA 1
ATOM 4882 C C . GLN B 1 321 ? -20.812 -20.781 -12.609 1 97.75 321 GLN B C 1
ATOM 4884 O O . GLN B 1 321 ? -21.562 -19.844 -12.328 1 97.75 321 GLN B O 1
#

Organism: Botryotinia fuckeliana (strain B05.10) (NCBI:txid332648)

Sequence (642 aa):
MQSLAVSLLCAFSCLASMTSGYKLVHNYDHTNWFTSFIYEDAADPTNGNVNYVSLADAQKLGLTKVIGNQVYMGVDNTTVLSDKVNGKRNSIWVESVHEFTHGILIGDFAHMPGSDCGTWPGFWTIRNGDGPYGEMDILEGSNDITQAFISLHTENACSFNSPKSAELGTLNNGNTDCKLSNGAGCSVESTANSYGTPFNKNGGGIYAMQWTSNFIRVWFFARSKIPADITAGTPDPTKWGTPTANFDSADGGCDIDANFPAQTVYFDTTFCGAGAGGQAWSDWSDCPAKTGYSTCQEYVAKVPHAFDDAYWLVNSVKIYQMQSLAVSLLCAFSCLASMTSGYKLVHNYDHTNWFTSFIYEDAADPTNGNVNYVSLADAQKLGLTKVIGNQVYMGVDNTTVLSDKVNGKRNSIWVESVHEFTHGILIGDFAHMPGSDCGTWPGFWTIRNGDGPYGEMDILEGSNDITQAFISLHTENACSFNSPKSAELGTLNNGNTDCKLSNGAGCSVESTANSYGTPFNKNGGGIYAMQWTSNFIRVWFFARSKIPADITAGTPDPTKWGTPTANFDSADGGCDIDANFPAQTVYFDTTFCGAGAGGQAWSDWSDCPAKTGYSTCQEYVAKVPHAFDDAYWLVNSVKIYQ

Radius of gyration: 30.58 Å; Cα contacts (8 Å, |Δi|>4): 1683; chains: 2; bounding box: 93×113×82 Å

pLDDT: mean 92.53, std 14.82, range [29.61, 98.94]

InterPro domains:
  IPR000757 Beta-glucanase-like, N-terminal domain [PS51762] (39-293)
  IPR013320 Concanavalin A-like lectin/glucanase domain superfamily [SSF49899] (93-321)
  IPR050546 Glycosyl Hydrolase Family 16 [PTHR10963] (13-321)

Solvent-accessible surface area (backbone atoms only — not comparable to full-atom values): 31669 Å² total; per-residue (Å²): 135,84,80,76,80,78,76,78,76,77,76,75,71,74,70,67,71,68,73,76,67,50,36,82,73,45,79,41,27,55,88,44,38,80,80,42,34,45,46,40,52,58,80,53,91,60,67,31,40,35,34,34,34,35,58,68,55,26,44,60,43,38,29,35,48,62,55,90,66,21,33,37,41,30,42,65,30,68,64,65,42,84,46,41,73,76,33,55,41,46,24,41,31,35,33,39,72,58,70,49,70,61,31,36,42,37,42,35,28,51,29,45,41,36,41,30,67,27,33,27,36,39,38,32,32,35,44,70,73,87,74,53,52,16,34,43,34,68,35,31,45,35,17,65,46,42,42,17,35,33,27,33,31,18,71,52,89,29,26,35,56,56,57,73,89,55,22,68,27,42,70,40,88,73,29,28,46,14,25,46,93,66,62,76,10,23,22,25,30,42,46,86,48,58,17,21,47,54,14,36,76,54,56,14,29,34,41,38,34,43,36,52,71,55,33,42,33,34,36,75,28,50,47,92,59,54,57,66,42,54,78,70,68,50,52,53,73,90,73,64,65,75,27,31,34,44,42,35,30,89,28,58,52,30,62,38,60,72,38,45,47,51,22,24,43,37,40,38,49,41,23,20,23,75,63,10,10,71,57,40,22,66,69,71,43,64,38,34,78,74,70,70,35,86,42,32,46,41,43,58,13,63,43,18,63,75,37,63,53,38,26,37,28,34,45,34,40,35,34,24,79,135,84,79,78,81,78,77,79,76,76,77,76,72,71,72,68,71,69,74,78,67,50,37,82,72,45,80,42,28,54,90,46,39,79,80,42,34,44,46,39,53,58,81,54,90,58,66,31,41,35,35,34,34,36,58,70,54,27,44,59,42,37,29,34,49,62,56,90,67,20,34,37,41,31,43,65,30,66,63,64,41,84,44,42,73,76,33,55,41,46,24,41,31,35,34,38,71,58,70,48,67,61,30,36,43,36,42,34,29,50,29,46,44,35,39,29,67,26,33,28,36,39,38,32,32,35,46,69,72,87,72,52,54,16,34,44,34,69,36,30,46,35,18,65,46,42,44,16,34,32,28,32,33,18,71,52,89,29,26,37,54,56,57,72,88,54,22,68,27,40,70,41,89,73,29,29,48,14,24,46,92,69,60,75,9,23,23,25,31,42,48,85,47,58,17,22,48,53,15,35,75,52,55,14,29,34,41,37,34,42,35,53,71,55,33,43,35,34,35,75,28,50,46,93,61,54,56,65,41,55,76,70,70,50,52,54,73,92,72,64,64,73,27,30,34,45,42,34,29,90,28,58,53,30,63,39,59,74,38,45,45,50,23,23,42,37,42,38,50,41,23,20,24,73,64,9,10,70,54,38,22,66,67,70,43,62,38,36,78,74,71,70,35,88,42,34,45,39,44,59,13,62,43,18,65,74,36,63,54,38,26,36,29,34,46,34,39,35,33,25,79

Foldseek 3Di:
DPPPPPPPPPPPPPPPPCPVFWAFDDKAWQVCPLVFKWWDQDDDPLLFQAGGDGPVVCVVVVQWDDDPTWIKHAWQQPAQFPPLFNHHTYGTKIWGPDWDAFFKKKFFFQAAFAQAAFKKKFKWKWDDDDAWTKIWTQFIDHHRDQWTKTAIATQDWDFFDDPPVQAPFAFDVVAGTRYVVVPRGRMTTFDGRQDHPSCNVQRHWMWMWGHDQFWIFIATDRPVGDDVCVVVVRDDVVPVPRTNDIGGCVGTHDRCCNTGPIIIIMIIMTGAGPCRWDCVPQPVDCNCVVQVDNTSSNSVNGRSNSRVRRMIITNIIIGTD/DPPPPPPPPPPPPPPPPCPVFWAFDDKAWQVCPLVFKWWDQDDDPLLFQAGGDGPVVCVVVVQWDDDPTWIKHAWQQPAQFPPLFNHHTYGTKIWGPDWDDFFKKKFFFQAAFAQAAFKKKFKWKWDDDDAWTKIWTQFIDHHRDQWTKTAIATQDWDFFDDDPVQAPFAFDVVAGTRYVVVPRGRMTTFDGRQDHPSCNVQRHWMWMWGHDQFWIFIATDRPVGDDVCVVVVRDDVVPVPRTNDIGGCVGTHGRCCNTGPIIIIMIIMTGAGPCRWDCVPQPVDCNCVVQVDNTSSNSVNGRSNSRVRRMIITNIIIGTD

Secondary structure (DSSP, 8-state):
--------------------PPPEEEEESTTTHHHHEEE--SPPTT--SEEE--HHHHHHTTSEEEETTEEEE----SPPPS-TTT--EEE-EEEEEEEE-SEEEEEEEEE---S-TTEEEEEEEEE-SSSS-EEEEEEE--TT-SS-EEEEEESS--B----GGG-SSEESTT--B-BGGGSS-EEEE--TT-SHHHHHHTT-EEEEEEE-SSEEEEEEEEGGG--HHHHTT---GGGS-S-SEEEETTTT---HHHHS-SEEEEEEEEESHHHHSHHHHHTSSSHHHHHS-S-HHHHHHH-GGGGTT--EEEEEEEEE-/--------------------PPPEEEEESTTTHHHHEEE--SPPTT--SEEE--HHHHHHTTSEEEETTEEEE----SPPPS-TTT--EEE-EEEEEEEE-SEEEEEEEEE---S-TTEEEEEEEEE-SSSS-EEEEEEE--TT-SS-EEEEEESS--B----GGG-SSEESTT--B-BGGGSS-EEEE--TT-SHHHHHHTT-EEEEEEE-SSEEEEEEEEGGG--HHHHTT---GGGS-S-SEEEETTTT---HHHHS-SEEEEEEEEESHHHHSHHHHHTSSSHHHHHS-S-HHHHHHH-GGGGTT--EEEEEEEEE-

Nearest PDB structures (foldseek):
  5jvv-assembly2_A  TM=9.333E-01  e=8.814E-34  Paecilomyces sp. 'thermophila'
  3wdy-assembly3_C  TM=9.470E-01  e=6.099E-31  Paecilomyces sp. 'thermophila'
  3wdy-assembly2_B  TM=9.399E-01  e=7.598E-31  Paecilomyces sp. 'thermophila'
  2w52-assembly1_A  TM=9.038E-01  e=6.882E-29  Phanerodontia chrysosporium
  2wne-assembly1_A  TM=9.028E-01  e=9.570E-29  Phanerodontia chrysosporium